Protein AF-A0ABD5WEU2-F1 (afdb_monomer_lite)

Organism: NCBI:txid3032001

pLDDT: mean 71.63, std 28.13, range [24.8, 98.69]

InterPro domains:
  IPR055949 Domain of unknown function DUF7527 [PF24371] (527-760)

Foldseek 3Di:
DDPVLVVVQVPADKDKFAQFLVSLVVCLVQQAAGKKDDPQKIFGGGGSWTFAIPPDDSVSRHGDIIMTGGDPFRVSSLQVRQVRQFFDFPDKDWCVVPFPVNVLVVCLVVQAAGKKWFAAPWDFFTKIWGGGGSDTKIWTQGDDDPPGDIDTDVRRVVVRRPITTMMTTTGGDIDTDDRDDDDPPPCPDPDDDDDDDDDDDDDDDDDDDDDDDDDDDDCPDDRDHDDDDDDDDDDDDDDDDDDDDDDDDDDDDDDDDDDDDDDDDDDDDDDDDDDDDDDDDDDDDDDDDDDDDDDDDDDDDDDDDDDDDDDDDDDDDDDDDDDDDDDDDDDDDDDDDDDDDDDPPPVVVVVVVVPPDPDDPPPDDDDDDDDDDDDDDDDDDDDDDDDDDDDDDDDDDDDDDDDDDDDDDDDDDDDDDDDDDDDDDDPPCVVVVVVVVVVVVVVVVVVVVVVVVVVVVVVVVVVVVVVVVVVVVVVVVVVVVVVVVVVVVVVVVVVVVVVVVVVVVVVVVVVVVDPPDDQQLPEEDEPLLLQQQKKWFKDFPDPPWDALVQVLVVHDDLCRHVVGIDTDIDGPDDQPSYDYPRHRSVVSQVPDPQNLVVVCLQRPVLVVCVVVVCCQQLVLSNVLSRQFGMKGAQDWDWFQDPVGIDIQTARIFTAGPVRQTQEGEHEAADQDACELVNLVSQLVRLLVSQVRGVNHAEYEYEYQHYHDVNNVVSQCVQQVVPPPPPRSHFSWRDDDPRTTYHYWYWYQYPSDIATVGPHD

Secondary structure (DSSP, 8-state):
--HHHHHHHHTSEEEEE-SHHHHHHHHHTTT--EEEEETTEEEEEETTEEEEEESS-GGGGSS--EEEEE-SSTHHHHHHHHHHH--EEEEEEETTTS-HHHHHHHHHHHT--EEEEEEET-SSEEEEEEEETTEEEEEEEESSGGG-EEEEHHHHHHHHHSS-SEEEEEE---PPBPPPPP----------------------------------------------------------------------------------PPPPPP-------------------------------------------------------------------------TTTHHHHHHHTT------TT---------------------------------------------------------------TTSTTTHHHHHHHHHHHHHHHHHHHHHHHHHHHHHHHHHHHHHHHHHHHHHHHHHHHHHHHHHHHHHHHHHHHHHHHHHHHHHHHTT--S-----SEE--HHHHHHTEEEEEEES-TTS--HHHHHTT-S-HHHHHHHEEEEEEESS--SSEEETTEEHHHHHHTSHHHHHHHHIIIIIHHHHHHTT-TTTSHHHHHHGGG--EEEEEEEEEEEETTEEEEEEEEEEEE-TTS-EEEEEEEE-SSSPBPHHHHHHHHHHHHHHHHH-TT--EEEEEESS-B-HHHHHHHHHHHT-STT---SSTTEE-SSSS--EEEEEEEEETTEEEEEETT-

Sequence (760 aa):
MDGETIDTVTGWESEPLSGGIDGLRTLQSRDFTGAVTEGHAWLFVLNGRIVGVFDGSLDSFADADGTAYTAPDPSFPLLYAMRETGGETKARYYTNDTALSAADAKLTAGKFTGYIELSENVLSGDYYAVYYGGRRLACAFVGTGQQKQVLTGDEAFEAADDEVGIYEVVDVDIEVVDLPEPEEPDTGSDAAAGAGIAEAETDPAAADSDADADATADPTDGITFGGGAGETGAAATAGDDASTGGPAESGTAAVTADETVADEDPVAADDFPDPDDAAAVDAPSAVAEPDTRPPADEPNGTDYDAAVADATATDRTDSVEADGEERPETDADGRPKTDANGDPFSAEEQWRETRAIPSLDPSRTATPEGTAPADNGAGAAARARRRRSRDDDAGRRESTGGDATAEPSATSRSSGSTEPSGASASTGGEAADTAEAAAASEQLATARAERDRAVEALNEARERLDAAEGDLARLREENGRLESRVEELESALADAREEAAAAESRADAAAAGDDDGDATPSRTVPADRALSGTNLFVRYDSKGGATLEKAHAGGGSRSEVNDNLRLELHTDFESEDAAVDGRPYREFLTDTIEYGFVEWVVRELLYEIQSTGNESALRDLFDAIPEIDRAELNGSVTLEGEEGASEHAFDVVLRDRMGNPLLVADVTEGRDATTESMLDGLVGEASSVADADEHLAAGFYVTASFFEPGALEAAADATGGGLLSRGKRKSFVKLSRKQGFHLCLVESRDGEFHVNVPEL

Radius of gyration: 47.68 Å; chains: 1; bounding box: 158×110×141 Å

Structure (mmCIF, N/CA/C/O backbone):
data_AF-A0ABD5WEU2-F1
#
_entry.id   AF-A0ABD5WEU2-F1
#
loop_
_atom_site.group_PDB
_atom_site.id
_atom_site.type_symbol
_atom_site.label_atom_id
_atom_site.label_alt_id
_atom_site.label_comp_id
_atom_site.label_asym_id
_atom_site.label_entity_id
_atom_site.label_seq_id
_atom_site.pdbx_PDB_ins_code
_atom_site.Cartn_x
_atom_site.Cartn_y
_atom_site.Cartn_z
_atom_site.occupancy
_atom_site.B_iso_or_equiv
_atom_site.auth_seq_id
_atom_site.auth_comp_id
_atom_site.auth_asym_id
_atom_site.auth_atom_id
_atom_site.pdbx_PDB_model_num
ATOM 1 N N . MET A 1 1 ? -4.272 2.864 31.590 1.00 82.88 1 MET A N 1
ATOM 2 C CA . MET A 1 1 ? -4.448 1.517 31.030 1.00 82.88 1 MET A CA 1
ATOM 3 C C . MET A 1 1 ? -5.053 1.644 29.644 1.00 82.88 1 MET A C 1
ATOM 5 O O . MET A 1 1 ? -5.878 2.537 29.446 1.00 82.88 1 MET A O 1
ATOM 9 N N . ASP A 1 2 ? -4.635 0.822 28.687 1.00 85.94 2 ASP A N 1
ATOM 10 C CA . ASP A 1 2 ? -5.203 0.816 27.339 1.00 85.94 2 ASP A CA 1
ATOM 11 C C . ASP A 1 2 ? -6.595 0.154 27.278 1.00 85.94 2 ASP A C 1
ATOM 13 O O . ASP A 1 2 ? -6.976 -0.657 28.128 1.00 85.94 2 ASP A O 1
ATOM 17 N N . GLY A 1 3 ? -7.380 0.517 26.259 1.00 84.56 3 GLY A N 1
ATOM 18 C CA . GLY A 1 3 ? -8.707 -0.046 26.018 1.00 84.56 3 GLY A CA 1
ATOM 19 C C . GLY A 1 3 ? -8.696 -1.534 25.653 1.00 84.56 3 GLY A C 1
ATOM 20 O O . GLY A 1 3 ? -9.581 -2.256 26.109 1.00 84.56 3 GLY A O 1
ATOM 21 N N . GLU A 1 4 ? -7.702 -2.009 24.892 1.00 84.25 4 GLU A N 1
ATOM 22 C CA . GLU A 1 4 ? -7.547 -3.429 24.530 1.00 84.25 4 GLU A CA 1
ATOM 23 C C . GLU A 1 4 ? -7.275 -4.286 25.773 1.00 84.25 4 GLU A C 1
ATOM 25 O O . GLU A 1 4 ? -7.904 -5.332 25.972 1.00 84.25 4 GLU A O 1
ATOM 30 N N . THR A 1 5 ? -6.382 -3.811 26.649 1.00 88.88 5 THR A N 1
ATOM 31 C CA . THR A 1 5 ? -6.081 -4.446 27.937 1.00 88.88 5 THR A CA 1
ATOM 32 C C . THR A 1 5 ? -7.345 -4.568 28.788 1.00 88.88 5 THR A C 1
ATOM 34 O O . THR A 1 5 ? -7.633 -5.645 29.309 1.00 88.88 5 THR A O 1
ATOM 37 N N . ILE A 1 6 ? -8.141 -3.497 28.899 1.00 90.38 6 ILE A N 1
ATOM 38 C CA . ILE A 1 6 ? -9.379 -3.497 29.694 1.00 90.38 6 ILE A CA 1
ATOM 39 C C . ILE A 1 6 ? -10.422 -4.466 29.117 1.00 90.38 6 ILE A C 1
ATOM 41 O O . ILE A 1 6 ? -11.006 -5.240 29.880 1.00 90.38 6 ILE A O 1
ATOM 45 N N . ASP A 1 7 ? -10.667 -4.465 27.804 1.00 88.62 7 ASP A N 1
ATOM 46 C CA . ASP A 1 7 ? -11.652 -5.370 27.185 1.00 88.62 7 ASP A CA 1
ATOM 47 C C . ASP A 1 7 ? -11.230 -6.842 27.356 1.00 88.62 7 ASP A C 1
ATOM 49 O O . ASP A 1 7 ? -12.013 -7.675 27.818 1.00 88.62 7 ASP A O 1
ATOM 53 N N . THR A 1 8 ? -9.944 -7.142 27.138 1.00 89.06 8 THR A N 1
ATOM 54 C CA . THR A 1 8 ? -9.396 -8.497 27.309 1.00 89.06 8 THR A CA 1
ATOM 55 C C . THR A 1 8 ? -9.495 -8.985 28.756 1.00 89.06 8 THR A C 1
ATOM 57 O O . THR A 1 8 ? -9.965 -10.097 29.004 1.00 89.06 8 THR A O 1
ATOM 60 N N . VAL A 1 9 ? -9.087 -8.159 29.725 1.00 92.00 9 VAL A N 1
ATOM 61 C CA . VAL A 1 9 ? -9.105 -8.503 31.157 1.00 92.00 9 VAL A CA 1
ATOM 62 C C . VAL A 1 9 ? -10.535 -8.628 31.689 1.00 92.00 9 VAL A C 1
ATOM 64 O O . VAL A 1 9 ? -10.819 -9.527 32.481 1.00 92.00 9 VAL A O 1
ATOM 67 N N . THR A 1 10 ? -11.466 -7.778 31.244 1.00 92.00 10 THR A N 1
ATOM 68 C CA . THR A 1 10 ? -12.879 -7.879 31.657 1.00 92.00 10 THR A CA 1
ATOM 69 C C . THR A 1 10 ? -13.611 -9.080 31.047 1.00 92.00 10 THR A C 1
ATOM 71 O O . THR A 1 10 ? -14.648 -9.487 31.576 1.00 92.00 10 THR A O 1
ATOM 74 N N . GLY A 1 11 ? -13.047 -9.708 30.008 1.00 89.50 11 GLY A N 1
ATOM 75 C CA . GLY A 1 11 ? -13.488 -10.997 29.467 1.00 89.50 11 GLY A CA 1
ATOM 76 C C . GLY A 1 11 ? -13.120 -12.231 30.311 1.00 89.50 11 GLY A C 1
ATOM 77 O O . GLY A 1 11 ? -13.611 -13.324 30.024 1.00 89.50 11 GLY A O 1
ATOM 78 N N . TRP A 1 12 ? -12.273 -12.095 31.339 1.00 95.19 12 TRP A N 1
ATOM 79 C CA . TRP A 1 12 ? -11.834 -13.202 32.206 1.00 95.19 12 TRP A CA 1
ATOM 80 C C . TRP A 1 12 ? -12.876 -13.599 33.279 1.00 95.19 12 TRP A C 1
ATOM 82 O O . TRP A 1 12 ? -13.855 -12.891 33.528 1.00 95.19 12 TRP A O 1
ATOM 92 N N . GLU A 1 13 ? -12.670 -14.737 33.962 1.00 93.94 13 GLU A N 1
ATOM 93 C CA . GLU A 1 13 ? -13.581 -15.194 35.027 1.00 93.94 13 GLU A CA 1
ATOM 94 C C . GLU A 1 13 ? -13.522 -14.257 36.245 1.00 93.94 13 GLU A C 1
ATOM 96 O O . GLU A 1 13 ? -12.503 -14.170 36.935 1.00 93.94 13 GLU A O 1
ATOM 101 N N . SER A 1 14 ? -14.630 -13.557 36.503 1.00 95.69 14 SER A N 1
ATOM 102 C CA . SER A 1 14 ? -14.725 -12.504 37.516 1.00 95.69 14 SER A CA 1
ATOM 103 C C . SER A 1 14 ? -15.439 -12.938 38.796 1.00 95.69 14 SER A C 1
ATOM 105 O O . SER A 1 14 ? -16.488 -13.586 38.771 1.00 95.69 14 SER A O 1
ATOM 107 N N . GLU A 1 15 ? -14.912 -12.494 39.938 1.00 94.94 15 GLU A N 1
ATOM 108 C CA . GLU A 1 15 ? -15.563 -12.594 41.245 1.00 94.94 15 GLU A CA 1
ATOM 109 C C . GLU A 1 15 ? -15.545 -11.247 42.000 1.00 94.94 15 GLU A C 1
ATOM 111 O O . GLU A 1 15 ? -14.620 -10.444 41.835 1.00 94.94 15 GLU A O 1
ATOM 116 N N . PRO A 1 16 ? -16.567 -10.959 42.830 1.00 94.00 16 PRO A N 1
ATOM 117 C CA . PRO A 1 16 ? -16.612 -9.729 43.612 1.00 94.00 16 PRO A CA 1
ATOM 118 C C . PRO A 1 16 ? -15.580 -9.765 44.745 1.00 94.00 16 PRO A C 1
ATOM 120 O O . PRO A 1 16 ? -15.560 -10.698 45.551 1.00 94.00 16 PRO A O 1
ATOM 123 N N . LEU A 1 17 ? -14.772 -8.712 44.842 1.00 91.50 17 LEU A N 1
ATOM 124 C CA . LEU A 1 17 ? -13.849 -8.497 45.950 1.00 91.50 17 LEU A CA 1
ATOM 125 C C . LEU A 1 17 ? -14.506 -7.584 46.987 1.00 91.50 17 LEU A C 1
ATOM 127 O O . LEU A 1 17 ? -15.033 -6.534 46.627 1.00 91.50 17 LEU A O 1
ATOM 131 N N . SER A 1 18 ? -14.431 -7.941 48.269 1.00 88.12 18 SER A N 1
ATOM 132 C CA . SER A 1 18 ? -14.983 -7.116 49.347 1.00 88.12 18 SER A CA 1
ATOM 133 C C . SER A 1 18 ? -14.023 -6.928 50.510 1.00 88.12 18 SER A C 1
ATOM 135 O O . SER A 1 18 ? -13.267 -7.837 50.852 1.00 88.12 18 SER A O 1
ATOM 137 N N . GLY A 1 19 ? -14.113 -5.761 51.152 1.00 83.44 19 GLY A N 1
ATOM 138 C CA . GLY A 1 19 ? -13.277 -5.402 52.301 1.00 83.44 19 GLY A CA 1
ATOM 139 C C . GLY A 1 19 ? -11.884 -4.878 51.939 1.00 83.44 19 GLY A C 1
ATOM 140 O O . GLY A 1 19 ? -10.941 -5.121 52.691 1.00 83.44 19 GLY A O 1
ATOM 141 N N . GLY A 1 20 ? -11.742 -4.192 50.799 1.00 88.25 20 GLY A N 1
ATOM 142 C CA . GLY A 1 20 ? -10.539 -3.439 50.440 1.00 88.25 20 GLY A CA 1
ATOM 143 C C . GLY A 1 20 ? -9.238 -4.240 50.529 1.00 88.25 20 GLY A C 1
ATOM 144 O O . GLY A 1 20 ? -9.117 -5.328 49.958 1.00 88.25 20 GLY A O 1
ATOM 145 N N . ILE A 1 21 ? -8.266 -3.719 51.284 1.00 87.94 21 ILE A N 1
ATOM 146 C CA . ILE A 1 21 ? -6.946 -4.346 51.457 1.00 87.94 21 ILE A CA 1
ATOM 147 C C . ILE A 1 21 ? -7.037 -5.729 52.119 1.00 87.94 21 ILE A C 1
ATOM 149 O O . ILE A 1 21 ? -6.252 -6.603 51.766 1.00 87.94 21 ILE A O 1
ATOM 153 N N . ASP A 1 22 ? -7.993 -5.996 53.017 1.00 88.25 22 ASP A N 1
ATOM 154 C CA . ASP A 1 22 ? -8.182 -7.355 53.562 1.00 88.25 22 ASP A CA 1
ATOM 155 C C . ASP A 1 22 ? -8.736 -8.327 52.506 1.00 88.25 22 ASP A C 1
ATOM 157 O O . ASP A 1 22 ? -8.404 -9.518 52.508 1.00 88.25 22 ASP A O 1
ATOM 161 N N . GLY A 1 23 ? -9.495 -7.811 51.535 1.00 88.25 23 GLY A N 1
ATOM 162 C CA . GLY A 1 23 ? -9.808 -8.517 50.297 1.00 88.25 23 GLY A CA 1
ATOM 163 C C . GLY A 1 23 ? -8.535 -8.862 49.517 1.00 88.25 23 GLY A C 1
ATOM 164 O O . GLY A 1 23 ? -8.304 -10.032 49.210 1.00 88.25 23 GLY A O 1
ATOM 165 N N . LEU A 1 24 ? -7.662 -7.883 49.257 1.00 90.06 24 LEU A N 1
ATOM 166 C CA . LEU A 1 24 ? -6.388 -8.114 48.557 1.00 90.06 24 LEU A CA 1
ATOM 167 C C . LEU A 1 24 ? -5.462 -9.086 49.313 1.00 90.06 24 LEU A C 1
ATOM 169 O O . LEU A 1 24 ? -4.882 -9.972 48.691 1.00 90.06 24 LEU A O 1
ATOM 173 N N . ARG A 1 25 ? -5.378 -9.011 50.649 1.00 90.25 25 ARG A N 1
ATOM 174 C CA . ARG A 1 25 ? -4.640 -9.983 51.483 1.00 90.25 25 ARG A CA 1
ATOM 175 C C . ARG A 1 25 ? -5.238 -11.387 51.370 1.00 90.25 25 ARG A C 1
ATOM 177 O O . ARG A 1 25 ? -4.502 -12.372 51.363 1.00 90.25 25 ARG A O 1
ATOM 184 N N . THR A 1 26 ? -6.559 -11.498 51.218 1.00 90.44 26 THR A N 1
ATOM 185 C CA . THR A 1 26 ? -7.224 -12.781 50.950 1.00 90.44 26 THR A CA 1
ATOM 186 C C . THR A 1 26 ? -6.824 -13.333 49.575 1.00 90.44 26 THR A C 1
ATOM 188 O O . THR A 1 26 ? -6.498 -14.516 49.483 1.00 90.44 26 THR A O 1
ATOM 191 N N . LEU A 1 27 ? -6.754 -12.492 48.532 1.00 91.25 27 LEU A N 1
ATOM 192 C CA . LEU A 1 27 ? -6.233 -12.873 47.207 1.00 91.25 27 LEU A CA 1
ATOM 193 C C . LEU A 1 27 ? -4.756 -13.304 47.270 1.00 91.25 27 LEU A C 1
ATOM 195 O O . LEU A 1 27 ? -4.394 -14.338 46.708 1.00 91.25 27 LEU A O 1
ATOM 199 N N . GLN A 1 28 ? -3.923 -12.562 48.002 1.00 92.12 28 GLN A N 1
ATOM 200 C CA . GLN A 1 28 ? -2.518 -12.898 48.238 1.00 92.12 28 GLN A CA 1
ATOM 201 C C . GLN A 1 28 ? -2.370 -14.263 48.925 1.00 92.12 28 GLN A C 1
ATOM 203 O O . GLN A 1 28 ? -1.601 -15.102 48.470 1.00 92.12 28 GLN A O 1
ATOM 208 N N . SER A 1 29 ? -3.172 -14.538 49.960 1.00 89.88 29 SER A N 1
ATOM 209 C CA . SER A 1 29 ? -3.118 -15.788 50.739 1.00 89.88 29 SER A CA 1
ATOM 210 C C . SER A 1 29 ? -3.525 -17.066 49.985 1.00 89.88 29 SER A C 1
ATOM 212 O O . SER A 1 29 ? -3.403 -18.160 50.538 1.00 89.88 29 SER A O 1
ATOM 214 N N . ARG A 1 30 ? -4.028 -16.937 48.748 1.00 93.06 30 ARG A N 1
ATOM 215 C CA . ARG A 1 30 ? -4.423 -18.049 47.867 1.00 93.06 30 ARG A CA 1
ATOM 216 C C . ARG A 1 30 ? -3.606 -18.125 46.569 1.00 93.06 30 ARG A C 1
ATOM 218 O O . ARG A 1 30 ? -4.067 -18.757 45.622 1.00 93.06 30 ARG A O 1
ATOM 225 N N . ASP A 1 31 ? -2.472 -17.427 46.505 1.00 92.94 31 ASP A N 1
ATOM 226 C CA . ASP A 1 31 ? -1.613 -17.316 45.318 1.00 92.94 31 ASP A CA 1
ATOM 227 C C . ASP A 1 31 ? -2.372 -16.810 44.065 1.00 92.94 31 ASP A C 1
ATOM 229 O O . ASP A 1 31 ? -2.169 -17.286 42.946 1.00 92.94 31 ASP A O 1
ATOM 233 N N . PHE A 1 32 ? -3.285 -15.840 44.238 1.00 95.06 32 PHE A N 1
ATOM 234 C CA . PHE A 1 32 ? -4.123 -15.337 43.142 1.00 95.06 32 PHE A CA 1
ATOM 235 C C . PHE A 1 32 ? -3.304 -14.815 41.955 1.00 95.06 32 PHE A C 1
ATOM 237 O O . PHE A 1 32 ? -2.301 -14.125 42.128 1.00 95.06 32 PHE A O 1
ATOM 244 N N . THR A 1 33 ? -3.776 -15.114 40.747 1.00 96.56 33 THR A N 1
ATOM 245 C CA . THR A 1 33 ? -3.145 -14.720 39.489 1.00 96.56 33 THR A CA 1
ATOM 246 C C . THR A 1 33 ? -4.223 -14.179 38.551 1.00 96.56 33 THR A C 1
ATOM 248 O O . THR A 1 33 ? -5.209 -14.864 38.274 1.00 96.56 33 THR A O 1
ATOM 251 N N . GLY A 1 34 ? -4.089 -12.923 38.129 1.00 96.31 34 GLY A N 1
ATOM 252 C CA . GLY A 1 34 ? -5.173 -12.179 37.494 1.00 96.31 34 GLY A CA 1
ATOM 253 C C . GLY A 1 34 ? -5.012 -10.664 37.588 1.00 96.31 34 GLY A C 1
ATOM 254 O O . GLY A 1 34 ? -3.916 -10.149 37.800 1.00 96.31 34 GLY A O 1
ATOM 255 N N . ALA A 1 35 ? -6.126 -9.952 37.463 1.00 96.31 35 ALA A N 1
ATOM 256 C CA . ALA A 1 35 ? -6.220 -8.513 37.685 1.00 96.31 35 ALA A CA 1
ATOM 257 C C . ALA A 1 35 ? -7.280 -8.186 38.748 1.00 96.31 35 ALA A C 1
ATOM 259 O O . ALA A 1 35 ? -8.148 -9.006 39.049 1.00 96.31 35 ALA A O 1
ATOM 260 N N . VAL A 1 36 ? -7.242 -6.979 39.307 1.00 95.75 36 VAL A N 1
ATOM 261 C CA . VAL A 1 36 ? -8.266 -6.451 40.222 1.00 95.75 36 VAL A CA 1
ATOM 262 C C . VAL A 1 36 ? -8.572 -5.004 39.851 1.00 95.75 36 VAL A C 1
ATOM 264 O O . VAL A 1 36 ? -7.643 -4.238 39.607 1.00 95.75 36 VAL A O 1
ATOM 267 N N . THR A 1 37 ? -9.849 -4.613 39.844 1.00 94.81 37 THR A N 1
ATOM 268 C CA . THR A 1 37 ? -10.273 -3.220 39.618 1.00 94.81 37 THR A CA 1
ATOM 269 C C . THR A 1 37 ? -11.114 -2.651 40.760 1.00 94.81 37 THR A C 1
ATOM 271 O O . THR A 1 37 ? -11.911 -3.362 41.382 1.00 94.81 37 THR A O 1
ATOM 274 N N . GLU A 1 38 ? -10.958 -1.347 40.987 1.00 91.00 38 GLU A N 1
ATOM 275 C CA . GLU A 1 38 ? -11.861 -0.481 41.749 1.00 91.00 38 GLU A CA 1
ATOM 276 C C . GLU A 1 38 ? -12.098 0.782 40.914 1.00 91.00 38 GLU A C 1
ATOM 278 O O . GLU A 1 38 ? -11.182 1.584 40.730 1.00 91.00 38 GLU A O 1
ATOM 283 N N . GLY A 1 39 ? -13.316 0.950 40.389 1.00 86.44 39 GLY A N 1
ATOM 284 C CA . GLY A 1 39 ? -13.770 2.150 39.677 1.00 86.44 39 GLY A CA 1
ATOM 285 C C . GLY A 1 39 ? -13.033 2.457 38.365 1.00 86.44 39 GLY A C 1
ATOM 286 O O . GLY A 1 39 ? -13.601 2.322 37.285 1.00 86.44 39 GLY A O 1
ATOM 287 N N . HIS A 1 40 ? -11.794 2.930 38.485 1.00 87.38 40 HIS A N 1
ATOM 288 C CA . HIS A 1 40 ? -10.846 3.215 37.404 1.00 87.38 40 HIS A CA 1
ATOM 289 C C . HIS A 1 40 ? -9.416 2.737 37.711 1.00 87.38 40 HIS A C 1
ATOM 291 O O . HIS A 1 40 ? -8.618 2.646 36.788 1.00 87.38 40 HIS A O 1
ATOM 297 N N . ALA A 1 41 ? -9.096 2.408 38.967 1.00 92.56 41 ALA A N 1
ATOM 298 C CA . ALA A 1 41 ? -7.797 1.881 39.363 1.00 92.56 41 ALA A CA 1
ATOM 299 C C . ALA A 1 41 ? -7.704 0.377 39.070 1.00 92.56 41 ALA A C 1
ATOM 301 O O . ALA A 1 41 ? -8.686 -0.359 39.221 1.00 92.56 41 ALA A O 1
ATOM 302 N N . TRP A 1 42 ? -6.507 -0.084 38.711 1.00 95.31 42 TRP A N 1
ATOM 303 C CA . TRP A 1 42 ? -6.216 -1.474 38.367 1.00 95.31 42 TRP A CA 1
ATOM 304 C C . TRP A 1 42 ? -4.943 -1.980 39.048 1.00 95.31 42 TRP A C 1
ATOM 306 O O . TRP A 1 42 ? -3.961 -1.252 39.186 1.00 95.31 42 TRP A O 1
ATOM 316 N N . LEU A 1 43 ? -4.956 -3.257 39.427 1.00 94.75 43 LEU A N 1
ATOM 317 C CA . LEU A 1 43 ? -3.809 -4.017 39.924 1.00 94.75 43 LEU A CA 1
ATOM 318 C C . LEU A 1 43 ? -3.640 -5.266 39.059 1.00 94.75 43 LEU A C 1
ATOM 320 O O . LEU A 1 43 ? -4.615 -5.997 38.875 1.00 94.75 43 LEU A O 1
ATOM 324 N N . PHE A 1 44 ? -2.423 -5.571 38.610 1.00 96.06 44 PHE A N 1
ATOM 325 C CA . PHE A 1 44 ? -2.090 -6.917 38.128 1.00 96.06 44 PHE A CA 1
ATOM 326 C C . PHE A 1 44 ? -1.449 -7.724 39.253 1.00 96.06 44 PHE A C 1
ATOM 328 O O . PHE A 1 44 ? -0.590 -7.224 39.980 1.00 96.06 44 PHE A O 1
ATOM 335 N N . VAL A 1 45 ? -1.886 -8.973 39.412 1.00 95.25 45 VAL A N 1
ATOM 336 C CA . VAL A 1 45 ? -1.487 -9.861 40.508 1.00 95.25 45 VAL A CA 1
ATOM 337 C C . VAL A 1 45 ? -0.982 -11.181 39.935 1.00 95.25 45 VAL A C 1
ATOM 339 O O . VAL A 1 45 ? -1.628 -11.788 39.082 1.00 95.25 45 VAL A O 1
ATOM 342 N N . LEU A 1 46 ? 0.168 -11.640 40.418 1.00 94.69 46 LEU A N 1
ATOM 343 C CA . LEU A 1 46 ? 0.849 -12.850 39.973 1.00 94.69 46 LEU A CA 1
ATOM 344 C C . LEU A 1 46 ? 1.286 -13.664 41.193 1.00 94.69 46 LEU A C 1
ATOM 346 O O . LEU A 1 46 ? 2.142 -13.226 41.962 1.00 94.69 46 LEU A O 1
ATOM 350 N N . ASN A 1 47 ? 0.706 -14.853 41.374 1.00 91.25 47 ASN A N 1
ATOM 351 C CA . ASN A 1 47 ? 0.927 -15.720 42.538 1.00 91.25 47 ASN A CA 1
ATOM 352 C C . ASN A 1 47 ? 0.851 -14.940 43.871 1.00 91.25 47 ASN A C 1
ATOM 354 O O . ASN A 1 47 ? 1.742 -15.001 44.715 1.00 91.25 47 ASN A O 1
ATOM 358 N N . GLY A 1 48 ? -0.201 -14.128 44.011 1.00 91.12 48 GLY A N 1
ATOM 359 C CA . GLY A 1 48 ? -0.505 -13.316 45.189 1.00 91.12 48 GLY A CA 1
ATOM 360 C C . GLY A 1 48 ? 0.282 -12.006 45.345 1.00 91.12 48 GLY A C 1
ATOM 361 O O . GLY A 1 48 ? -0.032 -11.229 46.245 1.00 91.12 48 GLY A O 1
ATOM 362 N N . ARG A 1 49 ? 1.275 -11.728 44.495 1.00 92.69 49 ARG A N 1
ATOM 363 C CA . ARG A 1 49 ? 2.078 -10.488 44.518 1.00 92.69 49 ARG A CA 1
ATOM 364 C C . ARG A 1 49 ? 1.548 -9.485 43.498 1.00 92.69 49 ARG A C 1
ATOM 366 O O . ARG A 1 49 ? 1.207 -9.894 42.391 1.00 92.69 49 ARG A O 1
ATOM 373 N N . ILE A 1 50 ? 1.502 -8.195 43.830 1.00 93.88 50 ILE A N 1
ATOM 374 C CA . ILE A 1 50 ? 1.136 -7.154 42.858 1.00 93.88 50 ILE A CA 1
ATOM 375 C C . ILE A 1 50 ? 2.360 -6.865 41.982 1.00 93.88 50 ILE A C 1
ATOM 377 O O . ILE A 1 50 ? 3.432 -6.581 42.507 1.00 93.88 50 ILE A O 1
ATOM 381 N N . VAL A 1 51 ? 2.194 -6.945 40.662 1.00 93.19 51 VAL A N 1
ATOM 382 C CA . VAL A 1 51 ? 3.253 -6.726 39.651 1.00 93.19 51 VAL A CA 1
ATOM 383 C C . VAL A 1 51 ? 3.015 -5.478 38.794 1.00 93.19 51 VAL A C 1
ATOM 385 O O . VAL A 1 51 ? 3.685 -5.275 37.790 1.00 93.19 51 VAL A O 1
ATOM 388 N N . GLY A 1 52 ? 2.043 -4.647 39.172 1.00 91.81 52 GLY A N 1
ATOM 389 C CA . GLY A 1 52 ? 1.794 -3.347 38.556 1.00 91.81 52 GLY A CA 1
ATOM 390 C C . GLY A 1 52 ? 0.515 -2.694 39.082 1.00 91.81 52 GLY A C 1
ATOM 391 O O . GLY A 1 52 ? -0.441 -3.387 39.445 1.00 91.81 52 GLY A O 1
ATOM 392 N N . VAL A 1 53 ? 0.511 -1.360 39.130 1.00 93.12 53 VAL A N 1
ATOM 393 C CA . VAL A 1 53 ? -0.596 -0.520 39.619 1.00 93.12 53 VAL A CA 1
ATOM 394 C C . VAL A 1 53 ? -0.856 0.576 38.591 1.00 93.12 53 VAL A C 1
ATOM 396 O O . VAL A 1 53 ? 0.036 1.367 38.297 1.00 93.12 53 VAL A O 1
ATOM 399 N N . PHE A 1 54 ? -2.072 0.632 38.050 1.00 93.06 54 PHE A N 1
ATOM 400 C CA . PHE A 1 54 ? -2.410 1.483 36.906 1.00 93.06 54 PHE A CA 1
ATOM 401 C C . PHE A 1 54 ? -3.678 2.299 37.161 1.00 93.06 54 PHE A C 1
ATOM 403 O O . PHE A 1 54 ? -4.577 1.869 37.884 1.00 93.06 54 PHE A O 1
ATOM 410 N N . ASP A 1 55 ? -3.730 3.500 36.578 1.00 90.75 55 ASP A N 1
ATOM 411 C CA . ASP A 1 55 ? -4.845 4.460 36.650 1.00 90.75 55 ASP A CA 1
ATOM 412 C C . ASP A 1 55 ? -5.340 4.804 38.079 1.00 90.75 55 ASP A C 1
ATOM 414 O O . ASP A 1 55 ? -6.444 5.312 38.270 1.00 90.75 55 ASP A O 1
ATOM 418 N N . GLY A 1 56 ? -4.498 4.588 39.096 1.00 88.81 56 GLY A N 1
ATOM 419 C CA . GLY A 1 56 ? -4.781 4.856 40.508 1.00 88.81 56 GLY A CA 1
ATOM 420 C C . GLY A 1 56 ? -3.573 4.582 41.412 1.00 88.81 56 GLY A C 1
ATOM 421 O O . GLY A 1 56 ? -2.438 4.545 40.943 1.00 88.81 56 GLY A O 1
ATOM 422 N N . SER A 1 57 ? -3.810 4.382 42.711 1.00 88.94 57 SER A N 1
ATOM 423 C CA . SER A 1 57 ? -2.813 3.871 43.666 1.00 88.94 57 SER A CA 1
ATOM 424 C C . SER A 1 57 ? -3.410 2.734 44.499 1.00 88.94 57 SER A C 1
ATOM 426 O O . SER A 1 57 ? -4.618 2.495 44.472 1.00 88.94 57 SER A O 1
ATOM 428 N N . LEU A 1 58 ? -2.578 2.043 45.286 1.00 87.75 58 LEU A N 1
ATOM 429 C CA . LEU A 1 58 ? -3.054 1.011 46.212 1.00 87.75 58 LEU A CA 1
ATOM 430 C C . LEU A 1 58 ? -4.046 1.569 47.259 1.00 87.75 58 LEU A C 1
ATOM 432 O O . LEU A 1 58 ? -4.934 0.845 47.702 1.00 87.75 58 LEU A O 1
ATOM 436 N N . ASP A 1 59 ? -3.966 2.866 47.586 1.00 87.00 59 ASP A N 1
ATOM 437 C CA . ASP A 1 59 ? -4.910 3.549 48.485 1.00 87.00 59 ASP A CA 1
ATOM 438 C C . ASP A 1 59 ? -6.352 3.572 47.947 1.00 87.00 59 ASP A C 1
ATOM 440 O O . ASP A 1 59 ? -7.292 3.642 48.739 1.00 87.00 59 ASP A O 1
ATOM 444 N N . SER A 1 60 ? -6.557 3.474 46.625 1.00 87.44 60 SER A N 1
ATOM 445 C CA . SER A 1 60 ? -7.899 3.342 46.028 1.00 87.44 60 SER A CA 1
ATOM 446 C C . SER A 1 60 ? -8.639 2.113 46.567 1.00 87.44 60 SER A C 1
ATOM 448 O O . SER A 1 60 ? -9.855 2.129 46.735 1.00 87.44 60 SER A O 1
ATOM 450 N N . PHE A 1 61 ? -7.892 1.064 46.919 1.00 86.44 61 PHE A N 1
ATOM 451 C CA . PHE A 1 61 ? -8.407 -0.195 47.445 1.00 86.44 61 PHE A CA 1
ATOM 452 C C . PHE A 1 61 ? -8.506 -0.214 48.983 1.00 86.44 61 PHE A C 1
ATOM 454 O O . PHE A 1 61 ? -8.738 -1.276 49.551 1.00 86.44 61 PHE A O 1
ATOM 461 N N . ALA A 1 62 ? -8.345 0.923 49.679 1.00 81.81 62 ALA A N 1
ATOM 462 C CA . ALA A 1 62 ? -8.330 0.986 51.147 1.00 81.81 62 ALA A CA 1
ATOM 463 C C . ALA A 1 62 ? -9.604 0.410 51.803 1.00 81.81 62 ALA A C 1
ATOM 465 O O . ALA A 1 62 ? -9.539 -0.595 52.510 1.00 81.81 62 ALA A O 1
ATOM 466 N N . ASP A 1 63 ? -10.757 1.030 51.525 1.00 76.69 63 ASP A N 1
ATOM 467 C CA . ASP A 1 63 ? -12.076 0.725 52.115 1.00 76.69 63 ASP A CA 1
ATOM 468 C C . ASP A 1 63 ? -13.106 0.231 51.069 1.00 76.69 63 ASP A C 1
ATOM 470 O O . ASP A 1 63 ? -14.302 0.137 51.357 1.00 76.69 63 ASP A O 1
ATOM 474 N N . ALA A 1 64 ? -12.676 -0.021 49.829 1.00 81.81 64 ALA A N 1
ATOM 475 C CA . ALA A 1 64 ? -13.566 -0.227 48.686 1.00 81.81 64 ALA A CA 1
ATOM 476 C C . ALA A 1 64 ? -13.908 -1.706 48.405 1.00 81.81 64 ALA A C 1
ATOM 478 O O . ALA A 1 64 ? -13.124 -2.616 48.679 1.00 81.81 64 ALA A O 1
ATOM 479 N N . ASP A 1 65 ? -15.082 -1.937 47.810 1.00 88.12 65 ASP A N 1
ATOM 480 C CA . ASP A 1 65 ? -15.439 -3.207 47.167 1.00 88.12 65 ASP A CA 1
ATOM 481 C C . ASP A 1 65 ? -15.038 -3.134 45.679 1.00 88.12 65 ASP A C 1
ATOM 483 O O . ASP A 1 65 ? -15.320 -2.139 45.011 1.00 88.12 65 ASP A O 1
ATOM 487 N N . GLY A 1 66 ? -14.401 -4.183 45.156 1.00 90.75 66 GLY A N 1
ATOM 488 C CA . GLY A 1 66 ? -13.856 -4.239 43.795 1.00 90.75 66 GLY A CA 1
ATOM 489 C C . GLY A 1 66 ? -14.293 -5.484 43.020 1.00 90.75 66 GLY A C 1
ATOM 490 O O . GLY A 1 66 ? -15.213 -6.207 43.407 1.00 90.75 66 GLY A O 1
ATOM 491 N N . THR A 1 67 ? -13.629 -5.770 41.903 1.00 95.62 67 THR A N 1
ATOM 492 C CA . THR A 1 67 ? -13.811 -7.022 41.140 1.00 95.62 67 THR A CA 1
ATOM 493 C C . THR A 1 67 ? -12.454 -7.609 40.781 1.00 95.62 67 THR A C 1
ATOM 495 O O . THR A 1 67 ? -11.591 -6.890 40.281 1.00 95.62 67 THR A O 1
ATOM 498 N N . ALA A 1 68 ? -12.267 -8.901 41.051 1.00 96.25 68 ALA A N 1
ATOM 499 C CA . ALA A 1 68 ? -11.072 -9.654 40.689 1.00 96.25 68 ALA A CA 1
ATOM 500 C C . ALA A 1 68 ? -11.357 -10.512 39.448 1.00 96.25 68 ALA A C 1
ATOM 502 O O . ALA A 1 68 ? -12.366 -11.212 39.402 1.00 96.25 68 ALA A O 1
ATOM 503 N N . TYR A 1 69 ? -10.465 -10.457 38.462 1.00 97.06 69 TYR A N 1
ATOM 504 C CA . TYR A 1 69 ? -10.533 -11.155 37.177 1.00 97.06 69 TYR A CA 1
ATOM 505 C C . TYR A 1 69 ? -9.420 -12.203 37.124 1.00 97.06 69 TYR A C 1
ATOM 507 O O . TYR A 1 69 ? -8.243 -11.851 37.143 1.00 97.06 69 TYR A O 1
ATOM 515 N N . THR A 1 70 ? -9.768 -13.486 37.093 1.00 96.88 70 THR A N 1
ATOM 516 C CA . THR A 1 70 ? -8.804 -14.597 37.159 1.00 96.88 70 THR A CA 1
ATOM 517 C C . THR A 1 70 ? -8.185 -14.844 35.788 1.00 96.88 70 THR A C 1
ATOM 519 O O . THR A 1 70 ? -8.907 -15.173 34.848 1.00 96.88 70 THR A O 1
ATOM 522 N N . ALA A 1 71 ? -6.863 -14.706 35.661 1.00 94.75 71 ALA A N 1
ATOM 523 C CA . ALA A 1 71 ? -6.195 -14.906 34.375 1.00 94.75 71 ALA A CA 1
ATOM 524 C C . ALA A 1 71 ? -6.256 -16.380 33.926 1.00 94.75 71 ALA A C 1
ATOM 526 O O . ALA A 1 71 ? -6.140 -17.270 34.773 1.00 94.75 71 ALA A O 1
ATOM 527 N N . PRO A 1 72 ? -6.360 -16.660 32.611 1.00 91.00 72 PRO A N 1
ATOM 528 C CA . PRO A 1 72 ? -6.277 -18.026 32.087 1.00 91.00 72 PRO A CA 1
ATOM 529 C C . PRO A 1 72 ? -4.936 -18.723 32.374 1.00 91.00 72 PRO A C 1
ATOM 531 O O . PRO A 1 72 ? -4.898 -19.945 32.484 1.00 91.00 72 PRO A O 1
ATOM 534 N N . ASP A 1 73 ? -3.853 -17.948 32.495 1.00 93.94 73 ASP A N 1
ATOM 535 C CA . ASP A 1 73 ? -2.481 -18.413 32.723 1.00 93.94 73 ASP A CA 1
ATOM 536 C C . ASP A 1 73 ? -1.648 -17.321 33.431 1.00 93.94 73 ASP A C 1
ATOM 538 O O . ASP A 1 73 ? -1.937 -16.129 33.257 1.00 93.94 73 ASP A O 1
ATOM 542 N N . PRO A 1 74 ? -0.614 -17.682 34.219 1.00 92.50 74 PRO A N 1
ATOM 543 C CA . PRO A 1 74 ? 0.333 -16.732 34.801 1.00 92.50 74 PRO A CA 1
ATOM 544 C C . PRO A 1 74 ? 1.048 -15.776 33.838 1.00 92.50 74 PRO A C 1
ATOM 546 O O . PRO A 1 74 ? 1.561 -14.762 34.311 1.00 92.50 74 PRO A O 1
ATOM 549 N N . SER A 1 75 ? 1.110 -16.052 32.532 1.00 93.75 75 SER A N 1
ATOM 550 C CA . SER A 1 75 ? 1.743 -15.148 31.560 1.00 93.75 75 SER A CA 1
ATOM 551 C C . SER A 1 75 ? 1.035 -13.793 31.479 1.00 93.75 75 SER A C 1
ATOM 553 O O . SER A 1 75 ? 1.697 -12.756 31.440 1.00 93.75 75 SER A O 1
ATOM 555 N N . PHE A 1 76 ? -0.302 -13.779 31.498 1.00 94.31 76 PHE A N 1
ATOM 556 C CA . PHE A 1 76 ? -1.081 -12.592 31.142 1.00 94.31 76 PHE A CA 1
ATOM 557 C C . PHE A 1 76 ? -0.949 -11.428 32.133 1.00 94.31 76 PHE A C 1
ATOM 559 O O . PHE A 1 76 ? -0.697 -10.318 31.669 1.00 94.31 76 PHE A O 1
ATOM 566 N N . PRO A 1 77 ? -1.047 -11.608 33.469 1.00 94.69 77 PRO A N 1
ATOM 567 C CA . PRO A 1 77 ? -0.877 -10.491 34.402 1.00 94.69 77 PRO A CA 1
ATOM 568 C C . PRO A 1 77 ? 0.503 -9.836 34.306 1.00 94.69 77 PRO A C 1
ATOM 570 O O . PRO A 1 77 ? 0.620 -8.636 34.532 1.00 94.69 77 PRO A O 1
ATOM 573 N N . LEU A 1 78 ? 1.537 -10.608 33.953 1.00 94.44 78 LEU A N 1
ATOM 574 C CA . LEU A 1 78 ? 2.892 -10.093 33.767 1.00 94.44 78 LEU A CA 1
ATOM 575 C C . LEU A 1 78 ? 3.051 -9.398 32.405 1.00 94.44 78 LEU A C 1
ATOM 577 O O . LEU A 1 78 ? 3.588 -8.297 32.359 1.00 94.44 78 LEU A O 1
ATOM 581 N N . LEU A 1 79 ? 2.528 -9.991 31.322 1.00 94.94 79 LEU A N 1
ATOM 582 C CA . LEU A 1 79 ? 2.532 -9.395 29.980 1.00 94.94 79 LEU A CA 1
ATOM 583 C C . LEU A 1 79 ? 1.816 -8.041 29.962 1.00 94.94 79 LEU A C 1
ATOM 585 O O . LEU A 1 79 ? 2.375 -7.060 29.478 1.00 94.94 79 LEU A O 1
ATOM 589 N N . TYR A 1 80 ? 0.601 -7.966 30.510 1.00 94.75 80 TYR A N 1
ATOM 590 C CA . TYR A 1 80 ? -0.155 -6.714 30.529 1.00 94.75 80 TYR A CA 1
ATOM 591 C C . TYR A 1 80 ? 0.452 -5.691 31.493 1.00 94.75 80 TYR A C 1
ATOM 593 O O . TYR A 1 80 ? 0.528 -4.523 31.132 1.00 94.75 80 TYR A O 1
ATOM 601 N N . ALA A 1 81 ? 0.992 -6.095 32.651 1.00 94.50 81 ALA A N 1
ATOM 602 C CA . ALA A 1 81 ? 1.766 -5.172 33.486 1.00 94.50 81 ALA A CA 1
ATOM 603 C C . ALA A 1 81 ? 2.989 -4.599 32.744 1.00 94.50 81 ALA A C 1
ATOM 605 O O . ALA A 1 81 ? 3.294 -3.417 32.893 1.00 94.50 81 ALA A O 1
ATOM 606 N N . MET A 1 82 ? 3.656 -5.394 31.902 1.00 94.75 82 MET A N 1
ATOM 607 C CA . MET A 1 82 ? 4.791 -4.945 31.092 1.00 94.75 82 MET A CA 1
ATOM 608 C C . MET A 1 82 ? 4.388 -4.046 29.917 1.00 94.75 82 MET A C 1
ATOM 610 O O . MET A 1 82 ? 5.004 -2.995 29.736 1.00 94.75 82 MET A O 1
ATOM 614 N N . ARG A 1 83 ? 3.332 -4.388 29.162 1.00 93.25 83 ARG A N 1
ATOM 615 C CA . ARG A 1 83 ? 2.786 -3.521 28.097 1.00 93.25 83 ARG A CA 1
ATOM 616 C C . ARG A 1 83 ? 2.295 -2.176 28.652 1.00 93.25 83 ARG A C 1
ATOM 618 O O . ARG A 1 83 ? 2.560 -1.148 28.042 1.00 93.25 83 ARG A O 1
ATOM 625 N N . GLU A 1 84 ? 1.647 -2.167 29.819 1.00 92.81 84 GLU A N 1
ATOM 626 C CA . GLU A 1 84 ? 1.110 -0.949 30.457 1.00 92.81 84 GLU A CA 1
ATOM 627 C C . GLU A 1 84 ? 2.165 -0.097 31.181 1.00 92.81 84 GLU A C 1
ATOM 629 O O . GLU A 1 84 ? 1.993 1.115 31.311 1.00 92.81 84 GLU A O 1
ATOM 634 N N . THR A 1 85 ? 3.267 -0.700 31.642 1.00 92.00 85 THR A N 1
ATOM 635 C CA . THR A 1 85 ? 4.431 0.053 32.153 1.00 92.00 85 THR A CA 1
ATOM 636 C C . THR A 1 85 ? 5.186 0.735 31.010 1.00 92.00 85 THR A C 1
ATOM 638 O O . THR A 1 85 ? 5.646 1.869 31.156 1.00 92.00 85 THR A O 1
ATOM 641 N N . GLY A 1 86 ? 5.274 0.060 29.859 1.00 85.44 86 GLY A N 1
ATOM 642 C CA . GLY A 1 86 ? 6.111 0.462 28.733 1.00 85.44 86 GLY A CA 1
ATOM 643 C C . GLY A 1 86 ? 7.577 0.067 28.936 1.00 85.44 86 GLY A C 1
ATOM 644 O O . GLY A 1 86 ? 8.063 -0.028 30.061 1.00 85.44 86 GLY A O 1
ATOM 645 N N . GLY A 1 87 ? 8.289 -0.172 27.835 1.00 89.12 87 GLY A N 1
ATOM 646 C CA . GLY A 1 87 ? 9.676 -0.641 27.850 1.00 89.12 87 GLY A CA 1
ATOM 647 C C . GLY A 1 87 ? 10.534 -0.038 26.745 1.00 89.12 87 GLY A C 1
ATOM 648 O O . GLY A 1 87 ? 10.071 0.785 25.955 1.00 89.12 87 GLY A O 1
ATOM 649 N N . GLU A 1 88 ? 11.792 -0.469 26.687 1.00 91.12 88 GLU A N 1
ATOM 650 C CA . GLU A 1 88 ? 12.736 -0.110 25.625 1.00 91.12 88 GLU A CA 1
ATOM 651 C C . GLU A 1 88 ? 13.089 -1.350 24.795 1.00 91.12 88 GLU A C 1
ATOM 653 O O . GLU A 1 88 ? 13.655 -2.314 25.319 1.00 91.12 88 GLU A O 1
ATOM 658 N N . THR A 1 89 ? 12.801 -1.316 23.491 1.00 94.62 89 THR A N 1
ATOM 659 C CA . THR A 1 89 ? 13.269 -2.328 22.534 1.00 94.62 89 THR A CA 1
ATOM 660 C C . THR A 1 89 ? 14.794 -2.287 22.449 1.00 94.62 89 THR A C 1
ATOM 662 O O . THR A 1 89 ? 15.377 -1.362 21.885 1.00 94.62 89 THR A O 1
ATOM 665 N N . LYS A 1 90 ? 15.465 -3.305 22.997 1.00 92.31 90 LYS A N 1
ATOM 666 C CA . LYS A 1 90 ? 16.935 -3.427 22.975 1.00 92.31 90 LYS A CA 1
ATOM 667 C C . LYS A 1 90 ? 17.458 -4.028 21.677 1.00 92.31 90 LYS A C 1
ATOM 669 O O . LYS A 1 90 ? 18.612 -3.797 21.323 1.00 92.31 90 LYS A O 1
ATOM 674 N N . ALA A 1 91 ? 16.643 -4.838 21.004 1.00 90.94 91 ALA A N 1
ATOM 675 C CA . ALA A 1 91 ? 16.982 -5.475 19.739 1.00 90.94 91 ALA A CA 1
ATOM 676 C C . ALA A 1 91 ? 15.726 -5.938 18.987 1.00 90.94 91 ALA A C 1
ATOM 678 O O . ALA A 1 91 ? 14.716 -6.260 19.608 1.00 90.94 91 ALA A O 1
ATOM 679 N N . ARG A 1 92 ? 15.842 -6.038 17.660 1.00 93.94 92 ARG A N 1
ATOM 680 C CA . ARG A 1 92 ? 14.858 -6.616 16.735 1.00 93.94 92 ARG A CA 1
ATOM 681 C C . ARG A 1 92 ? 15.600 -7.602 15.830 1.00 93.94 92 ARG A C 1
ATOM 683 O O . ARG A 1 92 ? 16.692 -7.282 15.355 1.00 93.94 92 ARG A O 1
ATOM 690 N N . TYR A 1 93 ? 15.062 -8.803 15.642 1.00 92.62 93 TYR A N 1
ATOM 691 C CA . TYR A 1 93 ? 15.717 -9.901 14.921 1.00 92.62 93 TYR A CA 1
ATOM 692 C C . TYR A 1 93 ? 14.716 -10.685 14.071 1.00 92.62 93 TYR A C 1
ATOM 694 O O . TYR A 1 93 ? 13.570 -10.875 14.466 1.00 92.62 93 TYR A O 1
ATOM 702 N N . TYR A 1 94 ? 15.170 -11.210 12.934 1.00 92.06 94 TYR A N 1
ATOM 703 C CA . TYR A 1 94 ? 14.400 -12.153 12.126 1.00 92.06 94 TYR A CA 1
ATOM 704 C C . TYR A 1 94 ? 14.676 -13.588 12.601 1.00 92.06 94 TYR A C 1
ATOM 706 O O . TYR A 1 94 ? 15.835 -13.997 12.695 1.00 92.06 94 TYR A O 1
ATOM 714 N N . THR A 1 95 ? 13.626 -14.360 12.895 1.00 89.44 95 THR A N 1
ATOM 715 C CA . THR A 1 95 ? 13.718 -15.746 13.425 1.00 89.44 95 THR A CA 1
ATOM 716 C C . THR A 1 95 ? 14.575 -16.680 12.560 1.00 89.44 95 THR A C 1
ATOM 718 O O . THR A 1 95 ? 15.296 -17.529 13.082 1.00 89.44 95 THR A O 1
ATOM 721 N N . ASN A 1 96 ? 14.573 -16.477 11.240 1.00 86.06 96 ASN A N 1
ATOM 722 C CA . ASN A 1 96 ? 15.367 -17.248 10.278 1.00 86.06 96 ASN A CA 1
ATOM 723 C C . ASN A 1 96 ? 16.891 -16.990 10.399 1.00 86.06 96 ASN A C 1
ATOM 725 O O . ASN A 1 96 ? 17.694 -17.881 10.131 1.00 86.06 96 ASN A O 1
ATOM 729 N N . ASP A 1 97 ? 17.296 -15.790 10.839 1.00 90.12 97 ASP A N 1
ATOM 730 C CA . ASP A 1 97 ? 18.701 -15.428 11.097 1.00 90.12 97 ASP A CA 1
ATOM 731 C C . ASP A 1 97 ? 19.121 -15.694 12.553 1.00 90.12 97 ASP A C 1
ATOM 733 O O . ASP A 1 97 ? 20.299 -15.912 12.852 1.00 90.12 97 ASP A O 1
ATOM 737 N N . THR A 1 98 ? 18.180 -15.656 13.498 1.00 91.56 98 THR A N 1
ATOM 738 C CA . THR A 1 98 ? 18.394 -16.005 14.908 1.00 91.56 98 THR A CA 1
ATOM 739 C C . THR A 1 98 ? 17.125 -16.631 15.476 1.00 91.56 98 THR A C 1
ATOM 741 O O . THR A 1 98 ? 16.172 -15.922 15.770 1.00 91.56 98 THR A O 1
ATOM 744 N N . ALA A 1 99 ? 17.137 -17.952 15.671 1.00 92.69 99 ALA A N 1
ATOM 745 C CA . ALA A 1 99 ? 16.017 -18.678 16.271 1.00 92.69 99 ALA A CA 1
ATOM 746 C C . ALA A 1 99 ? 15.661 -18.132 17.666 1.00 92.69 99 ALA A C 1
ATOM 748 O O . ALA A 1 99 ? 16.545 -17.730 18.437 1.00 92.69 99 ALA A O 1
ATOM 749 N N . LEU A 1 100 ? 14.376 -18.167 18.016 1.00 92.31 100 LEU A N 1
ATOM 750 C CA . LEU A 1 100 ? 13.849 -17.632 19.271 1.00 92.31 100 LEU A CA 1
ATOM 751 C C . LEU A 1 100 ? 14.458 -18.351 20.487 1.00 92.31 100 LEU A C 1
ATOM 753 O O . LEU A 1 100 ? 14.847 -17.711 21.466 1.00 92.31 100 LEU A O 1
ATOM 757 N N . SER A 1 101 ? 14.667 -19.665 20.395 1.00 94.00 101 SER A N 1
ATOM 758 C CA . SER A 1 101 ? 15.386 -20.483 21.382 1.00 94.00 101 SER A CA 1
ATOM 759 C C . SER A 1 101 ? 16.844 -20.051 21.602 1.00 94.00 101 SER A C 1
ATOM 761 O O . SER A 1 101 ? 17.377 -20.188 22.708 1.00 94.00 101 SER A O 1
ATOM 763 N N . ALA A 1 102 ? 17.498 -19.456 20.597 1.00 93.00 102 ALA A N 1
ATOM 764 C CA . ALA A 1 102 ? 18.844 -18.893 20.726 1.00 93.00 102 ALA A CA 1
ATOM 765 C C . ALA A 1 102 ? 18.860 -17.497 21.383 1.00 93.00 102 ALA A C 1
ATOM 767 O O . ALA A 1 102 ? 19.918 -17.058 21.852 1.00 93.00 102 ALA A O 1
ATOM 768 N N . ALA A 1 103 ? 17.719 -16.801 21.439 1.00 93.00 103 ALA A N 1
ATOM 769 C CA . ALA A 1 103 ? 17.523 -15.606 22.259 1.00 93.00 103 ALA A CA 1
ATOM 770 C C . ALA A 1 103 ? 17.144 -15.980 23.699 1.00 93.00 103 ALA A C 1
ATOM 772 O O . ALA A 1 103 ? 17.818 -15.542 24.630 1.00 93.00 103 ALA A O 1
ATOM 773 N N . ASP A 1 104 ? 16.157 -16.860 23.879 1.00 95.00 104 ASP A N 1
ATOM 774 C CA . ASP A 1 104 ? 15.706 -17.404 25.168 1.00 95.00 104 ASP A CA 1
ATOM 775 C C . ASP A 1 104 ? 16.874 -17.887 26.038 1.00 95.00 104 ASP A C 1
ATOM 777 O O . ASP A 1 104 ? 17.057 -17.413 27.161 1.00 95.00 104 ASP A O 1
ATOM 781 N N . ALA A 1 105 ? 17.761 -18.717 25.478 1.00 93.56 105 ALA A N 1
ATOM 782 C CA . ALA A 1 105 ? 18.947 -19.208 26.178 1.00 93.56 105 ALA A CA 1
ATOM 783 C C . ALA A 1 105 ? 19.871 -18.083 26.699 1.00 93.56 105 ALA A C 1
ATOM 785 O O . ALA A 1 105 ? 20.506 -18.244 27.744 1.00 93.56 105 ALA A O 1
ATOM 786 N N . LYS A 1 106 ? 19.946 -16.937 26.003 1.00 94.12 106 LYS A N 1
ATOM 787 C CA . LYS A 1 106 ? 20.725 -15.759 26.428 1.00 94.12 106 LYS A CA 1
ATOM 788 C C . LYS A 1 106 ? 19.981 -14.955 27.494 1.00 94.12 106 LYS A C 1
ATOM 790 O O . LYS A 1 106 ? 20.589 -14.600 28.501 1.00 94.12 106 LYS A O 1
ATOM 795 N N . LEU A 1 107 ? 18.686 -14.693 27.303 1.00 94.56 107 LEU A N 1
ATOM 796 C CA . LEU A 1 107 ? 17.863 -13.898 28.224 1.00 94.56 107 LEU A CA 1
ATOM 797 C C . LEU A 1 107 ? 17.684 -14.605 29.576 1.00 94.56 107 LEU A C 1
ATOM 799 O O . LEU A 1 107 ? 17.870 -13.993 30.631 1.00 94.56 107 LEU A O 1
ATOM 803 N N . THR A 1 108 ? 17.447 -15.919 29.561 1.00 94.69 108 THR A N 1
ATOM 804 C CA . THR A 1 108 ? 17.416 -16.754 30.768 1.00 94.69 108 THR A CA 1
ATOM 805 C C . THR A 1 108 ? 18.764 -16.780 31.485 1.00 94.69 108 THR A C 1
ATOM 807 O O . THR A 1 108 ? 18.805 -16.603 32.704 1.00 94.69 108 THR A O 1
ATOM 810 N N . ALA A 1 109 ? 19.882 -16.928 30.764 1.00 93.56 109 ALA A N 1
ATOM 811 C CA . ALA A 1 109 ? 21.216 -16.881 31.372 1.00 93.56 109 ALA A CA 1
ATOM 812 C C . ALA A 1 109 ? 21.567 -15.491 31.942 1.00 93.56 109 ALA A C 1
ATOM 814 O O . ALA A 1 109 ? 22.207 -15.401 32.991 1.00 93.56 109 ALA A O 1
ATOM 815 N N . GLY A 1 110 ? 21.124 -14.419 31.279 1.00 92.44 110 GLY A N 1
ATOM 816 C CA . GLY A 1 110 ? 21.331 -13.026 31.682 1.00 92.44 110 GLY A CA 1
ATOM 817 C C . GLY A 1 110 ? 20.438 -12.537 32.828 1.00 92.44 110 GLY A C 1
ATOM 818 O O . GLY A 1 110 ? 20.656 -11.434 33.317 1.00 92.44 110 GLY A O 1
ATOM 819 N N . LYS A 1 111 ? 19.468 -13.346 33.282 1.00 93.62 111 LYS A N 1
ATOM 820 C CA . LYS A 1 111 ? 18.412 -12.957 34.239 1.00 93.62 111 LYS A CA 1
ATOM 821 C C . LYS A 1 111 ? 17.529 -11.790 33.769 1.00 93.62 111 LYS A C 1
ATOM 823 O O . LYS A 1 111 ? 17.115 -10.971 34.585 1.00 93.62 111 LYS A O 1
ATOM 828 N N . PHE A 1 112 ? 17.235 -11.733 32.474 1.00 95.12 112 PHE A N 1
ATOM 829 C CA . PHE A 1 112 ? 16.439 -10.672 31.852 1.00 95.12 112 PHE A CA 1
ATOM 830 C C . PHE A 1 112 ? 15.045 -10.490 32.488 1.00 95.12 112 PHE A C 1
ATOM 832 O O . PHE A 1 112 ? 14.435 -11.465 32.945 1.00 95.12 112 PHE A O 1
ATOM 839 N N . THR A 1 113 ? 14.543 -9.252 32.469 1.00 95.75 113 THR A N 1
ATOM 840 C CA . THR A 1 113 ? 13.169 -8.892 32.841 1.00 95.75 113 THR A CA 1
ATOM 841 C C . THR A 1 113 ? 12.581 -7.995 31.752 1.00 95.75 113 THR A C 1
ATOM 843 O O . THR A 1 113 ? 13.205 -7.020 31.347 1.00 95.75 113 THR A O 1
ATOM 846 N N . GLY A 1 114 ? 11.406 -8.357 31.244 1.00 95.44 114 GLY A N 1
ATOM 847 C CA . GLY A 1 114 ? 10.842 -7.793 30.019 1.00 95.44 114 GLY A CA 1
ATOM 848 C C . GLY A 1 114 ? 10.148 -8.883 29.208 1.00 95.44 114 GLY A C 1
ATOM 849 O O . GLY A 1 114 ? 9.802 -9.930 29.754 1.00 95.44 114 GLY A O 1
ATOM 850 N N . TYR A 1 115 ? 9.963 -8.694 27.907 1.00 96.44 115 TYR A N 1
ATOM 851 C CA . TYR A 1 115 ? 9.364 -9.706 27.035 1.00 96.44 115 TYR A CA 1
ATOM 852 C C . TYR A 1 115 ? 10.005 -9.734 25.648 1.00 96.44 115 TYR A C 1
ATOM 854 O O . TYR A 1 115 ? 10.592 -8.758 25.189 1.00 96.44 115 TYR A O 1
ATOM 862 N N . ILE A 1 116 ? 9.893 -10.883 24.986 1.00 96.62 116 ILE A N 1
ATOM 863 C CA . ILE A 1 116 ? 9.939 -10.958 23.531 1.00 96.62 116 ILE A CA 1
ATOM 864 C C . ILE A 1 116 ? 8.507 -10.869 23.012 1.00 96.62 116 ILE A C 1
ATOM 866 O O . ILE A 1 116 ? 7.625 -11.561 23.528 1.00 96.62 116 ILE A O 1
ATOM 870 N N . GLU A 1 117 ? 8.309 -10.062 21.976 1.00 96.12 117 GLU A N 1
ATOM 871 C CA . GLU A 1 117 ? 7.115 -10.053 21.134 1.00 96.12 117 GLU A CA 1
ATOM 872 C C . GLU A 1 117 ? 7.492 -10.506 19.718 1.00 96.12 117 GLU A C 1
ATOM 874 O O . GLU A 1 117 ? 8.421 -9.971 19.120 1.00 96.12 117 GLU A O 1
ATOM 879 N N . LEU A 1 118 ? 6.775 -11.506 19.205 1.00 93.56 118 LEU A N 1
ATOM 880 C CA . LEU A 1 118 ? 6.857 -12.051 17.851 1.00 93.56 118 LEU A CA 1
ATOM 881 C C . LEU A 1 118 ? 5.445 -11.982 17.251 1.00 93.56 118 LEU A C 1
ATOM 883 O O . LEU A 1 118 ? 4.656 -12.921 17.339 1.00 93.56 118 LEU A O 1
ATOM 887 N N . SER A 1 119 ? 5.118 -10.817 16.699 1.00 87.38 119 SER A N 1
ATOM 888 C CA . SER A 1 119 ? 3.847 -10.511 16.023 1.00 87.38 119 SER A CA 1
ATOM 889 C C . SER A 1 119 ? 4.061 -9.942 14.610 1.00 87.38 119 SER A C 1
ATOM 891 O O . SER A 1 119 ? 3.152 -9.959 13.784 1.00 87.38 119 SER A O 1
ATOM 893 N N . GLU A 1 120 ? 5.275 -9.488 14.277 1.00 86.50 120 GLU A N 1
ATOM 894 C CA . GLU A 1 120 ? 5.575 -8.851 12.994 1.00 86.50 120 GLU A CA 1
ATOM 895 C C . GLU A 1 120 ? 5.922 -9.884 11.903 1.00 86.50 120 GLU A C 1
ATOM 897 O O . GLU A 1 120 ? 6.830 -10.703 12.060 1.00 86.50 120 GLU A O 1
ATOM 902 N N . ASN A 1 121 ? 5.230 -9.816 10.760 1.00 83.62 121 ASN A N 1
ATOM 903 C CA . ASN A 1 121 ? 5.341 -10.753 9.626 1.00 83.62 121 ASN A CA 1
ATOM 904 C C . ASN A 1 121 ? 5.003 -12.223 9.959 1.00 83.62 121 ASN A C 1
ATOM 906 O O . ASN A 1 121 ? 5.315 -13.117 9.177 1.00 83.62 121 ASN A O 1
ATOM 910 N N . VAL A 1 122 ? 4.345 -12.466 11.095 1.00 85.00 122 VAL A N 1
ATOM 911 C CA . VAL A 1 122 ? 3.912 -13.792 11.551 1.00 85.00 122 VAL A CA 1
ATOM 912 C C . VAL A 1 122 ? 2.596 -14.196 10.880 1.00 85.00 122 VAL A C 1
ATOM 914 O O . VAL A 1 122 ? 1.657 -13.404 10.808 1.00 85.00 122 VAL A O 1
ATOM 917 N N . LEU A 1 123 ? 2.491 -15.443 10.407 1.00 74.44 123 LEU A N 1
ATOM 918 C CA . LEU A 1 123 ? 1.297 -15.929 9.697 1.00 74.44 123 LEU A CA 1
ATOM 919 C C . LEU A 1 123 ? 0.218 -16.501 10.623 1.00 74.44 123 LEU A C 1
ATOM 921 O O . LEU A 1 123 ? -0.949 -16.598 10.234 1.00 74.44 123 LEU A O 1
ATOM 925 N N . SER A 1 124 ? 0.608 -16.948 11.814 1.00 82.88 124 SER A N 1
ATOM 926 C CA . SER A 1 124 ? -0.218 -17.780 12.690 1.00 82.88 124 SER A CA 1
ATOM 927 C C . SER A 1 124 ? -0.863 -17.022 13.856 1.00 82.88 124 SER A C 1
ATOM 929 O O . SER A 1 124 ? -1.976 -17.384 14.233 1.00 82.88 124 SER A O 1
ATOM 931 N N . GLY A 1 125 ? -0.256 -15.960 14.395 1.00 88.31 125 GLY A N 1
ATOM 932 C CA . GLY A 1 125 ? -0.839 -15.111 15.444 1.00 88.31 125 GLY A CA 1
ATOM 933 C C . GLY A 1 125 ? 0.183 -14.277 16.220 1.00 88.31 125 GLY A C 1
ATOM 934 O O . GLY A 1 125 ? 1.325 -14.145 15.802 1.00 88.31 125 GLY A O 1
ATOM 935 N N . ASP A 1 126 ? -0.220 -13.731 17.367 1.00 91.75 126 ASP A N 1
ATOM 936 C CA . ASP A 1 126 ? 0.650 -12.881 18.197 1.00 91.75 126 ASP A CA 1
ATOM 937 C C . ASP A 1 126 ? 1.338 -13.730 19.282 1.00 91.75 126 ASP A C 1
ATOM 939 O O . ASP A 1 126 ? 0.645 -14.304 20.128 1.00 91.75 126 ASP A O 1
ATOM 943 N N . TYR A 1 127 ? 2.672 -13.829 19.284 1.00 94.69 127 TYR A N 1
ATOM 944 C CA . TYR A 1 127 ? 3.438 -14.667 20.219 1.00 94.69 127 TYR A CA 1
ATOM 945 C C . TYR A 1 127 ? 4.254 -13.837 21.213 1.00 94.69 127 TYR A C 1
ATOM 947 O O . TYR A 1 127 ? 4.953 -12.897 20.841 1.00 94.69 127 TYR A O 1
ATOM 955 N N . TYR A 1 128 ? 4.228 -14.239 22.485 1.00 95.69 128 TYR A N 1
ATOM 956 C CA . TYR A 1 128 ? 4.920 -13.552 23.574 1.00 95.69 128 TYR A CA 1
ATOM 957 C C . TYR A 1 128 ? 5.713 -14.530 24.442 1.00 95.69 128 TYR A C 1
ATOM 959 O O . TYR A 1 128 ? 5.182 -15.542 24.905 1.00 95.69 128 TYR A O 1
ATOM 967 N N . ALA A 1 129 ? 6.969 -14.188 24.737 1.00 95.88 129 ALA A N 1
ATOM 968 C CA . ALA A 1 129 ? 7.781 -14.852 25.757 1.00 95.88 129 ALA A CA 1
ATOM 969 C C . ALA A 1 129 ? 8.192 -13.822 26.817 1.00 95.88 129 ALA A C 1
ATOM 971 O O . ALA A 1 129 ? 9.086 -13.007 26.611 1.00 95.88 129 ALA A O 1
ATOM 972 N N . VAL A 1 130 ? 7.504 -13.839 27.952 1.00 96.31 130 VAL A N 1
ATOM 973 C CA . VAL A 1 130 ? 7.665 -12.905 29.070 1.00 96.31 130 VAL A CA 1
ATOM 974 C C . VAL A 1 130 ? 8.727 -13.434 30.030 1.00 96.31 130 VAL A C 1
ATOM 976 O O . VAL A 1 130 ? 8.689 -14.602 30.414 1.00 96.31 130 VAL A O 1
ATOM 979 N N . TYR A 1 131 ? 9.660 -12.590 30.455 1.00 95.38 131 TYR A N 1
ATOM 980 C CA . TYR A 1 131 ? 10.772 -12.942 31.332 1.00 95.38 131 TYR A CA 1
ATOM 981 C C . TYR A 1 131 ? 10.729 -12.128 32.626 1.00 95.38 131 TYR A C 1
ATOM 983 O O . TYR A 1 131 ? 10.565 -10.913 32.601 1.00 95.38 131 TYR A O 1
ATOM 991 N N . TYR A 1 132 ? 10.953 -12.780 33.767 1.00 93.50 132 TYR A N 1
ATOM 992 C CA . TYR A 1 132 ? 11.232 -12.094 35.034 1.00 93.50 132 TYR A CA 1
ATOM 993 C C . TYR A 1 132 ? 12.409 -12.761 35.744 1.00 93.50 132 TYR A C 1
ATOM 995 O O . TYR A 1 132 ? 12.354 -13.948 36.090 1.00 93.50 132 TYR A O 1
ATOM 1003 N N . GLY A 1 133 ? 13.509 -12.026 35.925 1.00 90.44 133 GLY A N 1
ATOM 1004 C CA . GLY A 1 133 ? 14.750 -12.562 36.493 1.00 90.44 133 GLY A CA 1
ATOM 1005 C C . GLY A 1 133 ? 15.313 -13.762 35.715 1.00 90.44 133 GLY A C 1
ATOM 1006 O O . GLY A 1 133 ? 15.934 -14.646 36.310 1.00 90.44 133 GLY A O 1
ATOM 1007 N N . GLY A 1 134 ? 15.057 -13.828 34.404 1.00 88.12 134 GLY A N 1
ATOM 1008 C CA . GLY A 1 134 ? 15.438 -14.917 33.497 1.00 88.12 134 GLY A CA 1
ATOM 1009 C C . GLY A 1 134 ? 14.480 -16.110 33.447 1.00 88.12 134 GLY A C 1
ATOM 1010 O O . GLY A 1 134 ? 14.760 -17.070 32.730 1.00 88.12 134 GLY A O 1
ATOM 1011 N N . ARG A 1 135 ? 13.359 -16.098 34.177 1.00 91.44 135 ARG A N 1
ATOM 1012 C CA . ARG A 1 135 ? 12.331 -17.147 34.063 1.00 91.44 135 ARG A CA 1
ATOM 1013 C C . ARG A 1 135 ? 11.317 -16.784 32.984 1.00 91.44 135 ARG A C 1
ATOM 1015 O O . ARG A 1 135 ? 10.664 -15.755 33.125 1.00 91.44 135 ARG A O 1
ATOM 1022 N N . ARG A 1 136 ? 11.174 -17.641 31.968 1.00 94.88 136 ARG A N 1
ATOM 1023 C CA . ARG A 1 136 ? 10.168 -17.511 30.905 1.00 94.88 136 ARG A CA 1
ATOM 1024 C C . ARG A 1 136 ? 8.769 -17.923 31.382 1.00 94.88 136 ARG A C 1
ATOM 1026 O O . ARG A 1 136 ? 8.612 -18.960 32.023 1.00 94.88 136 ARG A O 1
ATOM 1033 N N . LEU A 1 137 ? 7.763 -17.168 30.954 1.00 94.56 137 LEU A N 1
ATOM 1034 C CA . LEU A 1 137 ? 6.386 -17.598 30.711 1.00 94.56 137 LEU A CA 1
ATOM 1035 C C . LEU A 1 137 ? 6.042 -17.258 29.259 1.00 94.56 137 LEU A C 1
ATOM 1037 O O . LEU A 1 137 ? 6.278 -16.130 28.846 1.00 94.56 137 LEU A O 1
ATOM 1041 N N . ALA A 1 138 ? 5.486 -18.188 28.487 1.00 93.50 138 ALA A N 1
ATOM 1042 C CA . ALA A 1 138 ? 5.095 -17.916 27.102 1.00 93.50 138 ALA A CA 1
ATOM 1043 C C . ALA A 1 138 ? 3.580 -18.032 26.907 1.00 93.50 138 ALA A C 1
ATOM 1045 O O . ALA A 1 138 ? 2.919 -18.832 27.573 1.00 93.50 138 ALA A O 1
ATOM 1046 N N . CYS A 1 139 ? 3.037 -17.232 25.994 1.00 93.12 139 CYS A N 1
ATOM 1047 C CA . CYS A 1 139 ? 1.654 -17.314 25.537 1.00 93.12 139 CYS A CA 1
ATOM 1048 C C . CYS A 1 139 ? 1.502 -16.763 24.120 1.00 93.12 139 CYS A C 1
ATOM 1050 O O . CYS A 1 139 ? 2.255 -15.881 23.716 1.00 93.12 139 CYS A O 1
ATOM 1052 N N . ALA A 1 140 ? 0.512 -17.263 23.385 1.00 91.12 140 ALA A N 1
ATOM 1053 C CA . ALA A 1 140 ? 0.242 -16.843 22.016 1.00 91.12 140 ALA A CA 1
ATOM 1054 C C . ALA A 1 140 ? -1.258 -16.759 21.714 1.00 91.12 140 ALA A C 1
ATOM 1056 O O . ALA A 1 140 ? -2.057 -17.502 22.291 1.00 91.12 140 ALA A O 1
ATOM 1057 N N . PHE A 1 141 ? -1.622 -15.883 20.779 1.00 87.75 141 PHE A N 1
ATOM 1058 C CA . PHE A 1 141 ? -2.983 -15.637 20.304 1.00 87.75 141 PHE A CA 1
ATOM 1059 C C . PHE A 1 141 ? -3.106 -16.057 18.831 1.00 87.75 141 PHE A C 1
ATOM 1061 O O . PHE A 1 141 ? -3.045 -15.235 17.920 1.00 87.75 141 PHE A O 1
ATOM 1068 N N . VAL A 1 142 ? -3.258 -17.361 18.604 1.00 82.75 142 VAL A N 1
ATOM 1069 C CA . VAL A 1 142 ? -3.137 -18.010 17.289 1.00 82.75 142 VAL A CA 1
ATOM 1070 C C . VAL A 1 142 ? -4.472 -18.020 16.540 1.00 82.75 142 VAL A C 1
ATOM 1072 O O . VAL A 1 142 ? -5.467 -18.532 17.047 1.00 82.75 142 VAL A O 1
ATOM 1075 N N . GLY A 1 143 ? -4.501 -17.516 15.308 1.00 69.50 143 GLY A N 1
ATOM 1076 C CA . GLY A 1 143 ? -5.661 -17.493 14.413 1.00 69.50 143 GLY A CA 1
ATOM 1077 C C . GLY A 1 143 ? -6.298 -16.110 14.241 1.00 69.50 143 GLY A C 1
ATOM 1078 O O . GLY A 1 143 ? -5.995 -15.156 14.952 1.00 69.50 143 GLY A O 1
ATOM 1079 N N . THR A 1 144 ? -7.211 -15.984 13.275 1.00 60.31 144 THR A N 1
ATOM 1080 C CA . THR A 1 144 ? -7.826 -14.697 12.910 1.00 60.31 144 THR A CA 1
ATOM 1081 C C . THR A 1 144 ? -9.241 -14.528 13.473 1.00 60.31 144 THR A C 1
ATOM 1083 O O . THR A 1 144 ? -10.061 -15.453 13.501 1.00 60.31 144 THR A O 1
ATOM 1086 N N . GLY A 1 145 ? -9.548 -13.307 13.928 1.00 61.22 145 GLY A N 1
ATOM 1087 C CA . GLY A 1 145 ? -10.875 -12.904 14.402 1.00 61.22 145 GLY A CA 1
ATOM 1088 C C . GLY A 1 145 ? -11.472 -13.844 15.457 1.00 61.22 145 GLY A C 1
ATOM 1089 O O . GLY A 1 145 ? -10.858 -14.142 16.478 1.00 61.22 145 GLY A O 1
ATOM 1090 N N . GLN A 1 146 ? -12.686 -14.340 15.197 1.00 54.25 146 GLN A N 1
ATOM 1091 C CA . GLN A 1 146 ? -13.442 -15.210 16.114 1.00 54.25 146 GLN A CA 1
ATOM 1092 C C . GLN A 1 146 ? -12.846 -16.620 16.306 1.00 54.25 146 GLN A C 1
ATOM 1094 O O . GLN A 1 146 ? -13.440 -17.430 17.017 1.00 54.25 146 GLN A O 1
ATOM 1099 N N . GLN A 1 147 ? -11.716 -16.935 15.663 1.00 59.28 147 GLN A N 1
ATOM 1100 C CA . GLN A 1 147 ? -11.008 -18.211 15.807 1.00 59.28 147 GLN A CA 1
ATOM 1101 C C . GLN A 1 147 ? -9.674 -18.090 16.565 1.00 59.28 147 GLN A C 1
ATOM 1103 O O . GLN A 1 147 ? -8.962 -19.088 16.633 1.00 59.28 147 GLN A O 1
ATOM 1108 N N . LYS A 1 148 ? -9.353 -16.930 17.173 1.00 73.75 148 LYS A N 1
ATOM 1109 C CA . LYS A 1 148 ? -8.182 -16.782 18.060 1.00 73.75 148 LYS A CA 1
ATOM 1110 C C . LYS A 1 148 ? -8.205 -17.827 19.189 1.00 73.75 148 LYS A C 1
ATOM 1112 O O . LYS A 1 148 ? -9.030 -17.762 20.101 1.00 73.75 148 LYS A O 1
ATOM 1117 N N . GLN A 1 149 ? -7.287 -18.787 19.121 1.00 84.56 149 GLN A N 1
ATOM 1118 C CA . GLN A 1 149 ? -6.975 -19.765 20.156 1.00 84.56 149 GLN A CA 1
ATOM 1119 C C . GLN A 1 149 ? -5.817 -19.244 21.008 1.00 84.56 149 GLN A C 1
ATOM 1121 O O . GLN A 1 149 ? -4.782 -18.832 20.492 1.00 84.56 149 GLN A O 1
ATOM 1126 N N . VAL A 1 150 ? -5.973 -19.322 22.327 1.00 89.50 150 VAL A N 1
ATOM 1127 C CA . VAL A 1 150 ? -4.884 -19.043 23.265 1.00 89.50 150 VAL A CA 1
ATOM 1128 C C . VAL A 1 150 ? -4.038 -20.305 23.459 1.00 89.50 150 VAL A C 1
ATOM 1130 O O . VAL A 1 150 ? -4.577 -21.354 23.816 1.00 89.50 150 VAL A O 1
ATOM 1133 N N . LEU A 1 151 ? -2.724 -20.192 23.253 1.00 91.06 151 LEU A N 1
ATOM 1134 C CA . LEU A 1 151 ? -1.713 -21.167 23.685 1.00 91.06 151 LEU A CA 1
ATOM 1135 C C . LEU A 1 151 ? -0.935 -20.587 24.870 1.00 91.06 151 LEU A C 1
ATOM 1137 O O . LEU A 1 151 ? -0.716 -19.375 24.908 1.00 91.06 151 LEU A O 1
ATOM 1141 N N . THR A 1 152 ? -0.472 -21.419 25.808 1.00 92.94 152 THR A N 1
ATOM 1142 C CA . THR A 1 152 ? 0.382 -20.973 26.928 1.00 92.94 152 THR A CA 1
ATOM 1143 C C . THR A 1 152 ? 1.448 -22.005 27.304 1.00 92.94 152 THR A C 1
ATOM 1145 O O . THR A 1 152 ? 1.422 -23.151 26.851 1.00 92.94 152 THR A O 1
ATOM 1148 N N . GLY A 1 153 ? 2.423 -21.588 28.114 1.00 91.12 153 GLY A N 1
ATOM 1149 C CA . GLY A 1 153 ? 3.536 -22.432 28.541 1.00 91.12 153 GLY A CA 1
ATOM 1150 C C . GLY A 1 153 ? 4.435 -22.844 27.375 1.00 91.12 153 GLY A C 1
ATOM 1151 O O . GLY A 1 153 ? 4.614 -22.098 26.414 1.00 91.12 153 GLY A O 1
ATOM 1152 N N . ASP A 1 154 ? 5.018 -24.039 27.458 1.00 90.31 154 ASP A N 1
ATOM 1153 C CA . ASP A 1 154 ? 5.968 -24.505 26.445 1.00 90.31 154 ASP A CA 1
ATOM 1154 C C . ASP A 1 154 ? 5.311 -24.773 25.076 1.00 90.31 154 ASP A C 1
ATOM 1156 O O . ASP A 1 154 ? 5.973 -24.577 24.066 1.00 90.31 154 ASP A O 1
ATOM 1160 N N . GLU A 1 155 ? 4.008 -25.086 25.008 1.00 91.12 155 GLU A N 1
ATOM 1161 C CA . GLU A 1 155 ? 3.271 -25.218 23.732 1.00 91.12 155 GLU A CA 1
ATOM 1162 C C . GLU A 1 155 ? 3.242 -23.893 22.950 1.00 91.12 155 GLU A C 1
ATOM 1164 O O . GLU A 1 155 ? 3.405 -23.887 21.732 1.00 91.12 155 GLU A O 1
ATOM 1169 N N . ALA A 1 156 ? 3.112 -22.757 23.646 1.00 93.25 156 ALA A N 1
ATOM 1170 C CA . ALA A 1 156 ? 3.206 -21.438 23.021 1.00 93.25 156 ALA A CA 1
ATOM 1171 C C . ALA A 1 156 ? 4.635 -21.075 22.595 1.00 93.25 156 ALA A C 1
ATOM 1173 O O . ALA A 1 156 ? 4.800 -20.329 21.636 1.00 93.25 156 ALA A O 1
ATOM 1174 N N . PHE A 1 157 ? 5.658 -21.573 23.298 1.00 94.44 157 PHE A N 1
ATOM 1175 C CA . PHE A 1 157 ? 7.054 -21.289 22.958 1.00 94.44 157 PHE A CA 1
ATOM 1176 C C . PHE A 1 157 ? 7.570 -22.167 21.812 1.00 94.44 157 PHE A C 1
ATOM 1178 O O . PHE A 1 157 ? 8.232 -21.657 20.915 1.00 94.44 157 PHE A O 1
ATOM 1185 N N . GLU A 1 158 ? 7.243 -23.462 21.800 1.00 93.94 158 GLU A N 1
ATOM 1186 C CA . GLU A 1 158 ? 7.561 -24.364 20.685 1.00 93.94 158 GLU A CA 1
ATOM 1187 C C . GLU A 1 158 ? 6.898 -23.863 19.392 1.00 93.94 158 GLU A C 1
ATOM 1189 O O . GLU A 1 158 ? 7.567 -23.733 18.371 1.00 93.94 158 GLU A O 1
ATOM 1194 N N . ALA A 1 159 ? 5.627 -23.448 19.459 1.00 90.12 159 ALA A N 1
ATOM 1195 C CA . ALA A 1 159 ? 4.929 -22.841 18.326 1.00 90.12 159 ALA A CA 1
ATOM 1196 C C . ALA A 1 159 ? 5.470 -21.455 17.906 1.00 90.12 159 ALA A C 1
ATOM 1198 O O . ALA A 1 159 ? 5.152 -21.016 16.807 1.00 90.12 159 ALA A O 1
ATOM 1199 N N . ALA A 1 160 ? 6.258 -20.776 18.750 1.00 91.44 160 ALA A N 1
ATOM 1200 C CA . ALA A 1 160 ? 6.917 -19.507 18.425 1.00 91.44 160 ALA A CA 1
ATOM 1201 C C . ALA A 1 160 ? 8.318 -19.701 17.809 1.00 91.44 160 ALA A C 1
ATOM 1203 O O . ALA A 1 160 ? 8.750 -18.878 17.009 1.00 91.44 160 ALA A O 1
ATOM 1204 N N . ASP A 1 161 ? 9.040 -20.766 18.179 1.00 92.25 161 ASP A N 1
ATOM 1205 C CA . ASP A 1 161 ? 10.372 -21.087 17.631 1.00 92.25 161 ASP A CA 1
ATOM 1206 C C . ASP A 1 161 ? 10.289 -21.774 16.250 1.00 92.25 161 ASP A C 1
ATOM 1208 O O . ASP A 1 161 ? 11.227 -21.676 15.461 1.00 92.25 161 ASP A O 1
ATOM 1212 N N . ASP A 1 162 ? 9.156 -22.421 15.939 1.00 90.69 162 ASP A N 1
ATOM 1213 C CA . ASP A 1 162 ? 8.826 -22.965 14.606 1.00 90.69 162 ASP A CA 1
ATOM 1214 C C . ASP A 1 162 ? 8.280 -21.898 13.616 1.00 90.69 162 ASP A C 1
ATOM 1216 O O . ASP A 1 162 ? 8.137 -22.185 12.423 1.00 90.69 162 ASP A O 1
ATOM 1220 N N . GLU A 1 163 ? 7.951 -20.683 14.076 1.00 90.38 163 GLU A N 1
ATOM 1221 C CA . GLU A 1 163 ? 7.294 -19.636 13.274 1.00 90.38 163 GLU A CA 1
ATOM 1222 C C . GLU A 1 163 ? 8.300 -18.678 12.607 1.00 90.38 163 GLU A C 1
ATOM 1224 O O . GLU A 1 163 ? 9.335 -18.326 13.174 1.00 90.38 163 GLU A O 1
ATOM 1229 N N . VAL A 1 164 ? 7.982 -18.219 11.390 1.00 91.00 164 VAL A N 1
ATOM 1230 C CA . VAL A 1 164 ? 8.845 -17.318 10.612 1.00 91.00 164 VAL A CA 1
ATOM 1231 C C . VAL A 1 164 ? 8.301 -15.894 10.669 1.00 91.00 164 VAL A C 1
ATOM 1233 O O . VAL A 1 164 ? 7.397 -15.535 9.924 1.00 91.00 164 VAL A O 1
ATOM 1236 N N . GLY A 1 165 ? 8.900 -15.073 11.525 1.00 91.06 165 GLY A N 1
ATOM 1237 C CA . GLY A 1 165 ? 8.602 -13.644 11.652 1.00 91.06 165 GLY A CA 1
ATOM 1238 C C . GLY A 1 165 ? 9.762 -12.848 12.252 1.00 91.06 165 GLY A C 1
ATOM 1239 O O . GLY A 1 165 ? 10.859 -13.381 12.474 1.00 91.06 165 GLY A O 1
ATOM 1240 N N . ILE A 1 166 ? 9.525 -11.562 12.503 1.00 89.81 166 ILE A N 1
ATOM 1241 C CA . ILE A 1 166 ? 10.450 -10.663 13.200 1.00 89.81 166 ILE A CA 1
ATOM 1242 C C . ILE A 1 166 ? 9.997 -10.528 14.657 1.00 89.81 166 ILE A C 1
ATOM 1244 O O . ILE A 1 166 ? 8.815 -10.322 14.929 1.00 89.81 166 ILE A O 1
ATOM 1248 N N . TYR A 1 167 ? 10.945 -10.648 15.589 1.00 95.31 167 TYR A N 1
ATOM 1249 C CA . TYR A 1 167 ? 10.698 -10.471 17.017 1.00 95.31 167 TYR A CA 1
ATOM 1250 C C . TYR A 1 167 ? 11.498 -9.309 17.608 1.00 95.31 167 TYR A C 1
ATOM 1252 O O . TYR A 1 167 ? 12.666 -9.091 17.267 1.00 95.31 167 TYR A O 1
ATOM 1260 N N . GLU A 1 168 ? 10.875 -8.592 18.538 1.00 96.19 168 GLU A N 1
ATOM 1261 C CA . GLU A 1 168 ? 11.496 -7.548 19.353 1.00 96.19 168 GLU A CA 1
ATOM 1262 C C . GLU A 1 168 ? 11.806 -8.057 20.762 1.00 96.19 168 GLU A C 1
ATOM 1264 O O . GLU A 1 168 ? 11.061 -8.851 21.329 1.00 96.19 168 GLU A O 1
ATOM 1269 N N . VAL A 1 169 ? 12.908 -7.583 21.347 1.00 96.94 169 VAL A N 1
ATOM 1270 C CA . VAL A 1 169 ? 13.291 -7.836 22.743 1.00 96.94 169 VAL A CA 1
ATOM 1271 C C . VAL A 1 169 ? 13.093 -6.547 23.539 1.00 96.94 169 VAL A C 1
ATOM 1273 O O . VAL A 1 169 ? 13.917 -5.633 23.454 1.00 96.94 169 VAL A O 1
ATOM 1276 N N . VAL A 1 170 ? 12.009 -6.476 24.312 1.00 96.31 170 VAL A N 1
ATOM 1277 C CA . VAL A 1 170 ? 11.579 -5.291 25.068 1.00 96.31 170 VAL A CA 1
ATOM 1278 C C . VAL A 1 170 ? 11.945 -5.446 26.544 1.00 96.31 170 VAL A C 1
ATOM 1280 O O . VAL A 1 170 ? 11.433 -6.321 27.240 1.00 96.31 170 VAL A O 1
ATOM 1283 N N . ASP A 1 171 ? 12.847 -4.597 27.027 1.00 96.00 171 ASP A N 1
ATOM 1284 C CA . ASP A 1 171 ? 13.294 -4.520 28.426 1.00 96.00 171 ASP A CA 1
ATOM 1285 C C . ASP A 1 171 ? 12.309 -3.680 29.244 1.00 96.00 171 ASP A C 1
ATOM 1287 O O . ASP A 1 171 ? 11.925 -2.589 28.811 1.00 96.00 171 ASP A O 1
ATOM 1291 N N . VAL A 1 172 ? 11.891 -4.180 30.411 1.00 95.69 172 VAL A N 1
ATOM 1292 C CA . VAL A 1 172 ? 10.892 -3.513 31.261 1.00 95.69 172 VAL A CA 1
ATOM 1293 C C . VAL A 1 172 ? 11.283 -3.628 32.730 1.00 95.69 172 VAL A C 1
ATOM 1295 O O . VAL A 1 172 ? 11.443 -4.733 33.249 1.00 95.69 172 VAL A O 1
ATOM 1298 N N . ASP A 1 173 ? 11.378 -2.490 33.415 1.00 89.88 173 ASP A N 1
ATOM 1299 C CA . ASP A 1 173 ? 11.540 -2.446 34.870 1.00 89.88 173 ASP A CA 1
ATOM 1300 C C . ASP A 1 173 ? 10.166 -2.604 35.542 1.00 89.88 173 ASP A C 1
ATOM 1302 O O . ASP A 1 173 ? 9.242 -1.844 35.256 1.00 89.88 173 ASP A O 1
ATOM 1306 N N . ILE A 1 174 ? 10.007 -3.618 36.399 1.00 90.62 174 ILE A N 1
ATOM 1307 C CA . ILE A 1 174 ? 8.729 -3.977 37.034 1.00 90.62 174 ILE A CA 1
ATOM 1308 C C . ILE A 1 174 ? 8.882 -3.955 38.553 1.00 90.62 174 ILE A C 1
ATOM 1310 O O . ILE A 1 174 ? 9.515 -4.830 39.150 1.00 90.62 174 ILE A O 1
ATOM 1314 N N . GLU A 1 175 ? 8.242 -2.970 39.184 1.00 82.56 175 GLU A N 1
ATOM 1315 C CA . GLU A 1 175 ? 8.150 -2.863 40.638 1.00 82.56 175 GLU A CA 1
ATOM 1316 C C . GLU A 1 175 ? 7.106 -3.851 41.186 1.00 82.56 175 GLU A C 1
ATOM 1318 O O . GLU A 1 175 ? 5.925 -3.815 40.831 1.00 82.56 175 GLU A O 1
ATOM 1323 N N . VAL A 1 176 ? 7.542 -4.738 42.085 1.00 89.81 176 VAL A N 1
ATOM 1324 C CA . VAL A 1 176 ? 6.646 -5.623 42.842 1.00 89.81 176 VAL A CA 1
ATOM 1325 C C . VAL A 1 176 ? 6.178 -4.882 44.090 1.00 89.81 176 VAL A C 1
ATOM 1327 O O . VAL A 1 176 ? 6.989 -4.523 44.942 1.00 89.81 176 VAL A O 1
ATOM 1330 N N . VAL A 1 177 ? 4.869 -4.666 44.209 1.00 90.19 177 VAL A N 1
ATOM 1331 C CA . VAL A 1 177 ? 4.275 -3.873 45.293 1.00 90.19 177 VAL A CA 1
ATOM 1332 C C . VAL A 1 177 ? 3.751 -4.791 46.397 1.00 90.19 177 VAL A C 1
ATOM 1334 O O . VAL A 1 177 ? 2.841 -5.596 46.185 1.00 90.19 177 VAL A O 1
ATOM 1337 N N . ASP A 1 178 ? 4.299 -4.644 47.602 1.00 86.81 178 ASP A N 1
ATOM 1338 C CA . ASP A 1 178 ? 3.769 -5.306 48.793 1.00 86.81 178 ASP A CA 1
ATOM 1339 C C . ASP A 1 178 ? 2.480 -4.637 49.290 1.00 86.81 178 ASP A C 1
ATOM 1341 O O . ASP A 1 178 ? 2.328 -3.412 49.288 1.00 86.81 178 ASP A O 1
ATOM 1345 N N . LEU A 1 179 ? 1.549 -5.457 49.784 1.00 84.56 179 LEU A N 1
ATOM 1346 C CA . LEU A 1 179 ? 0.407 -4.958 50.544 1.00 84.56 179 LEU A CA 1
ATOM 1347 C C . LEU A 1 179 ? 0.891 -4.428 51.903 1.00 84.56 179 LEU A C 1
ATOM 1349 O O . LEU A 1 179 ? 1.718 -5.082 52.542 1.00 84.56 179 LEU A O 1
ATOM 1353 N N . PRO A 1 180 ? 0.355 -3.299 52.405 1.00 80.94 180 PRO A N 1
ATOM 1354 C CA . PRO A 1 180 ? 0.711 -2.816 53.732 1.00 80.94 180 PRO A CA 1
ATOM 1355 C C . PRO A 1 180 ? 0.339 -3.855 54.797 1.00 80.94 180 PRO A C 1
ATOM 1357 O O . PRO A 1 180 ? -0.646 -4.592 54.654 1.00 80.94 180 PRO A O 1
ATOM 1360 N N . GLU A 1 181 ? 1.087 -3.885 55.900 1.00 74.50 181 GLU A N 1
ATOM 1361 C CA . GLU A 1 181 ? 0.733 -4.700 57.066 1.00 74.50 181 GLU A CA 1
ATOM 1362 C C . GLU A 1 181 ? -0.660 -4.305 57.605 1.00 74.50 181 GLU A C 1
ATOM 1364 O O . GLU A 1 181 ? -1.087 -3.154 57.448 1.00 74.50 181 GLU A O 1
ATOM 1369 N N . PRO A 1 182 ? -1.427 -5.237 58.201 1.00 70.62 182 PRO A N 1
ATOM 1370 C CA . PRO A 1 182 ? -2.662 -4.875 58.889 1.00 70.62 182 PRO A CA 1
ATOM 1371 C C . PRO A 1 182 ? -2.353 -3.919 60.045 1.00 70.62 182 PRO A C 1
ATOM 1373 O O . PRO A 1 182 ? -1.399 -4.141 60.791 1.00 70.62 182 PRO A O 1
ATOM 1376 N N . GLU A 1 183 ? -3.188 -2.894 60.247 1.00 59.75 183 GLU A N 1
ATOM 1377 C CA . GLU A 1 183 ? -3.167 -2.169 61.518 1.00 59.75 183 GLU A CA 1
ATOM 1378 C C . GLU A 1 183 ? -3.483 -3.178 62.631 1.00 59.75 183 GLU A C 1
ATOM 1380 O O . GLU A 1 183 ? -4.605 -3.691 62.708 1.00 59.75 183 GLU A O 1
ATOM 1385 N N . GLU A 1 184 ? -2.499 -3.503 63.484 1.00 49.47 184 GLU A N 1
ATOM 1386 C CA . GLU A 1 184 ? -2.779 -4.301 64.677 1.00 49.47 184 GLU A CA 1
ATOM 1387 C C . GLU A 1 184 ? -3.895 -3.596 65.460 1.00 49.47 184 GLU A C 1
ATOM 1389 O O . GLU A 1 184 ? -3.775 -2.397 65.732 1.00 49.47 184 GLU A O 1
ATOM 1394 N N . PRO A 1 185 ? -4.986 -4.297 65.826 1.00 49.16 185 PRO A N 1
ATOM 1395 C CA . PRO A 1 185 ? -6.136 -3.659 66.445 1.00 49.16 185 PRO A CA 1
ATOM 1396 C C . PRO A 1 185 ? -5.702 -3.036 67.770 1.00 49.16 185 PRO A C 1
ATOM 1398 O O . PRO A 1 185 ? -5.439 -3.766 68.728 1.00 49.16 185 PRO A O 1
ATOM 1401 N N . ASP A 1 186 ? -5.619 -1.700 67.801 1.00 38.84 186 ASP A N 1
ATOM 1402 C CA . ASP A 1 186 ? -5.050 -0.927 68.908 1.00 38.84 186 ASP A CA 1
ATOM 1403 C C . ASP A 1 186 ? -5.631 -1.431 70.232 1.00 38.84 186 ASP A C 1
ATOM 1405 O O . ASP A 1 186 ? -6.826 -1.280 70.512 1.00 38.84 186 ASP A O 1
ATOM 1409 N N . THR A 1 187 ? -4.794 -2.099 71.037 1.00 41.81 187 THR A N 1
ATOM 1410 C CA . THR A 1 187 ? -5.225 -2.818 72.248 1.00 41.81 187 THR A CA 1
ATOM 1411 C C . THR A 1 187 ? -5.427 -1.857 73.421 1.00 41.81 187 THR A C 1
ATOM 1413 O O . THR A 1 187 ? -4.983 -2.076 74.553 1.00 41.81 187 THR A O 1
ATOM 1416 N N . GLY A 1 188 ? -6.180 -0.788 73.144 1.00 39.38 188 GLY A N 1
ATOM 1417 C CA . GLY A 1 188 ? -6.754 0.160 74.080 1.00 39.38 188 GLY A CA 1
ATOM 1418 C C . GLY A 1 188 ? -7.506 -0.565 75.189 1.00 39.38 188 GLY A C 1
ATOM 1419 O O . GLY A 1 188 ? -8.667 -0.949 75.060 1.00 39.38 188 GLY A O 1
ATOM 1420 N N . SER A 1 189 ? -6.807 -0.756 76.304 1.00 43.94 189 SER A N 1
ATOM 1421 C CA . SER A 1 189 ? -7.270 -1.505 77.466 1.00 43.94 189 SER A CA 1
ATOM 1422 C C . SER A 1 189 ? -8.490 -0.853 78.137 1.00 43.94 189 SER A C 1
ATOM 1424 O O . SER A 1 189 ? -8.333 -0.086 79.092 1.00 43.94 189 SER A O 1
ATOM 1426 N N . ASP A 1 190 ? -9.700 -1.260 77.745 1.00 36.72 190 ASP A N 1
ATOM 1427 C CA . ASP A 1 190 ? -10.918 -1.101 78.555 1.00 36.72 190 ASP A CA 1
ATOM 1428 C C . ASP A 1 190 ? -11.572 -2.467 78.857 1.00 36.72 190 ASP A C 1
ATOM 1430 O O . ASP A 1 190 ? -12.545 -2.916 78.248 1.00 36.72 190 ASP A O 1
ATOM 1434 N N . ALA A 1 191 ? -10.957 -3.195 79.794 1.00 36.34 191 ALA A N 1
ATOM 1435 C CA . ALA A 1 191 ? -11.310 -4.574 80.124 1.00 36.34 191 ALA A CA 1
ATOM 1436 C C . ALA A 1 191 ? -12.566 -4.675 81.020 1.00 36.34 191 ALA A C 1
ATOM 1438 O O . ALA A 1 191 ? -12.474 -4.671 82.251 1.00 36.34 191 ALA A O 1
ATOM 1439 N N . ALA A 1 192 ? -13.743 -4.853 80.405 1.00 33.31 192 ALA A N 1
ATOM 1440 C CA . ALA A 1 192 ? -15.046 -4.885 81.086 1.00 33.31 192 ALA A CA 1
ATOM 1441 C C . ALA A 1 192 ? -15.810 -6.239 81.024 1.00 33.31 192 ALA A C 1
ATOM 1443 O O . ALA A 1 192 ? -16.985 -6.283 80.680 1.00 33.31 192 ALA A O 1
ATOM 1444 N N . ALA A 1 193 ? -15.155 -7.321 81.470 1.00 32.47 193 ALA A N 1
ATOM 1445 C CA . ALA A 1 193 ? -15.734 -8.553 82.059 1.00 32.47 193 ALA A CA 1
ATOM 1446 C C . ALA A 1 193 ? -16.770 -9.431 81.289 1.00 32.47 193 ALA A C 1
ATOM 1448 O O . ALA A 1 193 ? -17.923 -9.054 81.104 1.00 32.47 193 ALA A O 1
ATOM 1449 N N . GLY A 1 194 ? -16.448 -10.726 81.097 1.00 30.00 194 GLY A N 1
ATOM 1450 C CA . GLY A 1 194 ? -17.465 -11.777 80.871 1.00 30.00 194 GLY A CA 1
ATOM 1451 C C . GLY A 1 194 ? -16.937 -13.167 80.463 1.00 30.00 194 GLY A C 1
ATOM 1452 O O . GLY A 1 194 ? -16.613 -13.375 79.308 1.00 30.00 194 GLY A O 1
ATOM 1453 N N . ALA A 1 195 ? -16.889 -14.119 81.405 1.00 32.28 195 ALA A N 1
ATOM 1454 C CA . ALA A 1 195 ? -16.457 -15.529 81.262 1.00 32.28 195 ALA A CA 1
ATOM 1455 C C . ALA A 1 195 ? -16.999 -16.312 80.030 1.00 32.28 195 ALA A C 1
ATOM 1457 O O . ALA A 1 195 ? -18.110 -16.046 79.585 1.00 32.28 195 ALA A O 1
ATOM 1458 N N . GLY A 1 196 ? -16.347 -17.377 79.529 1.00 29.75 196 GLY A N 1
ATOM 1459 C CA . GLY A 1 196 ? -15.131 -18.105 79.964 1.00 29.75 196 GLY A CA 1
ATOM 1460 C C . GLY A 1 196 ? -15.130 -19.568 79.442 1.00 29.75 196 GLY A C 1
ATOM 1461 O O . GLY A 1 196 ? -15.987 -19.884 78.627 1.00 29.75 196 GLY A O 1
ATOM 1462 N N . ILE A 1 197 ? -14.247 -20.442 79.979 1.00 31.28 197 ILE A N 1
ATOM 1463 C CA . ILE A 1 197 ? -14.081 -21.917 79.745 1.00 31.28 197 ILE A CA 1
ATOM 1464 C C . ILE A 1 197 ? -13.760 -22.398 78.300 1.00 31.28 197 ILE A C 1
ATOM 1466 O O . ILE A 1 197 ? -14.350 -21.910 77.349 1.00 31.28 197 ILE A O 1
ATOM 1470 N N . ALA A 1 198 ? -12.874 -23.385 78.051 1.00 31.22 198 ALA A N 1
ATOM 1471 C CA . ALA A 1 198 ? -12.006 -24.214 78.924 1.00 31.22 198 ALA A CA 1
ATOM 1472 C C . ALA A 1 198 ? -10.716 -24.700 78.199 1.00 31.22 198 ALA A C 1
ATOM 1474 O O . ALA A 1 198 ? -10.531 -24.437 77.014 1.00 31.22 198 ALA A O 1
ATOM 1475 N N . GLU A 1 199 ? -9.833 -25.392 78.934 1.00 29.61 199 GLU A N 1
ATOM 1476 C CA . GLU A 1 199 ? -8.452 -25.756 78.561 1.00 29.61 199 GLU A CA 1
ATOM 1477 C C . GLU A 1 199 ? -8.291 -26.874 77.505 1.00 29.61 199 GLU A C 1
ATOM 1479 O O . GLU A 1 199 ? -9.089 -27.810 77.446 1.00 29.61 199 GLU A O 1
ATOM 1484 N N . ALA A 1 200 ? -7.137 -26.868 76.819 1.00 30.77 200 ALA A N 1
ATOM 1485 C CA . ALA A 1 200 ? -6.317 -28.066 76.579 1.00 30.77 200 ALA A CA 1
ATOM 1486 C C . ALA A 1 200 ? -4.836 -27.664 76.371 1.00 30.77 200 ALA A C 1
ATOM 1488 O O . ALA A 1 200 ? -4.548 -26.790 75.559 1.00 30.77 200 ALA A O 1
ATOM 1489 N N . GLU A 1 201 ? -3.900 -28.283 77.098 1.00 31.83 201 GLU A N 1
ATOM 1490 C CA . GLU A 1 201 ? -2.454 -27.990 77.024 1.00 31.83 201 GLU A CA 1
ATOM 1491 C C . GLU A 1 201 ? -1.696 -28.992 76.136 1.00 31.83 201 GLU A C 1
ATOM 1493 O O . GLU A 1 201 ? -2.058 -30.170 76.106 1.00 31.83 201 GLU A O 1
ATOM 1498 N N . THR A 1 202 ? -0.562 -28.590 75.540 1.00 29.02 202 THR A N 1
ATOM 1499 C CA . THR A 1 202 ? 0.720 -29.321 75.708 1.00 29.02 202 THR A CA 1
ATOM 1500 C C . THR A 1 202 ? 1.945 -28.531 75.215 1.00 29.02 202 THR A C 1
ATOM 1502 O O . THR A 1 202 ? 2.024 -28.157 74.052 1.00 29.02 202 THR A O 1
ATOM 1505 N N . ASP A 1 203 ? 2.927 -28.353 76.103 1.00 32.97 203 ASP A N 1
ATOM 1506 C CA . ASP A 1 203 ? 4.336 -28.013 75.813 1.00 32.97 203 ASP A CA 1
ATOM 1507 C C . ASP A 1 203 ? 5.170 -29.320 75.816 1.00 32.97 203 ASP A C 1
ATOM 1509 O O . ASP A 1 203 ? 4.769 -30.279 76.496 1.00 32.97 203 ASP A O 1
ATOM 1513 N N . PRO A 1 204 ? 6.278 -29.432 75.049 1.00 47.12 204 PRO A N 1
ATOM 1514 C CA . PRO A 1 204 ? 7.583 -29.406 75.730 1.00 47.12 204 PRO A CA 1
ATOM 1515 C C . PRO A 1 204 ? 8.774 -28.811 74.933 1.00 47.12 204 PRO A C 1
ATOM 1517 O O . PRO A 1 204 ? 9.329 -29.448 74.040 1.00 47.12 204 PRO A O 1
ATOM 1520 N N . ALA A 1 205 ? 9.272 -27.672 75.412 1.00 29.81 205 ALA A N 1
ATOM 1521 C CA . ALA A 1 205 ? 10.665 -27.424 75.825 1.00 29.81 205 ALA A CA 1
ATOM 1522 C C . ALA A 1 205 ? 11.865 -27.801 74.901 1.00 29.81 205 ALA A C 1
ATOM 1524 O O . ALA A 1 205 ? 12.371 -28.922 74.916 1.00 29.81 205 ALA A O 1
ATOM 1525 N N . ALA A 1 206 ? 12.402 -26.763 74.243 1.00 32.62 206 ALA A N 1
ATOM 1526 C CA . ALA A 1 206 ? 13.815 -26.341 74.083 1.00 32.62 206 ALA A CA 1
ATOM 1527 C C . ALA A 1 206 ? 15.023 -27.275 74.389 1.00 32.62 206 ALA A C 1
ATOM 1529 O O . ALA A 1 206 ? 15.088 -27.890 75.453 1.00 32.62 206 ALA A O 1
ATOM 1530 N N . ALA A 1 207 ? 16.092 -27.155 73.570 1.00 31.64 207 ALA A N 1
ATOM 1531 C CA . ALA A 1 207 ? 17.435 -26.705 74.020 1.00 31.64 207 ALA A CA 1
ATOM 1532 C C . ALA A 1 207 ? 18.445 -26.435 72.864 1.00 31.64 207 ALA A C 1
ATOM 1534 O O . ALA A 1 207 ? 18.423 -27.107 71.838 1.00 31.64 207 ALA A O 1
ATOM 1535 N N . ASP A 1 208 ? 19.343 -25.474 73.105 1.00 30.06 208 ASP A N 1
ATOM 1536 C CA . ASP A 1 208 ? 20.350 -24.819 72.239 1.00 30.06 208 ASP A CA 1
ATOM 1537 C C . ASP A 1 208 ? 21.352 -25.679 71.432 1.00 30.06 208 ASP A C 1
ATOM 1539 O O . ASP A 1 208 ? 21.762 -26.762 71.858 1.00 30.06 208 ASP A O 1
ATOM 1543 N N . SER A 1 209 ? 21.916 -25.073 70.370 1.00 30.64 209 SER A N 1
ATOM 1544 C CA . SER A 1 209 ? 23.381 -24.933 70.168 1.00 30.64 209 SER A CA 1
ATOM 1545 C C . SER A 1 209 ? 23.714 -23.891 69.081 1.00 30.64 209 SER A C 1
ATOM 1547 O O . SER A 1 209 ? 23.252 -24.026 67.952 1.00 30.64 209 SER A O 1
ATOM 1549 N N . ASP A 1 210 ? 24.545 -22.891 69.399 1.00 32.34 210 ASP A N 1
ATOM 1550 C CA . ASP A 1 210 ? 24.983 -21.834 68.468 1.00 32.34 210 ASP A CA 1
ATOM 1551 C C . ASP A 1 210 ? 25.962 -22.309 67.374 1.00 32.34 210 ASP A C 1
ATOM 1553 O O . ASP A 1 210 ? 26.865 -23.111 67.636 1.00 32.34 210 ASP A O 1
ATOM 1557 N N . ALA A 1 211 ? 25.887 -21.682 66.195 1.00 31.48 211 ALA A N 1
ATOM 1558 C CA . ALA A 1 211 ? 27.035 -21.447 65.314 1.00 31.48 211 ALA A CA 1
ATOM 1559 C C . ALA A 1 211 ? 26.801 -20.188 64.453 1.00 31.48 211 ALA A C 1
ATOM 1561 O O . ALA A 1 211 ? 25.806 -20.098 63.742 1.00 31.48 211 ALA A O 1
ATOM 1562 N N . ASP A 1 212 ? 27.722 -19.228 64.544 1.00 30.81 212 ASP A N 1
ATOM 1563 C CA . ASP A 1 212 ? 27.685 -17.925 63.864 1.00 30.81 212 ASP A CA 1
ATOM 1564 C C . ASP A 1 212 ? 28.169 -18.025 62.401 1.00 30.81 212 ASP A C 1
ATOM 1566 O O . ASP A 1 212 ? 29.151 -18.722 62.121 1.00 30.81 212 ASP A O 1
ATOM 1570 N N . ALA A 1 213 ? 27.484 -17.337 61.483 1.00 30.59 213 ALA A N 1
ATOM 1571 C CA . ALA A 1 213 ? 27.826 -17.235 60.063 1.00 30.59 213 ALA A CA 1
ATOM 1572 C C . ALA A 1 213 ? 27.172 -15.991 59.424 1.00 30.59 213 ALA A C 1
ATOM 1574 O O . ALA A 1 213 ? 26.140 -16.086 58.762 1.00 30.59 213 ALA A O 1
ATOM 1575 N N . ASP A 1 214 ? 27.791 -14.828 59.632 1.00 33.78 214 ASP A N 1
ATOM 1576 C CA . ASP A 1 214 ? 27.456 -13.563 58.964 1.00 33.78 214 ASP A CA 1
ATOM 1577 C C . ASP A 1 214 ? 27.419 -13.704 57.428 1.00 33.78 214 ASP A C 1
ATOM 1579 O O . ASP A 1 214 ? 28.419 -14.058 56.795 1.00 33.78 214 ASP A O 1
ATOM 1583 N N . ALA A 1 215 ? 26.253 -13.429 56.840 1.00 29.41 215 ALA A N 1
ATOM 1584 C CA . ALA A 1 215 ? 26.038 -13.330 55.402 1.00 29.41 215 ALA A CA 1
ATOM 1585 C C . ALA A 1 215 ? 24.842 -12.406 55.126 1.00 29.41 215 ALA A C 1
ATOM 1587 O O . ALA A 1 215 ? 23.686 -12.786 55.317 1.00 29.41 215 ALA A O 1
ATOM 1588 N N . THR A 1 216 ? 25.116 -11.189 54.657 1.00 33.22 216 THR A N 1
ATOM 1589 C CA . THR A 1 216 ? 24.093 -10.257 54.168 1.00 33.22 216 THR A CA 1
ATOM 1590 C C . THR A 1 216 ? 23.448 -10.813 52.899 1.00 33.22 216 THR A C 1
ATOM 1592 O O . THR A 1 216 ? 24.039 -10.743 51.821 1.00 33.22 216 THR A O 1
ATOM 1595 N N . ALA A 1 217 ? 22.250 -11.381 53.029 1.00 29.53 217 ALA A N 1
ATOM 1596 C CA . ALA A 1 217 ? 21.422 -11.767 51.895 1.00 29.53 217 ALA A CA 1
ATOM 1597 C C . ALA A 1 217 ? 20.596 -10.561 51.426 1.00 29.53 217 ALA A C 1
ATOM 1599 O O . ALA A 1 217 ? 19.760 -10.058 52.177 1.00 29.53 217 ALA A O 1
ATOM 1600 N N . ASP A 1 218 ? 20.830 -10.121 50.191 1.00 26.67 218 ASP A N 1
ATOM 1601 C CA . ASP A 1 218 ? 19.930 -9.206 49.488 1.00 26.67 218 ASP A CA 1
ATOM 1602 C C . ASP A 1 218 ? 18.572 -9.896 49.247 1.00 26.67 218 ASP A C 1
ATOM 1604 O O . ASP A 1 218 ? 18.559 -11.050 48.791 1.00 26.67 218 ASP A O 1
ATOM 1608 N N . PRO A 1 219 ? 17.431 -9.237 49.531 1.00 29.73 219 PRO A N 1
ATOM 1609 C CA . PRO A 1 219 ? 16.108 -9.792 49.274 1.00 29.73 219 PRO A CA 1
ATOM 1610 C C . PRO A 1 219 ? 15.824 -9.782 47.766 1.00 29.73 219 PRO A C 1
ATOM 1612 O O . PRO A 1 219 ? 15.270 -8.840 47.212 1.00 29.73 219 PRO A O 1
ATOM 1615 N N . THR A 1 220 ? 16.221 -10.854 47.081 1.00 33.03 220 THR A N 1
ATOM 1616 C CA . THR A 1 220 ? 15.811 -11.108 45.693 1.00 33.03 220 THR A CA 1
ATOM 1617 C C . THR A 1 220 ? 14.486 -11.858 45.704 1.00 33.03 220 THR A C 1
ATOM 1619 O O . THR A 1 220 ? 14.436 -13.057 45.987 1.00 33.03 220 THR A O 1
ATOM 1622 N N . ASP A 1 221 ? 13.399 -11.130 45.452 1.00 42.12 221 ASP A N 1
ATOM 1623 C CA . ASP A 1 221 ? 12.054 -11.625 45.723 1.00 42.12 221 ASP A CA 1
ATOM 1624 C C . ASP A 1 221 ? 11.602 -12.736 44.766 1.00 42.12 221 ASP A C 1
ATOM 1626 O O . ASP A 1 221 ? 11.388 -12.552 43.565 1.00 42.12 221 ASP A O 1
ATOM 1630 N N . GLY A 1 222 ? 11.480 -13.941 45.324 1.00 39.22 222 GLY A N 1
ATOM 1631 C CA . GLY A 1 222 ? 11.234 -15.165 44.574 1.00 39.22 222 GLY A CA 1
ATOM 1632 C C . GLY A 1 222 ? 9.777 -15.333 44.154 1.00 39.22 222 GLY A C 1
ATOM 1633 O O . GLY A 1 222 ? 9.033 -16.071 44.806 1.00 39.22 222 GLY A O 1
ATOM 1634 N N . ILE A 1 223 ? 9.383 -14.727 43.031 1.00 56.28 223 ILE A N 1
ATOM 1635 C CA . ILE A 1 223 ? 8.149 -15.113 42.330 1.00 56.28 223 ILE A CA 1
ATOM 1636 C C . ILE A 1 223 ? 8.267 -16.593 41.927 1.00 56.28 223 ILE A C 1
ATOM 1638 O O . ILE A 1 223 ? 9.228 -17.015 41.274 1.00 56.28 223 ILE A O 1
ATOM 1642 N N . THR A 1 224 ? 7.306 -17.406 42.369 1.00 49.50 224 THR A N 1
ATOM 1643 C CA . THR A 1 224 ? 7.285 -18.850 42.114 1.00 49.50 224 THR A CA 1
ATOM 1644 C C . THR A 1 224 ? 6.261 -19.163 41.035 1.00 49.50 224 THR A C 1
ATOM 1646 O O . THR A 1 224 ? 5.065 -19.018 41.242 1.00 49.50 224 THR A O 1
ATOM 1649 N N . PHE A 1 225 ? 6.759 -19.600 39.884 1.00 46.56 225 PHE A N 1
ATOM 1650 C CA . PHE A 1 225 ? 5.970 -19.929 38.703 1.00 46.56 225 PHE A CA 1
ATOM 1651 C C . PHE A 1 225 ? 5.611 -21.423 38.701 1.00 46.56 225 PHE A C 1
ATOM 1653 O O . PHE A 1 225 ? 6.482 -22.271 38.911 1.00 46.56 225 PHE A O 1
ATOM 1660 N N . GLY A 1 226 ? 4.332 -21.748 38.502 1.00 36.47 226 GLY A N 1
ATOM 1661 C CA . GLY A 1 226 ? 3.801 -23.106 38.646 1.00 36.47 226 GLY A CA 1
ATOM 1662 C C . GLY A 1 226 ? 3.877 -23.955 37.374 1.00 36.47 226 GLY A C 1
ATOM 1663 O O . GLY A 1 226 ? 2.897 -24.038 36.646 1.00 36.47 226 GLY A O 1
ATOM 1664 N N . GLY A 1 227 ? 4.999 -24.649 37.148 1.00 32.28 227 GLY A N 1
ATOM 1665 C CA . GLY A 1 227 ? 5.171 -25.626 36.060 1.00 32.28 227 GLY A CA 1
ATOM 1666 C C . GLY A 1 227 ? 5.922 -26.880 36.527 1.00 32.28 227 GLY A C 1
ATOM 1667 O O . GLY A 1 227 ? 6.950 -26.782 37.196 1.00 32.28 227 GLY A O 1
ATOM 1668 N N . GLY A 1 228 ? 5.395 -28.075 36.237 1.00 28.03 228 GLY A N 1
ATOM 1669 C CA . GLY A 1 228 ? 5.870 -29.337 36.825 1.00 28.03 228 GLY A CA 1
ATOM 1670 C C . GLY A 1 228 ? 6.795 -30.164 35.926 1.00 28.03 228 GLY A C 1
ATOM 1671 O O . GLY A 1 228 ? 6.316 -31.013 35.178 1.00 28.03 228 GLY A O 1
ATOM 1672 N N . ALA A 1 229 ? 8.115 -29.999 36.056 1.00 29.59 229 ALA A N 1
ATOM 1673 C CA . ALA A 1 229 ? 9.099 -30.796 35.314 1.00 29.59 229 ALA A CA 1
ATOM 1674 C C . ALA A 1 229 ? 9.119 -32.284 35.748 1.00 29.59 229 ALA A C 1
ATOM 1676 O O . ALA A 1 229 ? 9.414 -32.613 36.899 1.00 29.59 229 ALA A O 1
ATOM 1677 N N . GLY A 1 230 ? 8.829 -33.198 34.814 1.00 26.69 230 GLY A N 1
ATOM 1678 C CA . GLY A 1 230 ? 8.748 -34.647 35.055 1.00 26.69 230 GLY A CA 1
ATOM 1679 C C . GLY A 1 230 ? 10.027 -35.422 34.711 1.00 26.69 230 GLY A C 1
ATOM 1680 O O . GLY A 1 230 ? 10.104 -36.054 33.661 1.00 26.69 230 GLY A O 1
ATOM 1681 N N . GLU A 1 231 ? 11.024 -35.425 35.598 1.00 32.06 231 GLU A N 1
ATOM 1682 C CA . GLU A 1 231 ? 12.324 -36.074 35.348 1.00 32.06 231 GLU A CA 1
ATOM 1683 C C . GLU A 1 231 ? 12.304 -37.616 35.505 1.00 32.06 231 GLU A C 1
ATOM 1685 O O . GLU A 1 231 ? 12.288 -38.138 36.617 1.00 32.06 231 GLU A O 1
ATOM 1690 N N . THR A 1 232 ? 12.404 -38.359 34.393 1.00 29.64 232 THR A N 1
ATOM 1691 C CA . THR A 1 232 ? 13.049 -39.696 34.291 1.00 29.64 232 THR A CA 1
ATOM 1692 C C . THR A 1 232 ? 13.459 -39.949 32.828 1.00 29.64 232 THR A C 1
ATOM 1694 O O . THR A 1 232 ? 12.818 -39.442 31.918 1.00 29.64 232 THR A O 1
ATOM 1697 N N . GLY A 1 233 ? 14.481 -40.737 32.481 1.00 27.23 233 GLY A N 1
ATOM 1698 C CA . GLY A 1 233 ? 15.421 -41.509 33.302 1.00 27.23 233 GLY A CA 1
ATOM 1699 C C . GLY A 1 233 ? 15.971 -42.700 32.500 1.00 27.23 233 GLY A C 1
ATOM 1700 O O . GLY A 1 233 ? 15.345 -43.756 32.447 1.00 27.23 233 GLY A O 1
ATOM 1701 N N . ALA A 1 234 ? 17.118 -42.536 31.832 1.00 30.00 234 ALA A N 1
ATOM 1702 C CA . ALA A 1 234 ? 17.599 -43.494 30.830 1.00 30.00 234 ALA A CA 1
ATOM 1703 C C . ALA A 1 234 ? 18.179 -44.800 31.419 1.00 30.00 234 ALA A C 1
ATOM 1705 O O . ALA A 1 234 ? 19.020 -44.777 32.318 1.00 30.00 234 ALA A O 1
ATOM 1706 N N . ALA A 1 235 ? 17.810 -45.948 30.837 1.00 26.45 235 ALA A N 1
ATOM 1707 C CA . ALA A 1 235 ? 18.440 -47.245 31.095 1.00 26.45 235 ALA A CA 1
ATOM 1708 C C . ALA A 1 235 ? 18.365 -48.163 29.860 1.00 26.45 235 ALA A C 1
ATOM 1710 O O . ALA A 1 235 ? 17.299 -48.339 29.276 1.00 26.45 235 ALA A O 1
ATOM 1711 N N . ALA A 1 236 ? 19.487 -48.783 29.481 1.00 30.80 236 ALA A N 1
ATOM 1712 C CA . ALA A 1 236 ? 19.581 -49.682 28.327 1.00 30.80 236 ALA A CA 1
ATOM 1713 C C . ALA A 1 236 ? 19.858 -51.137 28.744 1.00 30.80 236 ALA A C 1
ATOM 1715 O O . ALA A 1 236 ? 20.600 -51.384 29.696 1.00 30.80 236 ALA A O 1
ATOM 1716 N N . THR A 1 237 ? 19.340 -52.121 27.998 1.00 26.05 237 THR A N 1
ATOM 1717 C CA . THR A 1 237 ? 19.955 -53.462 27.861 1.00 26.05 237 THR A CA 1
ATOM 1718 C C . THR A 1 237 ? 19.410 -54.217 26.638 1.00 26.05 237 THR A C 1
ATOM 1720 O O . THR A 1 237 ? 18.367 -53.860 26.100 1.00 26.05 237 THR A O 1
ATOM 1723 N N . ALA A 1 238 ? 20.161 -55.211 26.150 1.00 28.91 238 ALA A N 1
ATOM 1724 C CA . ALA A 1 238 ? 20.083 -55.718 24.772 1.00 28.91 238 ALA A CA 1
ATOM 1725 C C . ALA A 1 238 ? 19.300 -57.037 24.561 1.00 28.91 238 ALA A C 1
ATOM 1727 O O . ALA A 1 238 ? 19.120 -57.818 25.495 1.00 28.91 238 ALA A O 1
ATOM 1728 N N . GLY A 1 239 ? 18.986 -57.324 23.285 1.00 24.80 239 GLY A N 1
ATOM 1729 C CA . GLY A 1 239 ? 18.554 -58.631 22.750 1.00 24.80 239 GLY A CA 1
ATOM 1730 C C . GLY A 1 239 ? 17.069 -58.702 22.341 1.00 24.80 239 GLY A C 1
ATOM 1731 O O . GLY A 1 239 ? 16.241 -58.034 22.948 1.00 24.80 239 GLY A O 1
ATOM 1732 N N . ASP A 1 240 ? 16.656 -59.500 21.349 1.00 28.12 240 ASP A N 1
ATOM 1733 C CA . ASP A 1 240 ? 17.414 -60.284 20.352 1.00 28.12 240 ASP A CA 1
ATOM 1734 C C . ASP A 1 240 ? 16.502 -60.659 19.147 1.00 28.12 240 ASP A C 1
ATOM 1736 O O . ASP A 1 240 ? 15.282 -60.613 19.278 1.00 28.12 240 ASP A O 1
ATOM 1740 N N . ASP A 1 241 ? 17.115 -61.004 18.007 1.00 29.59 241 ASP A N 1
ATOM 1741 C CA . ASP A 1 241 ? 16.619 -61.699 16.789 1.00 29.59 241 ASP A CA 1
ATOM 1742 C C . ASP A 1 241 ? 15.102 -61.726 16.425 1.00 29.59 241 ASP A C 1
ATOM 1744 O O . ASP A 1 241 ? 14.298 -62.356 17.113 1.00 29.59 241 ASP A O 1
ATOM 1748 N N . ALA A 1 242 ? 14.737 -61.204 15.234 1.00 28.09 242 ALA A N 1
ATOM 1749 C CA . ALA A 1 242 ? 14.082 -62.009 14.172 1.00 28.09 242 ALA A CA 1
ATOM 1750 C C . ALA A 1 242 ? 13.793 -61.251 12.849 1.00 28.09 242 ALA A C 1
ATOM 1752 O O . ALA A 1 242 ? 13.259 -60.147 12.823 1.00 28.09 242 ALA A O 1
ATOM 1753 N N . SER A 1 243 ? 14.064 -61.935 11.728 1.00 30.92 243 SER A N 1
ATOM 1754 C CA . SER A 1 243 ? 13.706 -61.594 10.328 1.00 30.92 243 SER A CA 1
ATOM 1755 C C . SER A 1 243 ? 12.203 -61.280 10.121 1.00 30.92 243 SER A C 1
ATOM 1757 O O . SER A 1 243 ? 11.362 -61.778 10.860 1.00 30.92 243 SER A O 1
ATOM 1759 N N . THR A 1 244 ? 11.726 -60.587 9.072 1.00 30.09 244 THR A N 1
ATOM 1760 C CA . THR A 1 244 ? 12.035 -60.684 7.617 1.00 30.09 244 THR A CA 1
ATOM 1761 C C . THR A 1 244 ? 11.300 -59.527 6.894 1.00 30.09 244 THR A C 1
ATOM 1763 O O . THR A 1 244 ? 10.224 -59.169 7.355 1.00 30.09 244 THR A O 1
ATOM 1766 N N . GLY A 1 245 ? 11.690 -58.932 5.758 1.00 29.53 245 GLY A N 1
ATOM 1767 C CA . GLY A 1 245 ? 12.857 -59.028 4.866 1.00 29.53 245 GLY A CA 1
ATOM 1768 C C . GLY A 1 245 ? 12.631 -58.131 3.620 1.00 29.53 245 GLY A C 1
ATOM 1769 O O . GLY A 1 245 ? 11.495 -57.754 3.349 1.00 29.53 245 GLY A O 1
ATOM 1770 N N . GLY A 1 246 ? 13.695 -57.756 2.893 1.00 26.25 246 GLY A N 1
ATOM 1771 C CA . GLY A 1 246 ? 13.636 -56.868 1.707 1.00 26.25 246 GLY A CA 1
ATOM 1772 C C . GLY A 1 246 ? 13.376 -57.604 0.370 1.00 26.25 246 GLY A C 1
ATOM 1773 O O . GLY A 1 246 ? 12.700 -58.635 0.410 1.00 26.25 246 GLY A O 1
ATOM 1774 N N . PRO A 1 247 ? 13.958 -57.187 -0.789 1.00 45.22 247 PRO A N 1
ATOM 1775 C CA . PRO A 1 247 ? 15.022 -56.169 -0.954 1.00 45.22 247 PRO A CA 1
ATOM 1776 C C . PRO A 1 247 ? 14.973 -55.278 -2.239 1.00 45.22 247 PRO A C 1
ATOM 1778 O O . PRO A 1 247 ? 14.127 -55.479 -3.103 1.00 45.22 247 PRO A O 1
ATOM 1781 N N . ALA A 1 248 ? 16.020 -54.437 -2.391 1.00 32.00 248 ALA A N 1
ATOM 1782 C CA . ALA A 1 248 ? 16.690 -54.035 -3.655 1.00 32.00 248 ALA A CA 1
ATOM 1783 C C . ALA A 1 248 ? 15.979 -53.048 -4.617 1.00 32.00 248 ALA A C 1
ATOM 1785 O O . ALA A 1 248 ? 14.759 -53.050 -4.705 1.00 32.00 248 ALA A O 1
ATOM 1786 N N . GLU A 1 249 ? 16.646 -52.220 -5.446 1.00 35.78 249 GLU A N 1
ATOM 1787 C CA . GLU A 1 249 ? 18.038 -51.692 -5.637 1.00 35.78 249 GLU A CA 1
ATOM 1788 C C . GLU A 1 249 ? 17.935 -50.613 -6.769 1.00 35.78 249 GLU A C 1
ATOM 1790 O O . GLU A 1 249 ? 16.935 -50.630 -7.485 1.00 35.78 249 GLU A O 1
ATOM 1795 N N . SER A 1 250 ? 18.846 -49.682 -7.109 1.00 31.23 250 SER A N 1
ATOM 1796 C CA . SER A 1 250 ? 20.123 -49.098 -6.610 1.00 31.23 250 SER A CA 1
ATOM 1797 C C . SER A 1 250 ? 20.405 -47.837 -7.484 1.00 31.23 250 SER A C 1
ATOM 1799 O O . SER A 1 250 ? 19.794 -47.705 -8.542 1.00 31.23 250 SER A O 1
ATOM 1801 N N . GLY A 1 251 ? 21.306 -46.886 -7.192 1.00 28.55 251 GLY A N 1
ATOM 1802 C CA . GLY A 1 251 ? 22.267 -46.731 -6.094 1.00 28.55 251 GLY A CA 1
ATOM 1803 C C . GLY A 1 251 ? 23.307 -45.615 -6.368 1.00 28.55 251 GLY A C 1
ATOM 1804 O O . GLY A 1 251 ? 23.474 -45.168 -7.497 1.00 28.55 251 GLY A O 1
ATOM 1805 N N . THR A 1 252 ? 24.001 -45.200 -5.305 1.00 28.19 252 THR A N 1
ATOM 1806 C CA . THR A 1 252 ? 25.475 -45.079 -5.190 1.00 28.19 252 THR A CA 1
ATOM 1807 C C . THR A 1 252 ? 26.322 -44.321 -6.237 1.00 28.19 252 THR A C 1
ATOM 1809 O O . THR A 1 252 ? 26.660 -44.855 -7.290 1.00 28.19 252 THR A O 1
ATOM 1812 N N . ALA A 1 253 ? 26.919 -43.203 -5.799 1.00 29.83 253 ALA A N 1
ATOM 1813 C CA . ALA A 1 253 ? 28.282 -42.784 -6.163 1.00 29.83 253 ALA A CA 1
ATOM 1814 C C . ALA A 1 253 ? 28.921 -41.998 -4.996 1.00 29.83 253 ALA A C 1
ATOM 1816 O O . ALA A 1 253 ? 28.238 -41.204 -4.357 1.00 29.83 253 ALA A O 1
ATOM 1817 N N . ALA A 1 254 ? 30.206 -42.226 -4.696 1.00 27.64 254 ALA A N 1
ATOM 1818 C CA . ALA A 1 254 ? 30.929 -41.552 -3.609 1.00 27.64 254 ALA A CA 1
ATOM 1819 C C . ALA A 1 254 ? 32.440 -41.478 -3.895 1.00 27.64 254 ALA A C 1
ATOM 1821 O O . ALA A 1 254 ? 32.992 -42.387 -4.519 1.00 27.64 254 ALA A O 1
ATOM 1822 N N . VAL A 1 255 ? 33.109 -40.431 -3.398 1.00 29.33 255 VAL A N 1
ATOM 1823 C CA . VAL A 1 255 ? 34.578 -40.290 -3.356 1.00 29.33 255 VAL A CA 1
ATOM 1824 C C . VAL A 1 255 ? 34.968 -39.609 -2.039 1.00 29.33 255 VAL A C 1
ATOM 1826 O O . VAL A 1 255 ? 34.323 -38.646 -1.637 1.00 29.33 255 VAL A O 1
ATOM 1829 N N . THR A 1 256 ? 36.016 -40.106 -1.375 1.00 28.59 256 THR A N 1
ATOM 1830 C CA . THR A 1 256 ? 36.489 -39.635 -0.058 1.00 28.59 256 THR A CA 1
ATOM 1831 C C . THR A 1 256 ? 38.017 -39.661 0.042 1.00 28.59 256 THR A C 1
ATOM 1833 O O . THR A 1 256 ? 38.612 -40.710 -0.211 1.00 28.59 256 THR A O 1
ATOM 1836 N N . ALA A 1 257 ? 38.619 -38.549 0.471 1.00 32.62 257 ALA A N 1
ATOM 1837 C CA . ALA A 1 257 ? 39.894 -38.423 1.200 1.00 32.62 257 ALA A CA 1
ATOM 1838 C C . ALA A 1 257 ? 39.975 -36.949 1.676 1.00 32.62 257 ALA A C 1
ATOM 1840 O O . ALA A 1 257 ? 39.773 -36.072 0.839 1.00 32.62 257 ALA A O 1
ATOM 1841 N N . ASP A 1 258 ? 40.067 -36.559 2.952 1.00 27.48 258 ASP A N 1
ATOM 1842 C CA . ASP A 1 258 ? 40.805 -37.063 4.133 1.00 27.48 258 ASP A CA 1
ATOM 1843 C C . ASP A 1 258 ? 42.268 -36.580 4.202 1.00 27.48 258 ASP A C 1
ATOM 1845 O O . ASP A 1 258 ? 43.114 -37.056 3.449 1.00 27.48 258 ASP A O 1
ATOM 1849 N N . GLU A 1 259 ? 42.537 -35.628 5.108 1.00 29.81 259 GLU A N 1
ATOM 1850 C CA . GLU A 1 259 ? 43.577 -35.754 6.146 1.00 29.81 259 GLU A CA 1
ATOM 1851 C C . GLU A 1 259 ? 43.302 -34.774 7.323 1.00 29.81 259 GLU A C 1
ATOM 1853 O O . GLU A 1 259 ? 42.403 -33.935 7.251 1.00 29.81 259 GLU A O 1
ATOM 1858 N N . THR A 1 260 ? 44.025 -34.933 8.439 1.00 29.47 260 THR A N 1
ATOM 1859 C CA . THR A 1 260 ? 43.743 -34.356 9.787 1.00 29.47 260 THR A CA 1
ATOM 1860 C C . THR A 1 260 ? 44.505 -33.032 10.098 1.00 29.47 260 THR A C 1
ATOM 1862 O O . THR A 1 260 ? 45.329 -32.620 9.289 1.00 29.47 260 THR A O 1
ATOM 1865 N N . VAL A 1 261 ? 44.304 -32.283 11.208 1.00 31.16 261 VAL A N 1
ATOM 1866 C CA . VAL A 1 261 ? 44.818 -32.535 12.592 1.00 31.16 261 VAL A CA 1
ATOM 1867 C C . VAL A 1 261 ? 44.408 -31.413 13.603 1.00 31.16 261 VAL A C 1
ATOM 1869 O O . VAL A 1 261 ? 44.513 -30.243 13.256 1.00 31.16 261 VAL A O 1
ATOM 1872 N N . ALA A 1 262 ? 44.136 -31.809 14.866 1.00 29.61 262 ALA A N 1
ATOM 1873 C CA . ALA A 1 262 ? 44.239 -31.093 16.174 1.00 29.61 262 ALA A CA 1
ATOM 1874 C C . ALA A 1 262 ? 43.183 -30.080 16.701 1.00 29.61 262 ALA A C 1
ATOM 1876 O O . ALA A 1 262 ? 42.727 -29.177 16.009 1.00 29.61 262 ALA A O 1
ATOM 1877 N N . ASP A 1 263 ? 42.921 -30.230 18.010 1.00 31.41 263 ASP A N 1
ATOM 1878 C CA . ASP A 1 263 ? 42.279 -29.325 18.980 1.00 31.41 263 ASP A CA 1
ATOM 1879 C C . ASP A 1 263 ? 43.165 -28.121 19.393 1.00 31.41 263 ASP A C 1
ATOM 1881 O O . ASP A 1 263 ? 44.382 -28.280 19.488 1.00 31.41 263 ASP A O 1
ATOM 1885 N N . GLU A 1 264 ? 42.546 -27.001 19.806 1.00 31.27 264 GLU A N 1
ATOM 1886 C CA . GLU A 1 264 ? 42.943 -26.174 20.975 1.00 31.27 264 GLU A CA 1
ATOM 1887 C C . GLU A 1 264 ? 41.678 -25.555 21.638 1.00 31.27 264 GLU A C 1
ATOM 1889 O O . GLU A 1 264 ? 40.622 -25.470 21.009 1.00 31.27 264 GLU A O 1
ATOM 1894 N N . ASP A 1 265 ? 41.770 -25.179 22.923 1.00 28.58 265 ASP A N 1
ATOM 1895 C CA . ASP A 1 265 ? 40.663 -24.702 23.783 1.00 28.58 265 ASP A CA 1
ATOM 1896 C C . ASP A 1 265 ? 40.135 -23.277 23.450 1.00 28.58 265 ASP A C 1
ATOM 1898 O O . ASP A 1 265 ? 40.873 -22.449 22.908 1.00 28.58 265 ASP A O 1
ATOM 1902 N N . PRO A 1 266 ? 38.881 -22.935 23.829 1.00 36.97 266 PRO A N 1
ATOM 1903 C CA . PRO A 1 266 ? 38.295 -21.613 23.592 1.00 36.97 266 PRO A CA 1
ATOM 1904 C C . PRO A 1 266 ? 38.842 -20.521 24.529 1.00 36.97 266 PRO A C 1
ATOM 1906 O O . PRO A 1 266 ? 39.065 -20.740 25.722 1.00 36.97 266 PRO A O 1
ATOM 1909 N N . VAL A 1 267 ? 38.981 -19.302 23.996 1.00 31.06 267 VAL A N 1
ATOM 1910 C CA . VAL A 1 267 ? 39.318 -18.081 24.753 1.00 31.06 267 VAL A CA 1
ATOM 1911 C C . VAL A 1 267 ? 38.079 -17.217 25.032 1.00 31.06 267 VAL A C 1
ATOM 1913 O O . VAL A 1 267 ? 37.015 -17.433 24.459 1.00 31.06 267 VAL A O 1
ATOM 1916 N N . ALA A 1 268 ? 38.209 -16.302 25.995 1.00 29.86 268 ALA A N 1
ATOM 1917 C CA . ALA A 1 268 ? 37.089 -15.651 26.675 1.00 29.86 268 ALA A CA 1
ATOM 1918 C C . ALA A 1 268 ? 36.506 -14.418 25.953 1.00 29.86 268 ALA A C 1
ATOM 1920 O O . ALA A 1 268 ? 37.051 -13.943 24.963 1.00 29.86 268 ALA A O 1
ATOM 1921 N N . ALA A 1 269 ? 35.396 -13.930 26.518 1.00 33.28 269 ALA A N 1
ATOM 1922 C CA . ALA A 1 269 ? 34.597 -12.783 26.092 1.00 33.28 269 ALA A CA 1
ATOM 1923 C C . ALA A 1 269 ? 35.385 -11.508 25.734 1.00 33.28 269 ALA A C 1
ATOM 1925 O O . ALA A 1 269 ? 36.362 -11.164 26.402 1.00 33.28 269 ALA A O 1
ATOM 1926 N N . ASP A 1 270 ? 34.844 -10.777 24.757 1.00 28.88 270 ASP A N 1
ATOM 1927 C CA . ASP A 1 270 ? 35.086 -9.348 24.537 1.00 28.88 270 ASP A CA 1
ATOM 1928 C C . ASP A 1 270 ? 33.878 -8.528 25.032 1.00 28.88 270 ASP A C 1
ATOM 1930 O O . ASP A 1 270 ? 32.778 -9.059 25.203 1.00 28.88 270 ASP A O 1
ATOM 1934 N N . ASP A 1 271 ? 34.121 -7.250 25.319 1.00 29.11 271 ASP A N 1
ATOM 1935 C CA . ASP A 1 271 ? 33.314 -6.410 26.217 1.00 29.11 271 ASP A CA 1
ATOM 1936 C C . ASP A 1 271 ? 32.492 -5.335 25.472 1.00 29.11 271 ASP A C 1
ATOM 1938 O O . ASP A 1 271 ? 32.872 -4.898 24.382 1.00 29.11 271 ASP A O 1
ATOM 1942 N N . PHE A 1 272 ? 31.378 -4.877 26.056 1.00 29.75 272 PHE A N 1
ATOM 1943 C CA . PHE A 1 272 ? 30.561 -3.801 25.470 1.00 29.75 272 PHE A CA 1
ATOM 1944 C C . PHE A 1 272 ? 31.218 -2.424 25.712 1.00 29.75 272 PHE A C 1
ATOM 1946 O O . PHE A 1 272 ? 31.460 -2.066 26.865 1.00 29.75 272 PHE A O 1
ATOM 1953 N N . PRO A 1 273 ? 31.488 -1.608 24.672 1.00 33.47 273 PRO A N 1
ATOM 1954 C CA . PRO A 1 273 ? 32.113 -0.299 24.850 1.00 33.47 273 PRO A CA 1
ATOM 1955 C C . PRO A 1 273 ? 31.107 0.781 25.288 1.00 33.47 273 PRO A C 1
ATOM 1957 O O . PRO A 1 273 ? 30.301 1.257 24.492 1.00 33.47 273 PRO A O 1
ATOM 1960 N N . ASP A 1 274 ? 31.221 1.203 26.547 1.00 30.92 274 ASP A N 1
ATOM 1961 C CA . ASP A 1 274 ? 30.504 2.332 27.162 1.00 30.92 274 ASP A CA 1
ATOM 1962 C C . ASP A 1 274 ? 31.058 3.707 26.688 1.00 30.92 274 ASP A C 1
ATOM 1964 O O . ASP A 1 274 ? 32.276 3.921 26.778 1.00 30.92 274 ASP A O 1
ATOM 1968 N N . PRO A 1 275 ? 30.229 4.640 26.165 1.00 38.09 275 PRO A N 1
ATOM 1969 C CA . PRO A 1 275 ? 30.684 5.944 25.682 1.00 38.09 275 PRO A CA 1
ATOM 1970 C C . PRO A 1 275 ? 30.120 7.145 26.476 1.00 38.09 275 PRO A C 1
ATOM 1972 O O . PRO A 1 275 ? 29.063 7.673 26.127 1.00 38.09 275 PRO A O 1
ATOM 1975 N N . ASP A 1 276 ? 30.883 7.688 27.436 1.00 26.30 276 ASP A N 1
ATOM 1976 C CA . ASP A 1 276 ? 30.588 9.010 28.028 1.00 26.30 276 ASP A CA 1
ATOM 1977 C C . ASP A 1 276 ? 31.820 9.945 28.150 1.00 26.30 276 ASP A C 1
ATOM 1979 O O . ASP A 1 276 ? 32.958 9.512 28.328 1.00 26.30 276 ASP A O 1
ATOM 1983 N N . ASP A 1 277 ? 31.531 11.245 28.020 1.00 30.52 277 ASP A N 1
ATOM 1984 C CA . ASP A 1 277 ? 32.307 12.482 28.227 1.00 30.52 277 ASP A CA 1
ATOM 1985 C C . ASP A 1 277 ? 33.744 12.623 27.648 1.00 30.52 277 ASP A C 1
ATOM 1987 O O . ASP A 1 277 ? 34.714 12.035 28.127 1.00 30.52 277 ASP A O 1
ATOM 1991 N N . ALA A 1 278 ? 33.929 13.570 26.702 1.00 29.58 278 ALA A N 1
ATOM 1992 C CA . ALA A 1 278 ? 34.568 14.869 27.027 1.00 29.58 278 ALA A CA 1
ATOM 1993 C C . ALA A 1 278 ? 34.947 15.783 25.829 1.00 29.58 278 ALA A C 1
ATOM 1995 O O . ALA A 1 278 ? 36.064 15.730 25.314 1.00 29.58 278 ALA A O 1
ATOM 1996 N N . ALA A 1 279 ? 34.091 16.789 25.581 1.00 28.89 279 ALA A N 1
ATOM 1997 C CA . ALA A 1 279 ? 34.448 18.173 25.187 1.00 28.89 279 ALA A CA 1
ATOM 1998 C C . ALA A 1 279 ? 35.113 18.440 23.788 1.00 28.89 279 ALA A C 1
ATOM 2000 O O . ALA A 1 279 ? 35.657 17.560 23.138 1.00 28.89 279 ALA A O 1
ATOM 2001 N N . ALA A 1 280 ? 35.117 19.667 23.228 1.00 29.28 280 ALA A N 1
ATOM 2002 C CA . ALA A 1 280 ? 34.873 20.976 23.845 1.00 29.28 280 ALA A CA 1
ATOM 2003 C C . ALA A 1 280 ? 34.374 22.100 22.889 1.00 29.28 280 ALA A C 1
ATOM 2005 O O . ALA A 1 280 ? 34.826 22.207 21.754 1.00 29.28 280 ALA A O 1
ATOM 2006 N N . VAL A 1 281 ? 33.589 23.022 23.472 1.00 30.00 281 VAL A N 1
ATOM 2007 C CA . VAL A 1 281 ? 33.380 24.465 23.159 1.00 30.00 281 VAL A CA 1
ATOM 2008 C C . VAL A 1 281 ? 32.855 24.948 21.786 1.00 30.00 281 VAL A C 1
ATOM 2010 O O . VAL A 1 281 ? 33.604 25.109 20.829 1.00 30.00 281 VAL A O 1
ATOM 2013 N N . ASP A 1 282 ? 31.640 25.511 21.810 1.00 25.17 282 ASP A N 1
ATOM 2014 C CA . ASP A 1 282 ? 31.497 26.983 21.857 1.00 25.17 282 ASP A CA 1
ATOM 2015 C C . ASP A 1 282 ? 30.411 27.377 22.892 1.00 25.17 282 ASP A C 1
ATOM 2017 O O . ASP A 1 282 ? 29.705 26.507 23.405 1.00 25.17 282 ASP A O 1
ATOM 2021 N N . ALA A 1 283 ? 30.328 28.653 23.286 1.00 29.75 283 ALA A N 1
ATOM 2022 C CA . ALA A 1 283 ? 29.604 29.128 24.475 1.00 29.75 283 ALA A CA 1
ATOM 2023 C C . ALA A 1 283 ? 28.468 30.141 24.164 1.00 29.75 283 ALA A C 1
ATOM 2025 O O . ALA A 1 283 ? 28.506 30.835 23.148 1.00 29.75 283 ALA A O 1
ATOM 2026 N N . PRO A 1 284 ? 27.433 30.255 25.027 1.00 35.53 284 PRO A N 1
ATOM 2027 C CA . PRO A 1 284 ? 26.136 30.813 24.631 1.00 35.53 284 PRO A CA 1
ATOM 2028 C C . PRO A 1 284 ? 26.011 32.340 24.751 1.00 35.53 284 PRO A C 1
ATOM 2030 O O . PRO A 1 284 ? 26.720 33.001 25.512 1.00 35.53 284 PRO A O 1
ATOM 2033 N N . SER A 1 285 ? 24.993 32.889 24.076 1.00 25.80 285 SER A N 1
ATOM 2034 C CA . SER A 1 285 ? 24.550 34.279 24.229 1.00 25.80 285 SER A CA 1
ATOM 2035 C C . SER A 1 285 ? 23.065 34.350 24.611 1.00 25.80 285 SER A C 1
ATOM 2037 O O . SER A 1 285 ? 22.186 34.117 23.787 1.00 25.80 285 SER A O 1
ATOM 2039 N N . ALA A 1 286 ? 22.788 34.679 25.875 1.00 33.44 286 ALA A N 1
ATOM 2040 C CA . ALA A 1 286 ? 21.481 35.176 26.320 1.00 33.44 286 ALA A CA 1
ATOM 2041 C C . ALA A 1 286 ? 21.354 36.680 25.946 1.00 33.44 286 ALA A C 1
ATOM 2043 O O . ALA A 1 286 ? 22.357 37.316 25.629 1.00 33.44 286 ALA A O 1
ATOM 2044 N N . VAL A 1 287 ? 20.201 37.358 25.961 1.00 29.23 287 VAL A N 1
ATOM 2045 C CA . VAL A 1 287 ? 18.981 37.229 26.785 1.00 29.23 287 VAL A CA 1
ATOM 2046 C C . VAL A 1 287 ? 17.800 37.863 26.019 1.00 29.23 287 VAL A C 1
ATOM 2048 O O . VAL A 1 287 ? 18.041 38.893 25.392 1.00 29.23 287 VAL A O 1
ATOM 2051 N N . ALA A 1 288 ? 16.555 37.363 26.146 1.00 26.48 288 ALA A N 1
ATOM 2052 C CA . ALA A 1 288 ? 15.334 38.193 26.315 1.00 26.48 288 ALA A CA 1
ATOM 2053 C C . ALA A 1 288 ? 14.008 37.393 26.300 1.00 26.48 288 ALA A C 1
ATOM 2055 O O . ALA A 1 288 ? 13.573 36.925 25.255 1.00 26.48 288 ALA A O 1
ATOM 2056 N N . GLU A 1 289 ? 13.304 37.398 27.432 1.00 30.31 289 GLU A N 1
ATOM 2057 C CA . GLU A 1 289 ? 11.842 37.276 27.563 1.00 30.31 289 GLU A CA 1
ATOM 2058 C C . GLU A 1 289 ? 11.407 38.091 28.801 1.00 30.31 289 GLU A C 1
ATOM 2060 O O . GLU A 1 289 ? 12.240 38.309 29.690 1.00 30.31 289 GLU A O 1
ATOM 2065 N N . PRO A 1 290 ? 10.123 38.459 28.959 1.00 47.28 290 PRO A N 1
ATOM 2066 C CA . PRO A 1 290 ? 9.131 38.850 27.952 1.00 47.28 290 PRO A CA 1
ATOM 2067 C C . PRO A 1 290 ? 8.675 40.315 28.187 1.00 47.28 290 PRO A C 1
ATOM 2069 O O . PRO A 1 290 ? 9.062 40.935 29.177 1.00 47.28 290 PRO A O 1
ATOM 2072 N N . ASP A 1 291 ? 7.808 40.882 27.335 1.00 25.89 291 ASP A N 1
ATOM 2073 C CA . ASP A 1 291 ? 7.169 42.181 27.631 1.00 25.89 291 ASP A CA 1
ATOM 2074 C C . ASP A 1 291 ? 5.679 42.201 27.238 1.00 25.89 291 ASP A C 1
ATOM 2076 O O . ASP A 1 291 ? 5.306 41.979 26.086 1.00 25.89 291 ASP A O 1
ATOM 2080 N N . THR A 1 292 ? 4.806 42.437 28.221 1.00 32.62 292 THR A N 1
ATOM 2081 C CA . THR A 1 292 ? 3.344 42.309 28.101 1.00 32.62 292 THR A CA 1
ATOM 2082 C C . THR A 1 292 ? 2.640 43.660 28.211 1.00 32.62 292 THR A C 1
ATOM 2084 O O . THR A 1 292 ? 2.689 44.279 29.281 1.00 32.62 292 THR A O 1
ATOM 2087 N N . ARG A 1 293 ? 1.842 44.071 27.205 1.00 26.73 293 ARG A N 1
ATOM 2088 C CA . ARG A 1 293 ? 0.757 45.043 27.457 1.00 26.73 293 ARG A CA 1
ATOM 2089 C C . ARG A 1 293 ? -0.437 45.038 26.461 1.00 26.73 293 ARG A C 1
ATOM 2091 O O . ARG A 1 293 ? -0.206 45.120 25.261 1.00 26.73 293 ARG A O 1
ATOM 2098 N N . PRO A 1 294 ? -1.700 45.025 26.954 1.00 53.12 294 PRO A N 1
ATOM 2099 C CA . PRO A 1 294 ? -2.949 45.306 26.196 1.00 53.12 294 PRO A CA 1
ATOM 2100 C C . PRO A 1 294 ? -3.180 46.852 26.052 1.00 53.12 294 PRO A C 1
ATOM 2102 O O . PRO A 1 294 ? -2.327 47.574 26.586 1.00 53.12 294 PRO A O 1
ATOM 2105 N N . PRO A 1 295 ? -4.269 47.429 25.444 1.00 46.69 295 PRO A N 1
ATOM 2106 C CA . PRO A 1 295 ? -5.655 46.894 25.377 1.00 46.69 295 PRO A CA 1
ATOM 2107 C C . PRO A 1 295 ? -6.612 47.325 24.217 1.00 46.69 295 PRO A C 1
ATOM 2109 O O . PRO A 1 295 ? -6.246 48.150 23.392 1.00 46.69 295 PRO A O 1
ATOM 2112 N N . ALA A 1 296 ? -7.867 46.826 24.296 1.00 30.06 296 ALA A N 1
ATOM 2113 C CA . ALA A 1 296 ? -9.170 47.463 23.953 1.00 30.06 296 ALA A CA 1
ATOM 2114 C C . ALA A 1 296 ? -9.428 47.982 22.505 1.00 30.06 296 ALA A C 1
ATOM 2116 O O . ALA A 1 296 ? -8.509 48.343 21.785 1.00 30.06 296 ALA A O 1
ATOM 2117 N N . ASP A 1 297 ? -10.661 48.038 21.978 1.00 28.22 297 ASP A N 1
ATOM 2118 C CA . ASP A 1 297 ? -11.995 48.191 22.602 1.00 28.22 297 ASP A CA 1
ATOM 2119 C C . ASP A 1 297 ? -13.112 47.473 21.797 1.00 28.22 297 ASP A C 1
ATOM 2121 O O . ASP A 1 297 ? -12.981 47.284 20.586 1.00 28.22 297 ASP A O 1
ATOM 2125 N N . GLU A 1 298 ? -14.246 47.155 22.440 1.00 34.88 298 GLU A N 1
ATOM 2126 C CA . GLU A 1 298 ? -15.538 46.929 21.748 1.00 34.88 298 GLU A CA 1
ATOM 2127 C C . GLU A 1 298 ? -16.279 48.275 21.511 1.00 34.88 298 GLU A C 1
ATOM 2129 O O . GLU A 1 298 ? -15.865 49.304 22.053 1.00 34.88 298 GLU A O 1
ATOM 2134 N N . PRO A 1 299 ? -17.405 48.321 20.756 1.00 46.09 299 PRO A N 1
ATOM 2135 C CA . PRO A 1 299 ? -18.700 48.114 21.430 1.00 46.09 299 PRO A CA 1
ATOM 2136 C C . PRO A 1 299 ? -19.822 47.448 20.588 1.00 46.09 299 PRO A C 1
ATOM 2138 O O . PRO A 1 299 ? -20.344 48.047 19.651 1.00 46.09 299 PRO A O 1
ATOM 2141 N N . ASN A 1 300 ? -20.294 46.286 21.058 1.00 30.97 300 ASN A N 1
ATOM 2142 C CA . ASN A 1 300 ? -21.661 46.074 21.580 1.00 30.97 300 ASN A CA 1
ATOM 2143 C C . ASN A 1 300 ? -22.922 46.416 20.726 1.00 30.97 300 ASN A C 1
ATOM 2145 O O . ASN A 1 300 ? -23.232 47.584 20.487 1.00 30.97 300 ASN A O 1
ATOM 2149 N N . GLY A 1 301 ? -23.773 45.395 20.515 1.00 27.17 301 GLY A N 1
ATOM 2150 C CA . GLY A 1 301 ? -25.243 45.519 20.415 1.00 27.17 301 GLY A CA 1
ATOM 2151 C C . GLY A 1 301 ? -25.870 45.358 19.016 1.00 27.17 301 GLY A C 1
ATOM 2152 O O . GLY A 1 301 ? -25.281 45.771 18.025 1.00 27.17 301 GLY A O 1
ATOM 2153 N N . THR A 1 302 ? -27.078 44.799 18.843 1.00 30.08 302 THR A N 1
ATOM 2154 C CA . THR A 1 302 ? -28.006 44.119 19.785 1.00 30.08 302 THR A CA 1
ATOM 2155 C C . THR A 1 302 ? -29.013 43.244 19.017 1.00 30.08 302 THR A C 1
ATOM 2157 O O . THR A 1 302 ? -29.721 43.780 18.172 1.00 30.08 302 THR A O 1
ATOM 2160 N N . ASP A 1 303 ? -29.077 41.953 19.365 1.00 27.89 303 ASP A N 1
ATOM 2161 C CA . ASP A 1 303 ? -30.237 41.218 19.934 1.00 27.89 303 ASP A CA 1
ATOM 2162 C C . ASP A 1 303 ? -31.662 41.254 19.282 1.00 27.89 303 ASP A C 1
ATOM 2164 O O . ASP A 1 303 ? -32.086 42.244 18.697 1.00 27.89 303 ASP A O 1
ATOM 2168 N N . TYR A 1 304 ? -32.433 40.179 19.534 1.00 31.62 304 TYR A N 1
ATOM 2169 C CA . TYR A 1 304 ? -33.866 39.892 19.245 1.00 31.62 304 TYR A CA 1
ATOM 2170 C C . TYR A 1 304 ? -34.352 39.348 17.868 1.00 31.62 304 TYR A C 1
ATOM 2172 O O . TYR A 1 304 ? -34.790 40.092 16.996 1.00 31.62 304 TYR A O 1
ATOM 2180 N N . ASP A 1 305 ? -34.414 38.006 17.784 1.00 26.77 305 ASP A N 1
ATOM 2181 C CA . ASP A 1 305 ? -35.642 37.170 17.947 1.00 26.77 305 ASP A CA 1
ATOM 2182 C C . ASP A 1 305 ? -36.746 37.013 16.843 1.00 26.77 305 ASP A C 1
ATOM 2184 O O . ASP A 1 305 ? -37.164 37.946 16.168 1.00 26.77 305 ASP A O 1
ATOM 2188 N N . ALA A 1 306 ? -37.288 35.780 16.813 1.00 28.39 306 ALA A N 1
ATOM 2189 C CA . ALA A 1 306 ? -38.643 35.306 16.455 1.00 28.39 306 ALA A CA 1
ATOM 2190 C C . ALA A 1 306 ? -39.258 35.322 15.016 1.00 28.39 306 ALA A C 1
ATOM 2192 O O . ALA A 1 306 ? -39.571 36.354 14.433 1.00 28.39 306 ALA A O 1
ATOM 2193 N N . ALA A 1 307 ? -39.714 34.110 14.631 1.00 27.44 307 ALA A N 1
ATOM 2194 C CA . ALA A 1 307 ? -41.086 33.750 14.181 1.00 27.44 307 ALA A CA 1
ATOM 2195 C C . ALA A 1 307 ? -41.450 33.463 12.690 1.00 27.44 307 ALA A C 1
ATOM 2197 O O . ALA A 1 307 ? -41.738 34.340 11.884 1.00 27.44 307 ALA A O 1
ATOM 2198 N N . VAL A 1 308 ? -41.607 32.153 12.440 1.00 30.12 308 VAL A N 1
ATOM 2199 C CA . VAL A 1 308 ? -42.593 31.382 11.631 1.00 30.12 308 VAL A CA 1
ATOM 2200 C C . VAL A 1 308 ? -43.779 32.091 10.920 1.00 30.12 308 VAL A C 1
ATOM 2202 O O . VAL A 1 308 ? -44.564 32.767 11.582 1.00 30.12 308 VAL A O 1
ATOM 2205 N N . ALA A 1 309 ? -43.990 31.762 9.627 1.00 29.03 309 ALA A N 1
ATOM 2206 C CA . ALA A 1 309 ? -45.256 31.558 8.855 1.00 29.03 309 ALA A CA 1
ATOM 2207 C C . ALA A 1 309 ? -44.940 31.692 7.334 1.00 29.03 309 ALA A C 1
ATOM 2209 O O . ALA A 1 309 ? -44.229 32.624 6.978 1.00 29.03 309 ALA A O 1
ATOM 2210 N N . ASP A 1 310 ? -45.263 30.813 6.369 1.00 25.14 310 ASP A N 1
ATOM 2211 C CA . ASP A 1 310 ? -46.456 30.006 5.993 1.00 25.14 310 ASP A CA 1
ATOM 2212 C C . ASP A 1 310 ? -47.253 30.607 4.790 1.00 25.14 310 ASP A C 1
ATOM 2214 O O . ASP A 1 310 ? -47.241 31.813 4.564 1.00 25.14 310 ASP A O 1
ATOM 2218 N N . ALA A 1 311 ? -47.957 29.741 4.041 1.00 29.28 311 ALA A N 1
ATOM 2219 C CA . ALA A 1 311 ? -49.081 30.004 3.120 1.00 29.28 311 ALA A CA 1
ATOM 2220 C C . ALA A 1 311 ? -48.868 30.480 1.644 1.00 29.28 311 ALA A C 1
ATOM 2222 O O . ALA A 1 311 ? -49.141 31.618 1.275 1.00 29.28 311 ALA A O 1
ATOM 2223 N N . THR A 1 312 ? -48.644 29.497 0.752 1.00 27.69 312 THR A N 1
ATOM 2224 C CA . THR A 1 312 ? -49.495 29.158 -0.437 1.00 27.69 312 THR A CA 1
ATOM 2225 C C . THR A 1 312 ? -49.742 30.092 -1.664 1.00 27.69 312 THR A C 1
ATOM 2227 O O . THR A 1 312 ? -50.421 31.107 -1.562 1.00 27.69 312 THR A O 1
ATOM 2230 N N . ALA A 1 313 ? -49.475 29.514 -2.860 1.00 31.17 313 ALA A N 1
ATOM 2231 C CA . ALA A 1 313 ? -50.416 29.244 -3.992 1.00 31.17 313 ALA A CA 1
ATOM 2232 C C . ALA A 1 313 ? -50.630 30.179 -5.231 1.00 31.17 313 ALA A C 1
ATOM 2234 O O . ALA A 1 313 ? -51.153 31.283 -5.125 1.00 31.17 313 ALA A O 1
ATOM 2235 N N . THR A 1 314 ? -50.523 29.542 -6.425 1.00 29.52 314 THR A N 1
ATOM 2236 C CA . THR A 1 314 ? -51.289 29.749 -7.705 1.00 29.52 314 THR A CA 1
ATOM 2237 C C . THR A 1 314 ? -51.056 31.051 -8.526 1.00 29.52 314 THR A C 1
ATOM 2239 O O . THR A 1 314 ? -50.612 32.042 -7.970 1.00 29.52 314 THR A O 1
ATOM 2242 N N . ASP A 1 315 ? -51.284 31.152 -9.857 1.00 28.50 315 ASP A N 1
ATOM 2243 C CA . ASP A 1 315 ? -51.918 30.250 -10.856 1.00 28.50 315 ASP A CA 1
ATOM 2244 C C . ASP A 1 315 ? -51.441 30.476 -12.333 1.00 28.50 315 ASP A C 1
ATOM 2246 O O . ASP A 1 315 ? -51.204 31.611 -12.727 1.00 28.50 315 ASP A O 1
ATOM 2250 N N . ARG A 1 316 ? -51.399 29.390 -13.134 1.00 33.09 316 ARG A N 1
ATOM 2251 C CA . ARG A 1 316 ? -51.686 29.190 -14.598 1.00 33.09 316 ARG A CA 1
ATOM 2252 C C . ARG A 1 316 ? -51.346 30.188 -15.756 1.00 33.09 316 ARG A C 1
ATOM 2254 O O . ARG A 1 316 ? -51.699 31.359 -15.732 1.00 33.09 316 ARG A O 1
ATOM 2261 N N . THR A 1 317 ? -51.006 29.557 -16.908 1.00 28.92 317 THR A N 1
ATOM 2262 C CA . THR A 1 317 ? -51.309 29.899 -18.346 1.00 28.92 317 THR A CA 1
ATOM 2263 C C . THR A 1 317 ? -50.578 31.083 -19.034 1.00 28.92 317 THR A C 1
ATOM 2265 O O . THR A 1 317 ? -50.178 32.018 -18.357 1.00 28.92 317 THR A O 1
ATOM 2268 N N . ASP A 1 318 ? -50.341 31.114 -20.367 1.00 26.44 318 ASP A N 1
ATOM 2269 C CA . ASP A 1 318 ? -50.808 30.254 -21.496 1.00 26.44 318 ASP A CA 1
ATOM 2270 C C . ASP A 1 318 ? -49.824 30.172 -22.717 1.00 26.44 318 ASP A C 1
ATOM 2272 O O . ASP A 1 318 ? -48.880 30.951 -22.795 1.00 26.44 318 ASP A O 1
ATOM 2276 N N . SER A 1 319 ? -50.105 29.229 -23.640 1.00 32.25 319 SER A N 1
ATOM 2277 C CA . SER A 1 319 ? -49.763 29.010 -25.084 1.00 32.25 319 SER A CA 1
ATOM 2278 C C . SER A 1 319 ? -48.750 29.932 -25.822 1.00 32.25 319 SER A C 1
ATOM 2280 O O . SER A 1 319 ? -48.826 31.149 -25.704 1.00 32.25 319 SER A O 1
ATOM 2282 N N . VAL A 1 320 ? -47.741 29.455 -26.586 1.00 32.34 320 VAL A N 1
ATOM 2283 C CA . VAL A 1 320 ? -47.696 28.621 -27.837 1.00 32.34 320 VAL A CA 1
ATOM 2284 C C . VAL A 1 320 ? -48.090 29.362 -29.141 1.00 32.34 320 VAL A C 1
ATOM 2286 O O . VAL A 1 320 ? -49.258 29.689 -29.306 1.00 32.34 320 VAL A O 1
ATOM 2289 N N . GLU A 1 321 ? -47.132 29.567 -30.071 1.00 29.02 321 GLU A N 1
ATOM 2290 C CA . GLU A 1 321 ? -47.124 29.180 -31.519 1.00 29.02 321 GLU A CA 1
ATOM 2291 C C . GLU A 1 321 ? -45.853 29.714 -32.253 1.00 29.02 321 GLU A C 1
ATOM 2293 O O . GLU A 1 321 ? -45.005 30.339 -31.613 1.00 29.02 321 GLU A O 1
ATOM 2298 N N . ALA A 1 322 ? -45.655 29.385 -33.545 1.00 33.25 322 ALA A N 1
ATOM 2299 C CA . ALA A 1 322 ? -44.354 29.425 -34.249 1.00 33.25 322 ALA A CA 1
ATOM 2300 C C . ALA A 1 322 ? -44.402 29.886 -35.738 1.00 33.25 322 ALA A C 1
ATOM 2302 O O . ALA A 1 322 ? -45.473 30.157 -36.276 1.00 33.25 322 ALA A O 1
ATOM 2303 N N . ASP A 1 323 ? -43.217 29.896 -36.376 1.00 30.61 323 ASP A N 1
ATOM 2304 C CA . ASP A 1 323 ? -42.913 29.935 -37.829 1.00 30.61 323 ASP A CA 1
ATOM 2305 C C . ASP A 1 323 ? -43.154 31.213 -38.676 1.00 30.61 323 ASP A C 1
ATOM 2307 O O . ASP A 1 323 ? -44.072 32.001 -38.450 1.00 30.61 323 ASP A O 1
ATOM 2311 N N . GLY A 1 324 ? -42.308 31.390 -39.712 1.00 26.91 324 GLY A N 1
ATOM 2312 C CA . GLY A 1 324 ? -42.466 32.390 -40.789 1.00 26.91 324 GLY A CA 1
ATOM 2313 C C . GLY A 1 324 ? -41.168 33.047 -41.305 1.00 26.91 324 GLY A C 1
ATOM 2314 O O . GLY A 1 324 ? -40.650 33.972 -40.684 1.00 26.91 324 GLY A O 1
ATOM 2315 N N . GLU A 1 325 ? -40.672 32.626 -42.475 1.00 31.03 325 GLU A N 1
ATOM 2316 C CA . GLU A 1 325 ? -39.492 33.191 -43.172 1.00 31.03 325 GLU A CA 1
ATOM 2317 C C . GLU A 1 325 ? -39.837 34.338 -44.155 1.00 31.03 325 GLU A C 1
ATOM 2319 O O . GLU A 1 325 ? -40.959 34.391 -44.650 1.00 31.03 325 GLU A O 1
ATOM 2324 N N . GLU A 1 326 ? -38.865 35.210 -44.499 1.00 27.36 326 GLU A N 1
ATOM 2325 C CA . GLU A 1 326 ? -38.411 35.505 -45.891 1.00 27.36 326 GLU A CA 1
ATOM 2326 C C . GLU A 1 326 ? -37.315 36.621 -45.967 1.00 27.36 326 GLU A C 1
ATOM 2328 O O . GLU A 1 326 ? -37.002 37.296 -44.987 1.00 27.36 326 GLU A O 1
ATOM 2333 N N . ARG A 1 327 ? -36.677 36.781 -47.143 1.00 31.06 327 ARG A N 1
ATOM 2334 C CA . ARG A 1 327 ? -35.549 37.697 -47.517 1.00 31.06 327 ARG A CA 1
ATOM 2335 C C . ARG A 1 327 ? -35.932 38.491 -48.811 1.00 31.06 327 ARG A C 1
ATOM 2337 O O . ARG A 1 327 ? -37.020 38.184 -49.295 1.00 31.06 327 ARG A O 1
ATOM 2344 N N . PRO A 1 328 ? -35.155 39.434 -49.444 1.00 49.75 328 PRO A N 1
ATOM 2345 C CA . PRO A 1 328 ? -33.673 39.567 -49.510 1.00 49.75 328 PRO A CA 1
ATOM 2346 C C . PRO A 1 328 ? -33.064 41.015 -49.707 1.00 49.75 328 PRO A C 1
ATOM 2348 O O . PRO A 1 328 ? -33.742 42.012 -49.496 1.00 49.75 328 PRO A O 1
ATOM 2351 N N . GLU A 1 329 ? -31.787 41.081 -50.158 1.00 30.62 329 GLU A N 1
ATOM 2352 C CA . GLU A 1 329 ? -31.045 42.182 -50.869 1.00 30.62 329 GLU A CA 1
ATOM 2353 C C . GLU A 1 329 ? -30.560 43.449 -50.090 1.00 30.62 329 GLU A C 1
ATOM 2355 O O . GLU A 1 329 ? -31.354 44.281 -49.672 1.00 30.62 329 GLU A O 1
ATOM 2360 N N . THR A 1 330 ? -29.261 43.534 -49.709 1.00 28.58 330 THR A N 1
ATOM 2361 C CA . THR A 1 330 ? -28.086 44.242 -50.346 1.00 28.58 330 THR A CA 1
ATOM 2362 C C . THR A 1 330 ? -28.081 45.787 -50.232 1.00 28.58 330 THR A C 1
ATOM 2364 O O . THR A 1 330 ? -29.115 46.413 -50.412 1.00 28.58 330 THR A O 1
ATOM 2367 N N . ASP A 1 331 ? -26.968 46.484 -49.934 1.00 29.77 331 ASP A N 1
ATOM 2368 C CA . ASP A 1 331 ? -25.607 46.340 -50.511 1.00 29.77 331 ASP A CA 1
ATOM 2369 C C . ASP A 1 331 ? -24.441 46.885 -49.612 1.00 29.77 331 ASP A C 1
ATOM 2371 O O . ASP A 1 331 ? -24.706 47.584 -48.639 1.00 29.77 331 ASP A O 1
AT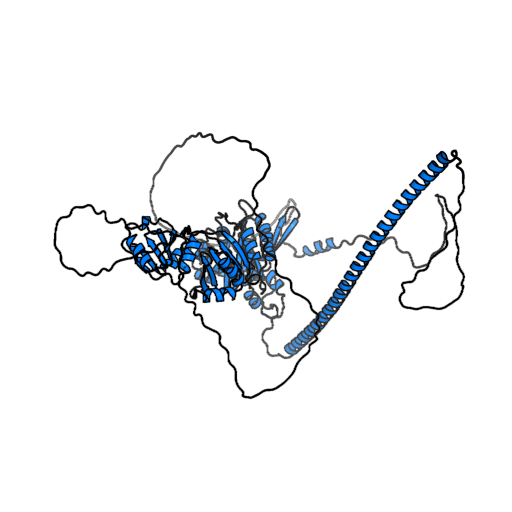OM 2375 N N . ALA A 1 332 ? -23.183 46.552 -49.973 1.00 30.80 332 ALA A N 1
ATOM 2376 C CA . ALA A 1 332 ? -21.822 46.993 -49.531 1.00 30.80 332 ALA A CA 1
ATOM 2377 C C . ALA A 1 332 ? -21.612 47.863 -48.250 1.00 30.80 332 ALA A C 1
ATOM 2379 O O . ALA A 1 332 ? -22.221 48.914 -48.084 1.00 30.80 332 ALA A O 1
ATOM 2380 N N . ASP A 1 333 ? -20.642 47.566 -47.362 1.00 30.61 333 ASP A N 1
ATOM 2381 C CA . ASP A 1 333 ? -19.176 47.709 -47.583 1.00 30.61 333 ASP A CA 1
ATOM 2382 C C . ASP A 1 333 ? -18.326 46.948 -46.512 1.00 30.61 333 ASP A C 1
ATOM 2384 O O . ASP A 1 333 ? -18.848 46.546 -45.476 1.00 30.61 333 ASP A O 1
ATOM 2388 N N . GLY A 1 334 ? -17.004 46.808 -46.713 1.00 27.44 334 GLY A N 1
ATOM 2389 C CA . GLY A 1 334 ? -16.028 46.321 -45.711 1.00 27.44 334 GLY A CA 1
ATOM 2390 C C . GLY A 1 334 ? -15.731 44.804 -45.702 1.00 27.44 334 GLY A C 1
ATOM 2391 O O . GLY A 1 334 ? -16.626 43.971 -45.750 1.00 27.44 334 GLY A O 1
ATOM 2392 N N . ARG A 1 335 ? -14.443 44.421 -45.626 1.00 31.45 335 ARG A N 1
ATOM 2393 C CA . ARG A 1 335 ? -13.936 43.022 -45.631 1.00 31.45 335 ARG A CA 1
ATOM 2394 C C . ARG A 1 335 ? -12.940 42.789 -44.467 1.00 31.45 335 ARG A C 1
ATOM 2396 O O . ARG A 1 335 ? -12.390 43.777 -43.987 1.00 31.45 335 ARG A O 1
ATOM 2403 N N . PRO A 1 336 ? -12.482 41.549 -44.194 1.00 37.47 336 PRO A N 1
ATOM 2404 C CA . PRO A 1 336 ? -13.277 40.374 -43.822 1.00 37.47 336 PRO A CA 1
ATOM 2405 C C . PRO A 1 336 ? -12.666 39.614 -42.614 1.00 37.47 336 PRO A C 1
ATOM 2407 O O . PRO A 1 336 ? -11.486 39.770 -42.306 1.00 37.47 336 PRO A O 1
ATOM 2410 N N . LYS A 1 337 ? -13.416 38.676 -42.029 1.00 28.03 337 LYS A N 1
ATOM 2411 C CA . LYS A 1 337 ? -12.908 37.366 -41.570 1.00 28.03 337 LYS A CA 1
ATOM 2412 C C . LYS A 1 337 ? -14.093 36.405 -41.422 1.00 28.03 337 LYS A C 1
ATOM 2414 O O . LYS A 1 337 ? -15.220 36.865 -41.276 1.00 28.03 337 LYS A O 1
ATOM 2419 N N . THR A 1 338 ? -13.840 35.111 -41.576 1.00 28.69 338 THR A N 1
ATOM 2420 C CA . THR A 1 338 ? -14.860 34.057 -41.681 1.00 28.69 338 THR A CA 1
ATOM 2421 C C . THR A 1 338 ? -14.705 33.041 -40.565 1.00 28.69 338 THR A C 1
ATOM 2423 O O . THR A 1 338 ? -13.582 32.630 -40.274 1.00 28.69 338 THR A O 1
ATOM 2426 N N . ASP A 1 339 ? -15.833 32.605 -40.019 1.00 33.88 339 ASP A N 1
ATOM 2427 C CA . ASP A 1 339 ? -15.925 31.448 -39.133 1.00 33.88 339 ASP A CA 1
ATOM 2428 C C . ASP A 1 339 ? -16.001 30.124 -39.926 1.00 33.88 339 ASP A C 1
ATOM 2430 O O . ASP A 1 339 ? -16.116 30.124 -41.155 1.00 33.88 339 ASP A O 1
ATOM 2434 N N . ALA A 1 340 ? -16.075 29.032 -39.159 1.00 31.95 340 ALA A N 1
ATOM 2435 C CA . ALA A 1 340 ? -16.564 27.691 -39.502 1.00 31.95 340 ALA A CA 1
ATOM 2436 C C . ALA A 1 340 ? -15.601 26.651 -40.119 1.00 31.95 340 ALA A C 1
ATOM 2438 O O . ALA A 1 340 ? -14.880 26.891 -41.081 1.00 31.95 340 ALA A O 1
ATOM 2439 N N . ASN A 1 341 ? -15.750 25.448 -39.550 1.00 31.11 341 ASN A N 1
ATOM 2440 C CA . ASN A 1 341 ? -15.330 24.107 -39.956 1.00 31.11 341 ASN A CA 1
ATOM 2441 C C . ASN A 1 341 ? -13.856 23.834 -40.272 1.00 31.11 341 ASN A C 1
ATOM 2443 O O . ASN A 1 341 ? -13.310 24.208 -41.307 1.00 31.11 341 ASN A O 1
ATOM 2447 N N . GLY A 1 342 ? -13.295 23.016 -39.381 1.00 42.62 342 GLY A N 1
ATOM 2448 C CA . GLY A 1 342 ? -12.074 22.271 -39.587 1.00 42.62 342 GLY A CA 1
ATOM 2449 C C . GLY A 1 342 ? -12.109 21.247 -40.721 1.00 42.62 342 GLY A C 1
ATOM 2450 O O . GLY A 1 342 ? -13.146 20.876 -41.278 1.00 42.62 342 GLY A O 1
ATOM 2451 N N . ASP A 1 343 ? -10.894 20.797 -40.996 1.00 31.00 343 ASP A N 1
ATOM 2452 C CA . ASP A 1 343 ? -10.491 19.806 -41.978 1.00 31.00 343 ASP A CA 1
ATOM 2453 C C . ASP A 1 343 ? -9.608 18.787 -41.227 1.00 31.00 343 ASP A C 1
ATOM 2455 O O . ASP A 1 343 ? -8.601 19.198 -40.638 1.00 31.00 343 ASP A O 1
ATOM 2459 N N . PRO A 1 344 ? -9.970 17.493 -41.151 1.00 45.91 344 PRO A N 1
ATOM 2460 C CA . PRO A 1 344 ? -9.309 16.518 -40.279 1.00 45.91 344 PRO A CA 1
ATOM 2461 C C . PRO A 1 344 ? -7.977 15.982 -40.849 1.00 45.91 344 PRO A C 1
ATOM 2463 O O . PRO A 1 344 ? -7.701 14.790 -40.761 1.00 45.91 344 PRO A O 1
ATOM 2466 N N . PHE A 1 345 ? -7.141 16.850 -41.436 1.00 34.44 345 PHE A N 1
ATOM 2467 C CA . PHE A 1 345 ? -5.866 16.469 -42.070 1.00 34.44 345 PHE A CA 1
ATOM 2468 C C . PHE A 1 345 ? -4.647 17.339 -41.705 1.00 34.44 345 PHE A C 1
ATOM 2470 O O . PHE A 1 345 ? -3.535 17.050 -42.151 1.00 34.44 345 PHE A O 1
ATOM 2477 N N . SER A 1 346 ? -4.782 18.343 -40.829 1.00 47.16 346 SER A N 1
ATOM 2478 C CA . SER A 1 346 ? -3.656 19.210 -40.413 1.00 47.16 346 SER A CA 1
ATOM 2479 C C . SER A 1 346 ? -2.540 18.516 -39.605 1.00 47.16 346 SER A C 1
ATOM 2481 O O . SER A 1 346 ? -1.528 19.149 -39.306 1.00 47.16 346 SER A O 1
ATOM 2483 N N . ALA A 1 347 ? -2.680 17.227 -39.278 1.00 47.97 347 ALA A N 1
ATOM 2484 C CA . ALA A 1 347 ? -1.621 16.428 -38.658 1.00 47.97 347 ALA A CA 1
ATOM 2485 C C . ALA A 1 347 ? -0.510 16.003 -39.648 1.00 47.97 347 ALA A C 1
ATOM 2487 O O . ALA A 1 347 ? 0.625 15.776 -39.230 1.00 47.97 347 ALA A O 1
ATOM 2488 N N . GLU A 1 348 ? -0.787 15.926 -40.961 1.00 44.81 348 GLU A N 1
ATOM 2489 C CA . GLU A 1 348 ? 0.186 15.384 -41.930 1.00 44.81 348 GLU A CA 1
ATOM 2490 C C . GLU A 1 348 ? 1.315 16.371 -42.301 1.00 44.81 348 GLU A C 1
ATOM 2492 O O . GLU A 1 348 ? 2.387 15.947 -42.736 1.00 44.81 348 GLU A O 1
ATOM 2497 N N . GLU A 1 349 ? 1.126 17.686 -42.124 1.00 43.84 349 GLU A N 1
ATOM 2498 C CA . GLU A 1 349 ? 2.170 18.672 -42.460 1.00 43.84 349 GLU A CA 1
ATOM 2499 C C . GLU A 1 349 ? 3.301 18.717 -41.421 1.00 43.84 349 GLU A C 1
ATOM 2501 O O . GLU A 1 349 ? 4.470 18.801 -41.801 1.00 43.84 349 GLU A O 1
ATOM 2506 N N . GLN A 1 350 ? 2.999 18.559 -40.127 1.00 49.19 350 GLN A N 1
ATOM 2507 C CA . GLN A 1 350 ? 4.022 18.570 -39.068 1.00 49.19 350 GLN A CA 1
ATOM 2508 C C . GLN A 1 350 ? 4.973 17.362 -39.175 1.00 49.19 350 GLN A C 1
ATOM 2510 O O . GLN A 1 350 ? 6.175 17.480 -38.941 1.00 49.19 350 GLN A O 1
ATOM 2515 N N . TRP A 1 351 ? 4.477 16.223 -39.674 1.00 45.91 351 TRP A N 1
ATOM 2516 C CA . TRP A 1 351 ? 5.290 15.039 -39.985 1.00 45.91 351 TRP A CA 1
ATOM 2517 C C . TRP A 1 351 ? 6.200 15.210 -41.220 1.00 45.91 351 TRP A C 1
ATOM 2519 O O . TRP A 1 351 ? 7.016 14.331 -41.512 1.00 45.91 351 TRP A O 1
ATOM 2529 N N . ARG A 1 352 ? 6.114 16.335 -41.950 1.00 41.25 352 ARG A N 1
ATOM 2530 C CA . ARG A 1 352 ? 6.990 16.641 -43.097 1.00 41.25 352 ARG A CA 1
ATOM 2531 C C . ARG A 1 352 ? 8.104 17.642 -42.794 1.00 41.25 352 ARG A C 1
ATOM 2533 O O . ARG A 1 352 ? 9.088 17.644 -43.534 1.00 41.25 352 ARG A O 1
ATOM 2540 N N . GLU A 1 353 ? 8.027 18.423 -41.716 1.00 42.53 353 GLU A N 1
ATOM 2541 C CA . GLU A 1 353 ? 9.148 19.292 -41.314 1.00 42.53 353 GLU A CA 1
ATOM 2542 C C . GLU A 1 353 ? 10.286 18.485 -40.652 1.00 42.53 353 GLU A C 1
ATOM 2544 O O . GLU A 1 353 ? 11.463 18.720 -40.936 1.00 42.53 353 GLU A O 1
ATOM 2549 N N . THR A 1 354 ? 9.966 17.412 -39.917 1.00 43.47 354 THR A N 1
ATOM 2550 C CA . THR A 1 354 ? 10.949 16.519 -39.257 1.00 43.47 354 THR A CA 1
ATOM 2551 C C . THR A 1 354 ? 11.575 15.466 -40.198 1.00 43.47 354 THR A C 1
ATOM 2553 O O . THR A 1 354 ? 12.017 14.401 -39.770 1.00 43.47 354 THR A O 1
ATOM 2556 N N . ARG A 1 355 ? 11.681 15.748 -41.508 1.00 49.03 355 ARG A N 1
ATOM 2557 C CA . ARG A 1 355 ? 12.532 14.960 -42.434 1.00 49.03 355 ARG A CA 1
ATOM 2558 C C . ARG A 1 355 ? 13.472 15.804 -43.301 1.00 49.03 355 ARG A C 1
ATOM 2560 O O . ARG A 1 355 ? 13.859 15.405 -44.402 1.00 49.03 355 ARG A O 1
ATOM 2567 N N . ALA A 1 356 ? 13.914 16.941 -42.767 1.00 34.44 356 ALA A N 1
ATOM 2568 C CA . ALA A 1 356 ? 15.024 17.722 -43.307 1.00 34.44 356 ALA A CA 1
ATOM 2569 C C . ALA A 1 356 ? 16.380 17.000 -43.124 1.00 34.44 356 ALA A C 1
ATOM 2571 O O . ALA A 1 356 ? 17.137 17.268 -42.192 1.00 34.44 356 ALA A O 1
ATOM 2572 N N . ILE A 1 357 ? 16.708 16.076 -44.036 1.00 40.53 357 ILE A N 1
ATOM 2573 C CA . ILE A 1 357 ? 18.045 15.460 -44.117 1.00 40.53 357 ILE A CA 1
ATOM 2574 C C . ILE A 1 357 ? 19.097 16.571 -44.337 1.00 40.53 357 ILE A C 1
ATOM 2576 O O . ILE A 1 357 ? 18.897 17.402 -45.229 1.00 40.53 357 ILE A O 1
ATOM 2580 N N . PRO A 1 358 ? 20.232 16.590 -43.603 1.00 35.12 358 PRO A N 1
ATOM 2581 C CA . PRO A 1 358 ? 21.291 17.576 -43.807 1.00 35.12 358 PRO A CA 1
ATOM 2582 C C . PRO A 1 358 ? 21.752 17.649 -45.268 1.00 35.12 358 PRO A C 1
ATOM 2584 O O . PRO A 1 358 ? 22.102 16.642 -45.887 1.00 35.12 358 PRO A O 1
ATOM 2587 N N . SER A 1 359 ? 21.751 18.859 -45.829 1.00 35.00 359 SER A N 1
ATOM 2588 C CA . SER A 1 359 ? 21.927 19.085 -47.264 1.00 35.00 359 SER A CA 1
ATOM 2589 C C . SER A 1 359 ? 23.375 18.879 -47.727 1.00 35.00 359 SER A C 1
ATOM 2591 O O . SER A 1 359 ? 24.162 19.827 -47.798 1.00 35.00 359 SER A O 1
ATOM 2593 N N . LEU A 1 360 ? 23.714 17.642 -48.092 1.00 37.00 360 LEU A N 1
ATOM 2594 C CA . LEU A 1 360 ? 24.888 17.326 -48.908 1.00 37.00 360 LEU A CA 1
ATOM 2595 C C . LEU A 1 360 ? 24.759 17.999 -50.284 1.00 37.00 360 LEU A C 1
ATOM 2597 O O . LEU A 1 360 ? 23.873 17.656 -51.062 1.00 37.00 360 LEU A O 1
ATOM 2601 N N . ASP A 1 361 ? 25.654 18.945 -50.580 1.00 37.41 361 ASP A N 1
ATOM 2602 C CA . ASP A 1 361 ? 25.726 19.670 -51.857 1.00 37.41 361 ASP A CA 1
ATOM 2603 C C . ASP A 1 361 ? 25.958 18.701 -53.042 1.00 37.41 361 ASP A C 1
ATOM 2605 O O . ASP A 1 361 ? 27.048 18.130 -53.168 1.00 37.41 361 ASP A O 1
ATOM 2609 N N . PRO A 1 362 ? 24.981 18.526 -53.957 1.00 43.06 362 PRO A N 1
ATOM 2610 C CA . PRO A 1 362 ? 25.083 17.581 -55.063 1.00 43.06 362 PRO A CA 1
ATOM 2611 C C . PRO A 1 362 ? 25.778 18.183 -56.302 1.00 43.06 362 PRO A C 1
ATOM 2613 O O . PRO A 1 362 ? 25.485 17.776 -57.427 1.00 43.06 362 PRO A O 1
ATOM 2616 N N . SER A 1 363 ? 26.683 19.160 -56.140 1.00 39.41 363 SER A N 1
ATOM 2617 C CA . SER A 1 363 ? 27.325 19.875 -57.259 1.00 39.41 363 SER A CA 1
ATOM 2618 C C . SER A 1 363 ? 28.845 19.687 -57.423 1.00 39.41 363 SER A C 1
ATOM 2620 O O . SER A 1 363 ? 29.423 20.265 -58.351 1.00 39.41 363 SER A O 1
ATOM 2622 N N . ARG A 1 364 ? 29.509 18.816 -56.637 1.00 33.16 364 ARG A N 1
ATOM 2623 C CA . ARG A 1 364 ? 30.878 18.330 -56.950 1.00 33.16 364 ARG A CA 1
ATOM 2624 C C . ARG A 1 364 ? 31.066 16.815 -56.852 1.00 33.16 364 ARG A C 1
ATOM 2626 O O . ARG A 1 364 ? 31.407 16.255 -55.819 1.00 33.16 364 ARG A O 1
ATOM 2633 N N . THR A 1 365 ? 30.914 16.179 -58.008 1.00 31.45 365 THR A N 1
ATOM 2634 C CA . THR A 1 365 ? 31.104 14.748 -58.261 1.00 31.45 365 THR A CA 1
ATOM 2635 C C . THR A 1 365 ? 32.570 14.306 -58.373 1.00 31.45 365 THR A C 1
ATOM 2637 O O . THR A 1 365 ? 33.377 15.007 -58.981 1.00 31.45 365 THR A O 1
ATOM 2640 N N . ALA A 1 366 ? 32.796 13.041 -58.001 1.00 33.31 366 A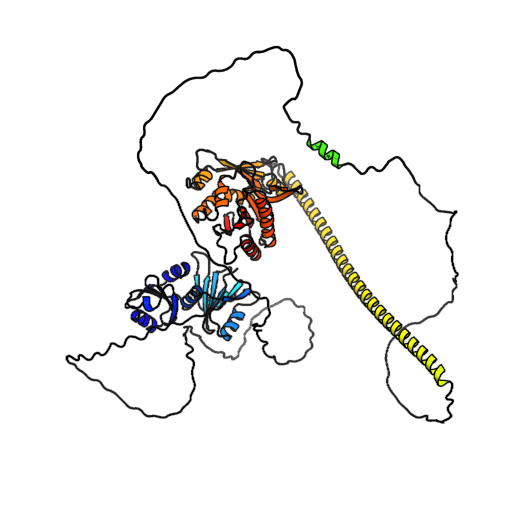LA A N 1
ATOM 2641 C CA . ALA A 1 366 ? 33.810 12.107 -58.513 1.00 33.31 366 ALA A CA 1
ATOM 2642 C C . ALA A 1 366 ? 35.296 12.264 -58.112 1.00 33.31 366 ALA A C 1
ATOM 2644 O O . ALA A 1 366 ? 36.009 13.161 -58.556 1.00 33.31 366 ALA A O 1
ATOM 2645 N N . THR A 1 367 ? 35.798 11.209 -57.461 1.00 26.97 367 THR A N 1
ATOM 2646 C CA . THR A 1 367 ? 37.175 10.696 -57.603 1.00 26.97 367 THR A CA 1
ATOM 2647 C C . THR A 1 367 ? 37.126 9.172 -57.816 1.00 26.97 367 THR A C 1
ATOM 2649 O O . THR A 1 367 ? 36.242 8.534 -57.243 1.00 26.97 367 THR A O 1
ATOM 2652 N N . PRO A 1 368 ? 38.004 8.584 -58.654 1.00 36.16 368 PRO A N 1
ATOM 2653 C CA . PRO A 1 368 ? 37.933 7.176 -59.058 1.00 36.16 368 PRO A CA 1
ATOM 2654 C C . PRO A 1 368 ? 38.847 6.252 -58.232 1.00 36.16 368 PRO A C 1
ATOM 2656 O O . PRO A 1 368 ? 39.599 6.694 -57.364 1.00 36.16 368 PRO A O 1
ATOM 2659 N N . GLU A 1 369 ? 38.823 4.962 -58.568 1.00 30.47 369 GLU A N 1
ATOM 2660 C CA . GLU A 1 369 ? 39.805 3.967 -58.129 1.00 30.47 369 GLU A CA 1
ATOM 2661 C C . GLU A 1 369 ? 41.254 4.327 -58.520 1.00 30.47 369 GLU A C 1
ATOM 2663 O O . GLU A 1 369 ? 41.517 4.810 -59.622 1.00 30.47 369 GLU A O 1
ATOM 2668 N N . GLY A 1 370 ? 42.204 3.905 -57.677 1.00 31.45 370 GLY A N 1
ATOM 2669 C CA . GLY A 1 370 ? 43.477 3.355 -58.153 1.00 31.45 370 GLY A CA 1
ATOM 2670 C C . GLY A 1 370 ? 44.740 4.228 -58.078 1.00 31.45 370 GLY A C 1
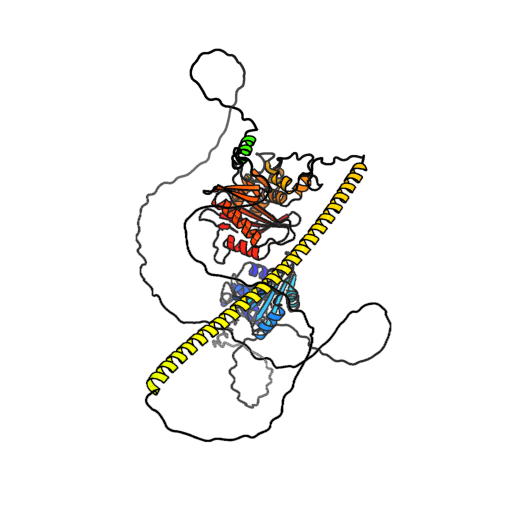ATOM 2671 O O . GLY A 1 370 ? 44.852 5.269 -58.709 1.00 31.45 370 GLY A O 1
ATOM 2672 N N . THR A 1 371 ? 45.769 3.638 -57.457 1.00 29.19 371 THR A N 1
ATOM 2673 C CA . THR A 1 371 ? 47.195 3.757 -57.837 1.00 29.19 371 THR A CA 1
ATOM 2674 C C . THR A 1 371 ? 47.913 5.105 -57.626 1.00 29.19 371 THR A C 1
ATOM 2676 O O . THR A 1 371 ? 47.770 6.056 -58.386 1.00 29.19 371 THR A O 1
ATOM 2679 N N . ALA A 1 372 ? 48.845 5.123 -56.664 1.00 31.81 372 ALA A N 1
ATOM 2680 C CA . ALA A 1 372 ? 49.913 6.130 -56.566 1.00 31.81 372 ALA A CA 1
ATOM 2681 C C . ALA A 1 372 ? 50.878 6.032 -57.777 1.00 31.81 372 ALA A C 1
ATOM 2683 O O . ALA A 1 372 ? 51.124 4.912 -58.237 1.00 31.81 372 ALA A O 1
ATOM 2684 N N . PRO A 1 373 ? 51.495 7.137 -58.267 1.00 40.06 373 PRO A N 1
ATOM 2685 C CA . PRO A 1 373 ? 52.680 7.665 -57.566 1.00 40.06 373 PRO A CA 1
ATOM 2686 C C . PRO A 1 373 ? 53.015 9.178 -57.753 1.00 40.06 373 PRO A C 1
ATOM 2688 O O . PRO A 1 373 ? 52.404 9.892 -58.536 1.00 40.06 373 PRO A O 1
ATOM 2691 N N . ALA A 1 374 ? 54.121 9.586 -57.109 1.00 29.34 374 ALA A N 1
ATOM 2692 C CA . ALA A 1 374 ? 55.120 10.574 -57.569 1.00 29.34 374 ALA A CA 1
ATOM 2693 C C . ALA A 1 374 ? 54.859 12.111 -57.530 1.00 29.34 374 ALA A C 1
ATOM 2695 O O . ALA A 1 374 ? 54.499 12.727 -58.524 1.00 29.34 374 ALA A O 1
ATOM 2696 N N . ASP A 1 375 ? 55.318 12.715 -56.421 1.00 27.02 375 ASP A N 1
ATOM 2697 C CA . ASP A 1 375 ? 56.516 13.597 -56.354 1.00 27.02 375 ASP A CA 1
ATOM 2698 C C . ASP A 1 375 ? 56.492 15.091 -56.814 1.00 27.02 375 ASP A C 1
ATOM 2700 O O . ASP A 1 375 ? 56.021 15.450 -57.885 1.00 27.02 375 ASP A O 1
ATOM 2704 N N . ASN A 1 376 ? 57.183 15.931 -56.017 1.00 29.86 376 ASN A N 1
ATOM 2705 C CA . ASN A 1 376 ? 57.504 17.377 -56.141 1.00 29.86 376 ASN A CA 1
ATOM 2706 C C . ASN A 1 376 ? 56.349 18.423 -56.163 1.00 29.86 376 ASN A C 1
ATOM 2708 O O . ASN A 1 376 ? 55.379 18.291 -56.893 1.00 29.86 376 ASN A O 1
ATOM 2712 N N . GLY A 1 377 ? 56.445 19.574 -55.468 1.00 26.84 377 GLY A N 1
ATOM 2713 C CA . GLY A 1 377 ? 57.439 19.966 -54.455 1.00 26.84 377 GLY A CA 1
ATOM 2714 C C . GLY A 1 377 ? 57.523 21.473 -54.107 1.00 26.84 377 GLY A C 1
ATOM 2715 O O . GLY A 1 377 ? 57.225 22.329 -54.931 1.00 26.84 377 GLY A O 1
ATOM 2716 N N . ALA A 1 378 ? 58.081 21.740 -52.912 1.00 30.22 378 ALA A N 1
ATOM 2717 C CA . ALA A 1 378 ? 58.591 23.010 -52.343 1.00 30.22 378 ALA A CA 1
ATOM 2718 C C . ALA A 1 378 ? 57.607 24.004 -51.651 1.00 30.22 378 ALA A C 1
ATOM 2720 O O . ALA A 1 378 ? 56.547 24.309 -52.175 1.00 30.22 378 ALA A O 1
ATOM 2721 N N . GLY A 1 379 ? 57.956 24.592 -50.487 1.00 28.19 379 GLY A N 1
ATOM 2722 C CA . GLY A 1 379 ? 59.107 24.264 -49.619 1.00 28.19 379 GLY A CA 1
ATOM 2723 C C . GLY A 1 379 ? 59.448 25.237 -48.467 1.00 28.19 379 GLY A C 1
ATOM 2724 O O . GLY A 1 379 ? 58.963 26.360 -48.431 1.00 28.19 379 GLY A O 1
ATOM 2725 N N . ALA A 1 380 ? 60.397 24.781 -47.621 1.00 28.14 380 ALA A N 1
ATOM 2726 C CA . ALA A 1 380 ? 61.007 25.392 -46.413 1.00 28.14 380 ALA A CA 1
ATOM 2727 C C . ALA A 1 380 ? 60.180 25.273 -45.102 1.00 28.14 380 ALA A C 1
ATOM 2729 O O . ALA A 1 380 ? 59.062 25.756 -45.053 1.00 28.14 380 ALA A O 1
ATOM 2730 N N . ALA A 1 381 ? 60.656 24.680 -43.989 1.00 30.19 381 ALA A N 1
ATOM 2731 C CA . ALA A 1 381 ? 61.927 23.999 -43.635 1.00 30.19 381 ALA A CA 1
ATOM 2732 C C . ALA A 1 381 ? 61.679 23.021 -42.420 1.00 30.19 381 ALA A C 1
ATOM 2734 O O . ALA A 1 381 ? 60.522 22.794 -42.106 1.00 30.19 381 ALA A O 1
ATOM 2735 N N . ALA A 1 382 ? 62.618 22.368 -41.697 1.00 30.33 382 ALA A N 1
ATOM 2736 C CA . ALA A 1 382 ? 64.086 22.439 -41.652 1.00 30.33 382 ALA A CA 1
ATOM 2737 C C . ALA A 1 382 ? 64.826 21.144 -41.177 1.00 30.33 382 ALA A C 1
ATOM 2739 O O . ALA A 1 382 ? 64.334 20.327 -40.414 1.00 30.33 382 ALA A O 1
ATOM 2740 N N . ARG A 1 383 ? 66.072 21.036 -41.664 1.00 32.41 383 ARG A N 1
ATOM 2741 C CA . ARG A 1 383 ? 67.356 20.495 -41.127 1.00 32.41 383 ARG A CA 1
ATOM 2742 C C . ARG A 1 383 ? 67.411 20.014 -39.643 1.00 32.41 383 ARG A C 1
ATOM 2744 O O . ARG A 1 383 ? 66.962 20.746 -38.779 1.00 32.41 383 ARG A O 1
ATOM 2751 N N . ALA A 1 384 ? 68.116 18.929 -39.259 1.00 30.55 384 ALA A N 1
ATOM 2752 C CA . ALA A 1 384 ? 68.805 17.882 -40.042 1.00 30.55 384 ALA A CA 1
ATOM 2753 C C . ALA A 1 384 ? 69.228 16.614 -39.231 1.00 30.55 384 ALA A C 1
ATOM 2755 O O . ALA A 1 384 ? 70.025 16.698 -38.308 1.00 30.55 384 ALA A O 1
ATOM 2756 N N . ARG A 1 385 ? 68.812 15.433 -39.721 1.00 36.50 385 ARG A N 1
ATOM 2757 C CA . ARG A 1 385 ? 69.618 14.264 -40.180 1.00 36.50 385 ARG A CA 1
ATOM 2758 C C . ARG A 1 385 ? 70.857 13.764 -39.395 1.00 36.50 385 ARG A C 1
ATOM 2760 O O . ARG A 1 385 ? 71.884 14.441 -39.355 1.00 36.50 385 ARG A O 1
ATOM 2767 N N . ARG A 1 386 ? 70.878 12.436 -39.161 1.00 33.28 386 ARG A N 1
ATOM 2768 C CA . ARG A 1 386 ? 72.038 11.539 -39.432 1.00 33.28 386 ARG A CA 1
ATOM 2769 C C . ARG A 1 386 ? 71.604 10.133 -39.926 1.00 33.28 386 ARG A C 1
ATOM 2771 O O . ARG A 1 386 ? 70.502 10.030 -40.456 1.00 33.28 386 ARG A O 1
ATOM 2778 N N . ARG A 1 387 ? 72.506 9.133 -39.992 1.00 35.41 387 ARG A N 1
ATOM 2779 C CA . ARG A 1 387 ? 72.438 7.937 -40.891 1.00 35.41 387 ARG A CA 1
ATOM 2780 C C . ARG A 1 387 ? 73.461 6.832 -40.486 1.00 35.41 387 ARG A C 1
ATOM 2782 O O . ARG A 1 387 ? 74.428 7.210 -39.837 1.00 35.41 387 ARG A O 1
ATOM 2789 N N . ARG A 1 388 ? 73.426 5.539 -40.903 1.00 33.31 388 ARG A N 1
ATOM 2790 C CA . ARG A 1 388 ? 72.467 4.686 -41.681 1.00 33.31 388 ARG A CA 1
ATOM 2791 C C . ARG A 1 388 ? 72.907 3.189 -41.729 1.00 33.31 388 ARG A C 1
ATOM 2793 O O . ARG A 1 388 ? 74.025 2.943 -42.164 1.00 33.31 388 ARG A O 1
ATOM 2800 N N . SER A 1 389 ? 71.968 2.255 -41.494 1.00 31.11 389 SER A N 1
ATOM 2801 C CA . SER A 1 389 ? 71.911 0.831 -41.946 1.00 31.11 389 SER A CA 1
ATOM 2802 C C . SER A 1 389 ? 72.835 -0.277 -41.425 1.00 31.11 389 SER A C 1
ATOM 2804 O O . SER A 1 389 ? 74.054 -0.123 -41.400 1.00 31.11 389 SER A O 1
ATOM 2806 N N . ARG A 1 390 ? 72.236 -1.480 -41.329 1.00 31.50 390 ARG A N 1
ATOM 2807 C CA . ARG A 1 390 ? 72.722 -2.720 -41.974 1.00 31.50 390 ARG A CA 1
ATOM 2808 C C . ARG A 1 390 ? 71.596 -3.764 -42.114 1.00 31.50 390 ARG A C 1
ATOM 2810 O O . ARG A 1 390 ? 70.756 -3.817 -41.229 1.00 31.50 390 ARG A O 1
ATOM 2817 N N . ASP A 1 391 ? 71.651 -4.584 -43.164 1.00 31.20 391 ASP A N 1
ATOM 2818 C CA . ASP A 1 391 ? 70.716 -5.681 -43.482 1.00 31.20 391 ASP A CA 1
ATOM 2819 C C . ASP A 1 391 ? 71.521 -6.893 -44.027 1.00 31.20 391 ASP A C 1
ATOM 2821 O O . ASP A 1 391 ? 72.557 -6.648 -44.654 1.00 31.20 391 ASP A O 1
ATOM 2825 N N . ASP A 1 392 ? 71.041 -8.127 -43.772 1.00 33.50 392 ASP A N 1
ATOM 2826 C CA . ASP A 1 392 ? 71.371 -9.472 -44.342 1.00 33.50 392 ASP A CA 1
ATOM 2827 C C . ASP A 1 392 ? 72.860 -9.944 -44.427 1.00 33.50 392 ASP A C 1
ATOM 2829 O O . ASP A 1 392 ? 73.781 -9.162 -44.642 1.00 33.50 392 ASP A O 1
ATOM 2833 N N . ASP A 1 393 ? 73.247 -11.219 -44.232 1.00 28.83 393 ASP A N 1
ATOM 2834 C CA . ASP A 1 393 ? 72.671 -12.497 -44.705 1.00 28.83 393 ASP A CA 1
ATOM 2835 C C . ASP A 1 393 ? 73.169 -13.740 -43.885 1.00 28.83 393 ASP A C 1
ATOM 2837 O O . ASP A 1 393 ? 74.155 -13.671 -43.152 1.00 28.83 393 ASP A O 1
ATOM 2841 N N . ALA A 1 394 ? 72.465 -14.870 -44.047 1.00 31.70 394 ALA A N 1
ATOM 2842 C CA . ALA A 1 394 ? 72.446 -16.201 -43.401 1.00 31.70 394 ALA A CA 1
ATOM 2843 C C . ALA A 1 394 ? 73.727 -16.908 -42.847 1.00 31.70 394 ALA A C 1
ATOM 2845 O O . ALA A 1 394 ? 74.844 -16.722 -43.322 1.00 31.70 394 ALA A O 1
ATOM 2846 N N . GLY A 1 395 ? 73.529 -17.854 -41.890 1.00 29.05 395 GLY A N 1
ATOM 2847 C CA . GLY A 1 395 ? 74.627 -18.545 -41.154 1.00 29.05 395 GLY A CA 1
ATOM 2848 C C . GLY A 1 395 ? 74.531 -20.045 -40.739 1.00 29.05 395 GLY A C 1
ATOM 2849 O O . GLY A 1 395 ? 75.582 -20.638 -40.527 1.00 29.05 395 GLY A O 1
ATOM 2850 N N . ARG A 1 396 ? 73.351 -20.703 -40.694 1.00 28.88 396 ARG A N 1
ATOM 2851 C CA . ARG A 1 396 ? 73.150 -22.194 -40.664 1.00 28.88 396 ARG A CA 1
ATOM 2852 C C . ARG A 1 396 ? 73.664 -23.045 -39.448 1.00 28.88 396 ARG A C 1
ATOM 2854 O O . ARG A 1 396 ? 74.800 -23.506 -39.471 1.00 28.88 396 ARG A O 1
ATOM 2861 N N . ARG A 1 397 ? 72.704 -23.522 -38.615 1.00 32.94 397 ARG A N 1
ATOM 2862 C CA . ARG A 1 397 ? 72.731 -24.707 -37.679 1.00 32.94 397 ARG A CA 1
ATOM 2863 C C . ARG A 1 397 ? 73.479 -24.517 -36.332 1.00 32.94 397 ARG A C 1
ATOM 2865 O O . ARG A 1 397 ? 74.280 -23.601 -36.231 1.00 32.94 397 ARG A O 1
ATOM 2872 N N . GLU A 1 398 ? 73.227 -25.291 -35.258 1.00 33.22 398 GLU A N 1
ATOM 2873 C CA . GLU A 1 398 ? 72.548 -26.607 -35.115 1.00 33.22 398 GLU A CA 1
ATOM 2874 C C . GLU A 1 398 ? 71.775 -26.799 -33.767 1.00 33.22 398 GLU A C 1
ATOM 2876 O O . GLU A 1 398 ? 71.800 -25.925 -32.909 1.00 33.22 398 GLU A O 1
ATOM 2881 N N . SER A 1 399 ? 71.083 -27.945 -33.630 1.00 30.03 399 SER A N 1
ATOM 2882 C CA . SER A 1 399 ? 70.431 -28.589 -32.445 1.00 30.03 399 SER A CA 1
ATOM 2883 C C . SER A 1 399 ? 71.256 -28.527 -31.124 1.00 30.03 399 SER A C 1
ATOM 2885 O O . SER A 1 399 ? 72.466 -28.370 -31.225 1.00 30.03 399 SER A O 1
ATOM 2887 N N . THR A 1 400 ? 70.827 -28.718 -29.855 1.00 32.78 400 THR A N 1
ATOM 2888 C CA . THR A 1 400 ? 69.597 -29.111 -29.080 1.00 32.78 400 THR A CA 1
ATOM 2889 C C . THR A 1 400 ? 69.887 -28.756 -27.585 1.00 32.78 400 THR A C 1
ATOM 2891 O O . THR A 1 400 ? 71.049 -28.504 -27.278 1.00 32.78 400 THR A O 1
ATOM 2894 N N . GLY A 1 401 ? 69.001 -28.750 -26.572 1.00 30.09 401 GLY A N 1
ATOM 2895 C CA . GLY A 1 401 ? 67.545 -28.973 -26.460 1.00 30.09 401 GLY A CA 1
ATOM 2896 C C . GLY A 1 401 ? 67.173 -30.017 -25.372 1.00 30.09 401 GLY A C 1
ATOM 2897 O O . GLY A 1 401 ? 67.463 -31.192 -25.573 1.00 30.09 401 GLY A O 1
ATOM 2898 N N . GLY A 1 402 ? 66.518 -29.590 -24.272 1.00 29.67 402 GLY A N 1
ATOM 2899 C CA . GLY A 1 402 ? 66.209 -30.375 -23.044 1.00 29.67 402 GLY A CA 1
ATOM 2900 C C . GLY A 1 402 ? 67.417 -30.595 -22.101 1.00 29.67 402 GLY A C 1
ATOM 2901 O O . GLY A 1 402 ? 68.550 -30.433 -22.544 1.00 29.67 402 GLY A O 1
ATOM 2902 N N . ASP A 1 403 ? 67.291 -30.972 -20.818 1.00 30.36 403 ASP A N 1
ATOM 2903 C CA . ASP A 1 403 ? 66.178 -30.900 -19.839 1.00 30.36 403 ASP A CA 1
ATOM 2904 C C . ASP A 1 403 ? 66.725 -31.159 -18.394 1.00 30.36 403 ASP A C 1
ATOM 2906 O O . ASP A 1 403 ? 67.831 -31.673 -18.249 1.00 30.36 403 ASP A O 1
ATOM 2910 N N . ALA A 1 404 ? 65.940 -30.828 -17.358 1.00 32.81 404 ALA A N 1
ATOM 2911 C CA . ALA A 1 404 ? 65.904 -31.390 -15.990 1.00 32.81 404 ALA A CA 1
ATOM 2912 C C . ALA A 1 404 ? 67.128 -31.391 -15.014 1.00 32.81 404 ALA A C 1
ATOM 2914 O O . ALA A 1 404 ? 68.108 -32.117 -15.157 1.00 32.81 404 ALA A O 1
ATOM 2915 N N . THR A 1 405 ? 66.872 -30.778 -13.842 1.00 31.31 405 THR A N 1
ATOM 2916 C CA . THR A 1 405 ? 67.160 -31.244 -12.451 1.00 31.31 405 THR A CA 1
ATOM 2917 C C . THR A 1 405 ? 68.549 -31.170 -11.762 1.00 31.31 405 THR A C 1
ATOM 2919 O O . THR A 1 405 ? 69.507 -31.820 -12.154 1.00 31.31 405 THR A O 1
ATOM 2922 N N . ALA A 1 406 ? 68.506 -30.510 -10.586 1.00 34.75 406 ALA A N 1
ATOM 2923 C CA . ALA A 1 406 ? 69.044 -30.883 -9.255 1.00 34.75 406 ALA A CA 1
ATOM 2924 C C . ALA A 1 406 ? 70.565 -30.910 -8.929 1.00 34.75 406 ALA A C 1
ATOM 2926 O O . ALA A 1 406 ? 71.320 -31.653 -9.537 1.00 34.75 406 ALA A O 1
ATOM 2927 N N . GLU A 1 407 ? 70.915 -30.183 -7.841 1.00 39.34 407 GLU A N 1
ATOM 2928 C CA . GLU A 1 407 ? 71.871 -30.493 -6.734 1.00 39.34 407 GLU A CA 1
ATOM 2929 C C . GLU A 1 407 ? 73.323 -30.968 -7.041 1.00 39.34 407 GLU A C 1
ATOM 2931 O O . GLU A 1 407 ? 73.532 -31.804 -7.917 1.00 39.34 407 GLU A O 1
ATOM 2936 N N . PRO A 1 408 ? 74.367 -30.522 -6.284 1.00 44.25 408 PRO A N 1
ATOM 2937 C CA . PRO A 1 408 ? 74.428 -30.779 -4.829 1.00 44.25 408 PRO A CA 1
ATOM 2938 C C . PRO A 1 408 ? 75.232 -29.788 -3.943 1.00 44.25 408 PRO A C 1
ATOM 2940 O O . PRO A 1 408 ? 75.881 -28.849 -4.406 1.00 44.25 408 PRO A O 1
ATOM 2943 N N . SER A 1 409 ? 75.269 -30.083 -2.635 1.00 36.12 409 SER A N 1
ATOM 2944 C CA . SER A 1 409 ? 76.118 -29.438 -1.612 1.00 36.12 409 SER A CA 1
ATOM 2945 C C . SER A 1 409 ? 77.396 -30.227 -1.228 1.00 36.12 409 SER A C 1
ATOM 2947 O O . SER A 1 409 ? 77.489 -31.430 -1.453 1.00 36.12 409 SER A O 1
ATOM 2949 N N . ALA A 1 410 ? 78.330 -29.542 -0.537 1.00 38.66 410 ALA A N 1
ATOM 2950 C CA . ALA A 1 410 ? 79.587 -30.035 0.084 1.00 38.66 410 ALA A CA 1
ATOM 2951 C C . ALA A 1 410 ? 80.708 -30.497 -0.894 1.00 38.66 410 ALA A C 1
ATOM 2953 O O . ALA A 1 410 ? 80.456 -31.049 -1.952 1.00 38.66 410 ALA A O 1
ATOM 2954 N N . THR A 1 411 ? 82.015 -30.324 -0.634 1.00 30.70 411 THR A N 1
ATOM 2955 C CA . THR A 1 411 ? 82.764 -30.422 0.641 1.00 30.70 411 THR A CA 1
ATOM 2956 C C . THR A 1 411 ? 84.043 -29.547 0.632 1.00 30.70 411 THR A C 1
ATOM 2958 O O . THR A 1 411 ? 84.547 -29.170 -0.421 1.00 30.70 411 THR A O 1
ATOM 2961 N N . SER A 1 412 ? 84.603 -29.226 1.804 1.00 36.19 412 SER A N 1
ATOM 2962 C CA . SER A 1 412 ? 85.763 -28.333 2.010 1.00 36.19 412 SER A CA 1
ATOM 2963 C C . SER A 1 412 ? 87.160 -28.968 1.826 1.00 36.19 412 SER A C 1
ATOM 2965 O O . SER A 1 412 ? 87.318 -30.165 2.065 1.00 36.19 412 SER A O 1
ATOM 2967 N N . ARG A 1 413 ? 88.198 -28.140 1.529 1.00 31.78 413 ARG A N 1
ATOM 2968 C CA . ARG A 1 413 ? 89.561 -28.195 2.151 1.00 31.78 413 ARG A CA 1
ATOM 2969 C C . ARG A 1 413 ? 90.584 -27.108 1.713 1.00 31.78 413 ARG A C 1
ATOM 2971 O O . ARG A 1 413 ? 91.159 -27.180 0.639 1.00 31.78 413 ARG A O 1
ATOM 2978 N N . SER A 1 414 ? 90.881 -26.200 2.653 1.00 34.72 414 SER A N 1
ATOM 2979 C CA . SER A 1 414 ? 92.218 -25.768 3.145 1.00 34.72 414 SER A CA 1
ATOM 2980 C C . SER A 1 414 ? 93.385 -25.281 2.240 1.00 34.72 414 SER A C 1
ATOM 2982 O O . SER A 1 414 ? 93.861 -26.012 1.377 1.00 34.72 414 SER A O 1
ATOM 2984 N N . SER A 1 415 ? 94.023 -24.198 2.729 1.00 34.97 415 SER A N 1
ATOM 2985 C CA . SER A 1 415 ? 95.478 -23.877 2.712 1.00 34.97 415 SER A CA 1
ATOM 2986 C C . SER A 1 415 ? 96.090 -23.112 1.524 1.00 34.97 415 SER A C 1
ATOM 2988 O O . SER A 1 415 ? 96.057 -23.575 0.391 1.00 34.97 415 SER A O 1
ATOM 2990 N N . GLY A 1 416 ? 96.785 -21.995 1.819 1.00 29.19 416 GLY A N 1
ATOM 2991 C CA . GLY A 1 416 ? 97.573 -21.247 0.821 1.00 29.19 416 GLY A CA 1
ATOM 2992 C C . GLY A 1 416 ? 98.098 -19.854 1.225 1.00 29.19 416 GLY A C 1
ATOM 2993 O O . GLY A 1 416 ? 97.995 -18.929 0.428 1.00 29.19 416 GLY A O 1
ATOM 2994 N N . SER A 1 417 ? 98.631 -19.653 2.437 1.00 37.06 417 SER A N 1
ATOM 2995 C CA . SER A 1 417 ? 99.124 -18.331 2.885 1.00 37.06 417 SER A CA 1
ATOM 2996 C C . SER A 1 417 ? 100.400 -17.869 2.159 1.00 37.06 417 SER A C 1
ATOM 2998 O O . SER A 1 417 ? 101.359 -18.636 2.088 1.00 37.06 417 SER A O 1
ATOM 3000 N N . THR A 1 418 ? 100.479 -16.600 1.733 1.00 34.88 418 THR A N 1
ATOM 3001 C CA . THR A 1 418 ? 101.743 -15.852 1.509 1.00 34.88 418 THR A CA 1
ATOM 3002 C C . THR A 1 418 ? 101.490 -14.334 1.525 1.00 34.88 418 THR A C 1
ATOM 3004 O O . THR A 1 418 ? 100.942 -13.786 0.574 1.00 34.88 418 THR A O 1
ATOM 3007 N N . GLU A 1 419 ? 101.939 -13.649 2.581 1.00 40.75 419 GLU A N 1
ATOM 3008 C CA . GLU A 1 419 ? 102.331 -12.227 2.524 1.00 40.75 419 GLU A CA 1
ATOM 3009 C C . GLU A 1 419 ? 103.770 -12.122 1.968 1.00 40.75 419 GLU A C 1
ATOM 3011 O O . GLU A 1 419 ? 104.543 -13.074 2.136 1.00 40.75 419 GLU A O 1
ATOM 3016 N N . PRO A 1 420 ? 104.170 -11.007 1.315 1.00 46.88 420 PRO A N 1
ATOM 3017 C CA . PRO A 1 420 ? 104.820 -9.941 2.096 1.00 46.88 420 PRO A CA 1
ATOM 3018 C C . PRO A 1 420 ? 104.602 -8.486 1.617 1.00 46.88 420 PRO A C 1
ATOM 3020 O O . PRO A 1 420 ? 104.881 -8.124 0.477 1.00 46.88 420 PRO A O 1
ATOM 3023 N N . SER A 1 421 ? 104.233 -7.635 2.575 1.00 37.69 421 SER A N 1
ATOM 3024 C CA . SER A 1 421 ? 104.809 -6.315 2.901 1.00 37.69 421 SER A CA 1
ATOM 3025 C C . SER A 1 421 ? 105.594 -5.479 1.868 1.00 37.69 421 SER A C 1
ATOM 3027 O O . SER A 1 421 ? 106.715 -5.822 1.491 1.00 37.69 421 SER A O 1
ATOM 3029 N N . GLY A 1 422 ? 105.142 -4.227 1.693 1.00 32.50 422 GLY A N 1
ATOM 3030 C CA . GLY A 1 422 ? 106.004 -3.038 1.540 1.00 32.50 422 GLY A CA 1
ATOM 3031 C C . GLY A 1 422 ? 105.573 -2.038 0.452 1.00 32.50 422 GLY A C 1
ATOM 3032 O O . GLY A 1 422 ? 105.025 -2.442 -0.563 1.00 32.50 422 GLY A O 1
ATOM 3033 N N . ALA A 1 423 ? 105.827 -0.727 0.559 1.00 35.88 423 ALA A N 1
ATOM 3034 C CA . ALA A 1 423 ? 106.240 0.110 1.699 1.00 35.88 423 ALA A CA 1
ATOM 3035 C C . ALA A 1 423 ? 106.121 1.612 1.318 1.00 35.88 423 ALA A C 1
ATOM 3037 O O . ALA A 1 423 ? 106.146 1.943 0.139 1.00 35.88 423 ALA A O 1
ATOM 3038 N N . SER A 1 424 ? 106.120 2.503 2.318 1.00 35.97 424 SER A N 1
ATOM 3039 C CA . SER A 1 424 ? 106.441 3.946 2.214 1.00 35.97 424 SER A CA 1
ATOM 3040 C C . SER A 1 424 ? 105.550 4.877 1.363 1.00 35.97 424 SER A C 1
ATOM 3042 O O . SER A 1 424 ? 105.755 5.070 0.171 1.00 35.97 424 SER A O 1
ATOM 3044 N N . ALA A 1 425 ? 104.668 5.564 2.093 1.00 47.09 425 ALA A N 1
ATOM 3045 C CA . ALA A 1 425 ? 104.017 6.859 1.856 1.00 47.09 425 ALA A CA 1
ATOM 3046 C C . ALA A 1 425 ? 104.553 7.825 0.769 1.00 47.09 425 ALA A C 1
ATOM 3048 O O . ALA A 1 425 ? 105.755 8.068 0.649 1.00 47.09 425 ALA A O 1
ATOM 3049 N N . SER A 1 426 ? 103.612 8.546 0.141 1.00 41.72 426 SER A N 1
ATOM 3050 C CA . SER A 1 426 ? 103.858 9.781 -0.620 1.00 41.72 426 SER A CA 1
ATOM 3051 C C . SER A 1 426 ? 102.737 10.819 -0.421 1.00 41.72 426 SER A C 1
ATOM 3053 O O . SER A 1 426 ? 102.013 11.157 -1.360 1.00 41.72 426 SER A O 1
ATOM 3055 N N . THR A 1 427 ? 102.626 11.355 0.800 1.00 49.03 427 THR A N 1
ATOM 3056 C CA . THR A 1 427 ? 101.689 12.438 1.158 1.00 49.03 427 THR A CA 1
ATOM 3057 C C . THR A 1 427 ? 101.938 13.687 0.315 1.00 49.03 427 THR A C 1
ATOM 3059 O O . THR A 1 427 ? 102.844 14.474 0.597 1.00 49.03 427 THR A O 1
ATOM 3062 N N . GLY A 1 428 ? 101.138 13.841 -0.743 1.00 45.53 428 GLY A N 1
ATOM 3063 C CA . GLY A 1 428 ? 101.250 14.916 -1.733 1.00 45.53 428 GLY A CA 1
ATOM 3064 C C . GLY A 1 428 ? 100.230 14.838 -2.878 1.00 45.53 428 GLY A C 1
ATOM 3065 O O . GLY A 1 428 ? 99.779 15.884 -3.332 1.00 45.53 428 GLY A O 1
ATOM 3066 N N . GLY A 1 429 ? 99.827 13.632 -3.305 1.00 43.53 429 GLY A N 1
ATOM 3067 C CA . GLY A 1 429 ? 98.686 13.430 -4.223 1.00 43.53 429 GLY A CA 1
ATOM 3068 C C . GLY A 1 429 ? 97.328 13.384 -3.507 1.00 43.53 429 GLY A C 1
ATOM 3069 O O . GLY A 1 429 ? 96.333 13.906 -4.006 1.00 43.53 429 GLY A O 1
ATOM 3070 N N . GLU A 1 430 ? 97.331 12.885 -2.265 1.00 46.06 430 GLU A N 1
ATOM 3071 C CA . GLU A 1 430 ? 96.174 12.534 -1.418 1.00 46.06 430 GLU A CA 1
ATOM 3072 C C . GLU A 1 430 ? 95.106 13.625 -1.183 1.00 46.06 430 GLU A C 1
ATOM 3074 O O . GLU A 1 430 ? 94.070 13.318 -0.605 1.00 46.06 430 GLU A O 1
ATOM 3079 N N . ALA A 1 431 ? 95.299 14.874 -1.619 1.00 50.50 431 ALA A N 1
ATOM 3080 C CA . ALA A 1 431 ? 94.275 15.929 -1.580 1.00 50.50 431 ALA A CA 1
ATOM 3081 C C . ALA A 1 431 ? 93.557 16.155 -2.929 1.00 50.50 431 ALA A C 1
ATOM 3083 O O . ALA A 1 431 ? 92.440 16.664 -2.949 1.00 50.50 431 ALA A O 1
ATOM 3084 N N . ALA A 1 432 ? 94.186 15.790 -4.051 1.00 53.06 432 ALA A N 1
ATOM 3085 C CA . ALA A 1 432 ? 93.568 15.800 -5.376 1.00 53.06 432 ALA A CA 1
ATOM 3086 C C . ALA A 1 432 ? 92.922 14.439 -5.669 1.00 53.06 432 ALA A C 1
ATOM 3088 O O . ALA A 1 432 ? 91.745 14.384 -6.015 1.00 53.06 432 ALA A O 1
ATOM 3089 N N . ASP A 1 433 ? 93.653 13.349 -5.406 1.00 56.78 433 ASP A N 1
ATOM 3090 C CA . ASP A 1 433 ? 93.164 11.979 -5.601 1.00 56.78 433 ASP A CA 1
ATOM 3091 C C . ASP A 1 433 ? 91.920 11.684 -4.739 1.00 56.78 433 ASP A C 1
ATOM 3093 O O . ASP A 1 433 ? 91.011 10.985 -5.179 1.00 56.78 433 ASP A O 1
ATOM 3097 N N . THR A 1 434 ? 91.822 12.256 -3.528 1.00 61.53 434 THR A N 1
ATOM 3098 C CA . THR A 1 434 ? 90.618 12.122 -2.684 1.00 61.53 434 THR A CA 1
ATOM 3099 C C . THR A 1 434 ? 89.456 12.997 -3.138 1.00 61.53 434 THR A C 1
ATOM 3101 O O . THR A 1 434 ? 88.313 12.583 -2.971 1.00 61.53 434 THR A O 1
ATOM 3104 N N . ALA A 1 435 ? 89.705 14.164 -3.739 1.00 65.56 435 ALA A N 1
ATOM 3105 C CA . ALA A 1 435 ? 88.644 14.995 -4.307 1.00 65.56 435 ALA A CA 1
ATOM 3106 C C . ALA A 1 435 ? 88.032 14.336 -5.556 1.00 65.56 435 ALA A C 1
ATOM 3108 O O . ALA A 1 435 ? 86.811 14.301 -5.703 1.00 65.56 435 ALA A O 1
ATOM 3109 N N . GLU A 1 436 ? 88.867 13.750 -6.419 1.00 69.62 436 GLU A N 1
ATOM 3110 C CA . GLU A 1 436 ? 88.414 13.007 -7.599 1.00 69.62 436 GLU A CA 1
ATOM 3111 C C . GLU A 1 436 ? 87.739 11.679 -7.205 1.00 69.62 436 GLU A C 1
ATOM 3113 O O . GLU A 1 436 ? 86.670 11.359 -7.726 1.00 69.62 436 GLU A O 1
ATOM 3118 N N . ALA A 1 437 ? 88.261 10.960 -6.202 1.00 71.75 437 ALA A N 1
ATOM 3119 C CA . ALA A 1 437 ? 87.602 9.775 -5.645 1.00 71.75 437 ALA A CA 1
ATOM 3120 C C . ALA A 1 437 ? 86.270 10.095 -4.938 1.00 71.75 437 ALA A C 1
ATOM 3122 O O . ALA A 1 437 ? 85.326 9.311 -5.043 1.00 71.75 437 ALA A O 1
ATOM 3123 N N . ALA A 1 438 ? 86.155 11.237 -4.251 1.00 75.38 438 ALA A N 1
ATOM 3124 C CA . ALA A 1 438 ? 84.901 11.684 -3.644 1.00 75.38 438 ALA A CA 1
ATOM 3125 C C . ALA A 1 438 ? 83.849 12.005 -4.715 1.00 75.38 438 ALA A C 1
ATOM 3127 O O . ALA A 1 438 ? 82.739 11.482 -4.645 1.00 75.38 438 ALA A O 1
ATOM 3128 N N . ALA A 1 439 ? 84.217 12.766 -5.753 1.00 79.06 439 ALA A N 1
ATOM 3129 C CA . ALA A 1 439 ? 83.331 13.060 -6.880 1.00 79.06 439 ALA A CA 1
ATOM 3130 C C . ALA A 1 439 ? 82.907 11.785 -7.637 1.00 79.06 439 ALA A C 1
ATOM 3132 O O . ALA A 1 439 ? 81.742 11.641 -8.005 1.00 79.06 439 ALA A O 1
ATOM 3133 N N . ALA A 1 440 ? 83.819 10.825 -7.822 1.00 82.50 440 ALA A N 1
ATOM 3134 C CA . ALA A 1 440 ? 83.497 9.520 -8.400 1.00 82.50 440 ALA A CA 1
ATOM 3135 C C . ALA A 1 440 ? 82.561 8.695 -7.495 1.00 82.50 440 ALA A C 1
ATOM 3137 O O . ALA A 1 440 ? 81.661 8.024 -7.996 1.00 82.50 440 ALA A O 1
ATOM 3138 N N . SER A 1 441 ? 82.726 8.763 -6.169 1.00 82.88 441 SER A N 1
ATOM 3139 C CA . SER A 1 441 ? 81.838 8.101 -5.204 1.00 82.88 441 SER A CA 1
ATOM 3140 C C . SER A 1 441 ? 80.442 8.730 -5.165 1.00 82.88 441 SER A C 1
ATOM 3142 O O . SER A 1 441 ? 79.458 8.006 -5.028 1.00 82.88 441 SER A O 1
ATOM 3144 N N . GLU A 1 442 ? 80.338 10.051 -5.303 1.00 87.69 442 GLU A N 1
ATOM 3145 C CA . GLU A 1 442 ? 79.067 10.778 -5.388 1.00 87.69 442 GLU A CA 1
ATOM 3146 C C . GLU A 1 442 ? 78.333 10.452 -6.696 1.00 87.69 442 GLU A C 1
ATOM 3148 O O . GLU A 1 442 ? 77.158 10.096 -6.672 1.00 87.69 442 GLU A O 1
ATOM 3153 N N . GLN A 1 443 ? 79.041 10.429 -7.832 1.00 88.88 443 GLN A N 1
ATOM 3154 C CA . GLN A 1 443 ? 78.488 9.964 -9.112 1.00 88.88 443 GLN A CA 1
ATOM 3155 C C . GLN A 1 443 ? 78.041 8.495 -9.051 1.00 88.88 443 GLN A C 1
ATOM 3157 O O . GLN A 1 443 ? 76.977 8.158 -9.566 1.00 88.88 443 GLN A O 1
ATOM 3162 N N . LEU A 1 444 ? 78.807 7.620 -8.387 1.00 91.44 444 LEU A N 1
ATOM 3163 C CA . LEU A 1 444 ? 78.436 6.217 -8.182 1.00 91.44 444 LEU A CA 1
ATOM 3164 C C . LEU A 1 444 ? 77.188 6.074 -7.294 1.00 91.44 444 LEU A C 1
ATOM 3166 O O . LEU A 1 444 ? 76.361 5.199 -7.546 1.00 91.44 444 LEU A O 1
ATOM 3170 N N . ALA A 1 445 ? 77.041 6.913 -6.265 1.00 91.06 445 ALA A N 1
ATOM 3171 C CA . ALA A 1 445 ? 75.853 6.945 -5.415 1.00 91.06 445 ALA A CA 1
ATOM 3172 C C . ALA A 1 445 ? 74.619 7.441 -6.185 1.00 91.06 445 ALA A C 1
ATOM 3174 O O . ALA A 1 445 ? 73.570 6.800 -6.120 1.00 91.06 445 ALA A O 1
ATOM 3175 N N . THR A 1 446 ? 74.757 8.502 -6.986 1.00 93.31 446 THR A N 1
ATOM 3176 C CA . THR A 1 446 ? 73.692 9.006 -7.866 1.00 93.31 446 THR A CA 1
ATOM 3177 C C . THR A 1 446 ? 73.264 7.955 -8.884 1.00 93.31 446 THR A C 1
ATOM 3179 O O . THR A 1 446 ? 72.086 7.617 -8.940 1.00 93.31 446 THR A O 1
ATOM 3182 N N . ALA A 1 447 ? 74.207 7.353 -9.614 1.00 92.31 447 ALA A N 1
ATOM 3183 C CA . ALA A 1 447 ? 73.911 6.324 -10.612 1.00 92.31 447 ALA A CA 1
ATOM 3184 C C . ALA A 1 447 ? 73.289 5.051 -10.000 1.00 92.31 447 ALA A C 1
ATOM 3186 O O . ALA A 1 447 ? 72.491 4.376 -10.650 1.00 92.31 447 ALA A O 1
ATOM 3187 N N . ARG A 1 448 ? 73.613 4.721 -8.740 1.00 94.56 448 ARG A N 1
ATOM 3188 C CA . ARG A 1 448 ? 72.908 3.673 -7.982 1.00 94.56 448 ARG A CA 1
ATOM 3189 C C . ARG A 1 448 ? 71.473 4.089 -7.676 1.00 94.56 448 ARG A C 1
ATOM 3191 O O . ARG A 1 448 ? 70.569 3.353 -8.033 1.00 94.56 448 ARG A O 1
ATOM 3198 N N . ALA A 1 449 ? 71.249 5.281 -7.128 1.00 93.38 449 ALA A N 1
ATOM 3199 C CA . ALA A 1 449 ? 69.899 5.768 -6.844 1.00 93.38 449 ALA A CA 1
ATOM 3200 C C . ALA A 1 449 ? 69.037 5.953 -8.115 1.00 93.38 449 ALA A C 1
ATOM 3202 O O . ALA A 1 449 ? 67.816 5.828 -8.061 1.00 93.38 449 ALA A O 1
ATOM 3203 N N . GLU A 1 450 ? 69.635 6.257 -9.269 1.00 94.62 450 GLU A N 1
ATOM 3204 C CA . GLU A 1 450 ? 68.954 6.258 -10.573 1.00 94.62 450 GLU A CA 1
ATOM 3205 C C . GLU A 1 450 ? 68.593 4.837 -11.025 1.00 94.62 450 GLU A C 1
ATOM 3207 O O . GLU A 1 450 ? 67.448 4.593 -11.398 1.00 94.62 450 GLU A O 1
ATOM 3212 N N . ARG A 1 451 ? 69.532 3.883 -10.928 1.00 96.25 451 ARG A N 1
ATOM 3213 C CA . ARG A 1 451 ? 69.277 2.454 -11.186 1.00 96.25 451 ARG A CA 1
ATOM 3214 C C . ARG A 1 451 ? 68.156 1.917 -10.299 1.00 96.25 451 ARG A C 1
ATOM 3216 O O . ARG A 1 451 ? 67.311 1.182 -10.788 1.00 96.25 451 ARG A O 1
ATOM 3223 N N . ASP A 1 452 ? 68.165 2.260 -9.017 1.00 95.62 452 ASP A N 1
ATOM 3224 C CA . ASP A 1 452 ? 67.254 1.688 -8.026 1.00 95.62 452 ASP A CA 1
ATOM 3225 C C . ASP A 1 452 ? 65.813 2.148 -8.297 1.00 95.62 452 ASP A C 1
ATOM 3227 O O . ASP A 1 452 ? 64.931 1.304 -8.436 1.00 95.62 452 ASP A O 1
ATOM 3231 N N . ARG A 1 453 ? 65.606 3.447 -8.570 1.00 96.75 453 ARG A N 1
ATOM 3232 C CA . ARG A 1 453 ? 64.318 3.977 -9.063 1.00 96.75 453 ARG A CA 1
ATOM 3233 C C . ARG A 1 453 ? 63.899 3.382 -10.412 1.00 96.75 453 ARG A C 1
ATOM 3235 O O . ARG A 1 453 ? 62.716 3.180 -10.654 1.00 96.75 453 ARG A O 1
ATOM 3242 N N . ALA A 1 454 ? 64.849 3.102 -11.307 1.00 94.19 454 ALA A N 1
ATOM 3243 C CA . ALA A 1 454 ? 64.552 2.473 -12.595 1.00 94.19 454 ALA A CA 1
ATOM 3244 C C . ALA A 1 454 ? 64.172 0.983 -12.468 1.00 94.19 454 ALA A C 1
ATOM 3246 O O . ALA A 1 454 ? 63.466 0.467 -13.329 1.00 94.19 454 ALA A O 1
ATOM 3247 N N . VAL A 1 455 ? 64.620 0.293 -11.413 1.00 96.81 455 VAL A N 1
ATOM 3248 C CA . VAL A 1 455 ? 64.181 -1.070 -11.067 1.00 96.81 455 VAL A CA 1
ATOM 3249 C C . VAL A 1 455 ? 62.802 -1.039 -10.407 1.00 96.81 455 VAL A C 1
ATOM 3251 O O . VAL A 1 455 ? 61.946 -1.834 -10.774 1.00 96.81 455 VAL A O 1
ATOM 3254 N N . GLU A 1 456 ? 62.571 -0.096 -9.495 1.00 97.06 456 GLU A N 1
ATOM 3255 C CA . GLU A 1 456 ? 61.282 0.144 -8.836 1.00 97.06 456 GLU A CA 1
ATOM 3256 C C . GLU A 1 456 ? 60.174 0.433 -9.865 1.00 97.06 456 GLU A C 1
ATOM 3258 O O . GLU A 1 456 ? 59.214 -0.328 -9.967 1.00 97.06 456 GLU A O 1
ATOM 3263 N N . ALA A 1 457 ? 60.380 1.418 -10.747 1.00 95.69 457 ALA A N 1
ATOM 3264 C CA . ALA A 1 457 ? 59.448 1.743 -11.830 1.00 95.69 457 ALA A CA 1
ATOM 3265 C C . ALA A 1 457 ? 59.284 0.617 -12.875 1.00 95.69 457 ALA A C 1
ATOM 3267 O O . ALA A 1 457 ? 58.262 0.555 -13.557 1.00 95.69 457 ALA A O 1
ATOM 3268 N N . LEU A 1 458 ? 60.269 -0.280 -13.026 1.00 97.31 458 LEU A N 1
ATOM 3269 C CA . LEU A 1 458 ? 60.150 -1.465 -13.887 1.00 97.31 458 LEU A CA 1
ATOM 3270 C C . LEU A 1 458 ? 59.296 -2.565 -13.240 1.00 97.31 458 LEU A C 1
ATOM 3272 O O . LEU A 1 458 ? 58.626 -3.298 -13.963 1.00 97.31 458 LEU A O 1
ATOM 3276 N N . ASN A 1 459 ? 59.323 -2.695 -11.914 1.00 96.81 459 ASN A N 1
ATOM 3277 C CA . ASN A 1 459 ? 58.475 -3.639 -11.189 1.00 96.81 459 ASN A CA 1
ATOM 3278 C C . ASN A 1 459 ? 57.026 -3.139 -11.146 1.00 96.81 459 ASN A C 1
ATOM 3280 O O . ASN A 1 459 ? 56.138 -3.863 -11.577 1.00 96.81 459 ASN A O 1
ATOM 3284 N N . GLU A 1 460 ? 56.803 -1.866 -10.813 1.00 97.50 460 GLU A N 1
ATOM 3285 C CA . GLU A 1 460 ? 55.481 -1.221 -10.876 1.00 97.50 460 GLU A CA 1
ATOM 3286 C C . GLU A 1 460 ? 54.863 -1.317 -12.291 1.00 97.50 460 GLU A C 1
ATOM 3288 O O . GLU A 1 460 ? 53.676 -1.593 -12.465 1.00 97.50 460 GLU A O 1
ATOM 3293 N N . ALA A 1 461 ? 55.680 -1.163 -13.342 1.00 96.00 461 ALA A N 1
ATOM 3294 C CA . ALA A 1 461 ? 55.238 -1.337 -14.726 1.00 96.00 461 ALA A CA 1
ATOM 3295 C C . ALA A 1 461 ? 54.946 -2.796 -15.130 1.00 96.00 461 ALA A C 1
ATOM 3297 O O . ALA A 1 461 ? 54.263 -2.997 -16.133 1.00 96.00 461 ALA A O 1
ATOM 3298 N N . ARG A 1 462 ? 55.450 -3.792 -14.387 1.00 97.12 462 ARG A N 1
ATOM 3299 C CA . ARG A 1 462 ? 55.095 -5.213 -14.549 1.00 97.12 462 ARG A CA 1
ATOM 3300 C C . ARG A 1 462 ? 53.836 -5.553 -13.776 1.00 97.12 462 ARG A C 1
ATOM 3302 O O . ARG A 1 462 ? 52.925 -6.094 -14.370 1.00 97.12 462 ARG A O 1
ATOM 3309 N N . GLU A 1 463 ? 53.732 -5.136 -12.520 1.00 97.81 463 GLU A N 1
ATOM 3310 C CA . GLU A 1 463 ? 52.536 -5.334 -11.693 1.00 97.81 463 GLU A CA 1
ATOM 3311 C C . GLU A 1 463 ? 51.288 -4.745 -12.377 1.00 97.81 463 GLU A C 1
ATOM 3313 O O . GLU A 1 463 ? 50.249 -5.397 -12.454 1.00 97.81 463 GLU A O 1
ATOM 3318 N N . ARG A 1 464 ? 51.413 -3.563 -13.000 1.00 97.31 464 ARG A N 1
ATOM 3319 C CA . ARG A 1 464 ? 50.355 -2.973 -13.842 1.00 97.31 464 ARG A CA 1
ATOM 3320 C C . ARG A 1 464 ? 50.104 -3.694 -15.173 1.00 97.31 464 ARG A C 1
ATOM 3322 O O . ARG A 1 464 ? 49.025 -3.521 -15.731 1.00 97.31 464 ARG A O 1
ATOM 3329 N N . LEU A 1 465 ? 51.070 -4.440 -15.711 1.00 97.38 465 LEU A N 1
ATOM 3330 C CA . LEU A 1 465 ? 50.868 -5.278 -16.900 1.00 97.38 465 LEU A CA 1
ATOM 3331 C C . LEU A 1 465 ? 50.157 -6.578 -16.514 1.00 97.38 465 LEU A C 1
ATOM 3333 O O . LEU A 1 465 ? 49.139 -6.897 -17.112 1.00 97.38 465 LEU A O 1
ATOM 3337 N N . ASP A 1 466 ? 50.646 -7.266 -15.485 1.00 97.19 466 ASP A N 1
ATOM 3338 C CA . ASP A 1 466 ? 50.104 -8.529 -14.982 1.00 97.19 466 ASP A CA 1
ATOM 3339 C C . ASP A 1 466 ? 48.642 -8.352 -14.520 1.00 97.19 466 ASP A C 1
ATOM 3341 O O . ASP A 1 466 ? 47.780 -9.168 -14.848 1.00 97.19 466 ASP A O 1
ATOM 3345 N N . ALA A 1 467 ? 48.325 -7.234 -13.848 1.00 96.69 467 ALA A N 1
ATOM 3346 C CA . ALA A 1 467 ? 46.951 -6.862 -13.501 1.00 96.69 467 ALA A CA 1
ATOM 3347 C C . ALA A 1 467 ? 46.069 -6.637 -14.744 1.00 96.69 467 ALA A C 1
ATOM 3349 O O . ALA A 1 467 ? 44.981 -7.203 -14.840 1.00 96.69 467 ALA A O 1
ATOM 3350 N N . ALA A 1 468 ? 46.556 -5.872 -15.730 1.00 95.25 468 ALA A N 1
ATOM 3351 C CA . ALA A 1 468 ? 45.817 -5.609 -16.964 1.00 95.25 468 ALA A CA 1
ATOM 3352 C C . ALA A 1 468 ? 45.624 -6.874 -17.822 1.00 95.25 468 ALA A C 1
ATOM 3354 O O . ALA A 1 468 ? 44.586 -7.024 -18.461 1.00 95.25 468 ALA A O 1
ATOM 3355 N N . GLU A 1 469 ? 46.583 -7.806 -17.833 1.00 97.50 469 GLU A N 1
ATOM 3356 C CA . GLU A 1 469 ? 46.428 -9.113 -18.480 1.00 97.50 469 GLU A CA 1
ATOM 3357 C C . GLU A 1 469 ? 45.397 -9.989 -17.746 1.00 97.50 469 GLU A C 1
ATOM 3359 O O . GLU A 1 469 ? 44.614 -10.672 -18.407 1.00 97.50 469 GLU A O 1
ATOM 3364 N N . GLY A 1 470 ? 45.321 -9.906 -16.412 1.00 97.62 470 GLY A N 1
ATOM 3365 C CA . GLY A 1 470 ? 44.281 -10.546 -15.599 1.00 97.62 470 GLY A CA 1
ATOM 3366 C C . GLY A 1 470 ? 42.873 -9.991 -15.851 1.00 97.62 470 GLY A C 1
ATOM 3367 O O . GLY A 1 470 ? 41.937 -10.763 -16.061 1.00 97.62 470 GLY A O 1
ATOM 3368 N N . ASP A 1 471 ? 42.714 -8.667 -15.909 1.00 96.38 471 ASP A N 1
ATOM 3369 C CA . ASP A 1 471 ? 41.436 -8.022 -16.248 1.00 96.38 471 ASP A CA 1
ATOM 3370 C C . ASP A 1 471 ? 40.975 -8.383 -17.667 1.00 96.38 471 ASP A C 1
ATOM 3372 O O . ASP A 1 471 ? 39.806 -8.697 -17.895 1.00 96.38 471 ASP A O 1
ATOM 3376 N N . LEU A 1 472 ? 41.901 -8.407 -18.628 1.00 96.62 472 LEU A N 1
ATOM 3377 C CA . LEU A 1 472 ? 41.619 -8.755 -20.023 1.00 96.62 472 LEU A CA 1
ATOM 3378 C C . LEU A 1 472 ? 41.369 -10.271 -20.196 1.00 96.62 472 LEU A C 1
ATOM 3380 O O . LEU A 1 472 ? 40.677 -10.680 -21.126 1.00 96.62 472 LEU A O 1
ATOM 3384 N N . ALA A 1 473 ? 41.876 -11.123 -19.299 1.00 97.25 473 ALA A N 1
ATOM 3385 C CA . ALA A 1 473 ? 41.464 -12.525 -19.216 1.00 97.25 473 ALA A CA 1
ATOM 3386 C C . ALA A 1 473 ? 40.018 -12.653 -18.704 1.00 97.25 473 ALA A C 1
ATOM 3388 O O . ALA A 1 473 ? 39.206 -13.296 -19.369 1.00 97.25 473 ALA A O 1
ATOM 3389 N N . ARG A 1 474 ? 39.673 -11.968 -17.603 1.00 97.50 474 ARG A N 1
ATOM 3390 C CA . ARG A 1 474 ? 38.314 -11.949 -17.025 1.00 97.50 474 ARG A CA 1
ATOM 3391 C C . ARG A 1 474 ? 37.271 -11.466 -18.034 1.00 97.50 474 ARG A C 1
ATOM 3393 O O . ARG A 1 474 ? 36.278 -12.145 -18.261 1.00 97.50 474 ARG A O 1
ATOM 3400 N N . LEU A 1 475 ? 37.546 -10.354 -18.719 1.00 96.56 475 LEU A N 1
ATOM 3401 C CA . LEU A 1 475 ? 36.665 -9.805 -19.756 1.00 96.56 475 LEU A CA 1
ATOM 3402 C C . LEU A 1 475 ? 36.468 -10.763 -20.943 1.00 96.56 475 LEU A C 1
ATOM 3404 O O . LEU A 1 475 ? 35.408 -10.748 -21.561 1.00 96.56 475 LEU A O 1
ATOM 3408 N N . ARG A 1 476 ? 37.449 -11.612 -21.286 1.00 96.75 476 ARG A N 1
ATOM 3409 C CA . ARG A 1 476 ? 37.273 -12.640 -22.333 1.00 96.75 476 ARG A CA 1
ATOM 3410 C C . ARG A 1 476 ? 36.395 -13.798 -21.875 1.00 96.75 476 ARG A C 1
ATOM 3412 O O . ARG A 1 476 ? 35.622 -14.304 -22.679 1.00 96.75 476 ARG A O 1
ATOM 3419 N N . GLU A 1 477 ? 36.521 -14.218 -20.620 1.00 97.81 477 GLU A N 1
ATOM 3420 C CA . GLU A 1 477 ? 35.663 -15.249 -20.027 1.00 97.81 477 GLU A CA 1
ATOM 3421 C C . GLU A 1 477 ? 34.211 -14.760 -19.924 1.00 97.81 477 GLU A C 1
ATOM 3423 O O . GLU A 1 477 ? 33.288 -15.464 -20.326 1.00 97.81 477 GLU A O 1
ATOM 3428 N N . GLU A 1 478 ? 34.020 -13.509 -19.500 1.00 95.56 478 GLU A N 1
ATOM 3429 C CA . GLU A 1 478 ? 32.724 -12.829 -19.481 1.00 95.56 478 GLU A CA 1
ATOM 3430 C C . GLU A 1 478 ? 32.115 -12.703 -20.885 1.00 95.56 478 GLU A C 1
ATOM 3432 O O . GLU A 1 478 ? 30.971 -13.105 -21.085 1.00 95.56 478 GLU A O 1
ATOM 3437 N N . ASN A 1 479 ? 32.880 -12.240 -21.884 1.00 96.50 479 ASN A N 1
ATOM 3438 C CA . ASN A 1 479 ? 32.399 -12.192 -23.270 1.00 96.50 479 ASN A CA 1
ATOM 3439 C C . ASN A 1 479 ? 32.041 -13.592 -23.792 1.00 96.50 479 ASN A C 1
ATOM 3441 O O . ASN A 1 479 ? 30.972 -13.745 -24.365 1.00 96.50 479 ASN A O 1
ATOM 3445 N N . GLY A 1 480 ? 32.849 -14.626 -23.532 1.00 97.88 480 GLY A N 1
ATOM 3446 C CA . GLY A 1 480 ? 32.522 -16.000 -23.935 1.00 97.88 480 GLY A CA 1
ATOM 3447 C C . GLY A 1 480 ? 31.257 -16.551 -23.260 1.00 97.88 480 GLY A C 1
ATOM 3448 O O . GLY A 1 480 ? 30.481 -17.274 -23.887 1.00 97.88 480 GLY A O 1
ATOM 3449 N N . ARG A 1 481 ? 30.997 -16.173 -22.000 1.00 97.50 481 ARG A N 1
ATOM 3450 C CA . ARG A 1 481 ? 29.746 -16.489 -21.292 1.00 97.50 481 ARG A CA 1
ATOM 3451 C C . ARG A 1 481 ? 28.548 -15.748 -21.893 1.00 97.50 481 ARG A C 1
ATOM 3453 O O . ARG A 1 481 ? 27.488 -16.351 -22.038 1.00 97.50 481 ARG A O 1
ATOM 3460 N N . LEU A 1 482 ? 28.711 -14.475 -22.250 1.00 95.25 482 LEU A N 1
ATOM 3461 C CA . LEU A 1 482 ? 27.670 -13.669 -22.894 1.00 95.25 482 LEU A CA 1
ATOM 3462 C C . LEU A 1 482 ? 27.374 -14.159 -24.319 1.00 95.25 482 LEU A C 1
ATOM 3464 O O . LEU A 1 482 ? 26.208 -14.329 -24.652 1.00 95.25 482 LEU A O 1
ATOM 3468 N N . GLU A 1 483 ? 28.393 -14.476 -25.121 1.00 97.69 483 GLU A N 1
ATOM 3469 C CA . GLU A 1 483 ? 28.254 -15.111 -26.442 1.00 97.69 483 GLU A CA 1
ATOM 3470 C C . GLU A 1 483 ? 27.488 -16.440 -26.332 1.00 97.69 483 GLU A C 1
ATOM 3472 O O . GLU A 1 483 ? 26.517 -16.646 -27.057 1.00 97.69 483 GLU A O 1
ATOM 3477 N N . SER A 1 484 ? 27.842 -17.292 -25.360 1.00 97.81 484 SER A N 1
ATOM 3478 C CA . SER A 1 484 ? 27.130 -18.556 -25.101 1.00 97.81 484 SER A CA 1
ATOM 3479 C C . SER A 1 484 ? 25.662 -18.335 -24.710 1.00 97.81 484 SER A C 1
ATOM 3481 O O . SER A 1 484 ? 24.788 -19.076 -25.151 1.00 97.81 484 SER A O 1
ATOM 3483 N N . ARG A 1 485 ? 25.370 -17.307 -23.898 1.00 96.00 485 ARG A N 1
ATOM 3484 C CA . ARG A 1 485 ? 23.997 -16.957 -23.496 1.00 96.00 485 ARG A CA 1
ATOM 3485 C C . ARG A 1 485 ? 23.194 -16.341 -24.645 1.00 96.00 485 ARG A C 1
ATOM 3487 O O . ARG A 1 485 ? 21.986 -16.539 -24.697 1.00 96.00 485 ARG A O 1
ATOM 3494 N N . VAL A 1 486 ? 23.837 -15.624 -25.567 1.00 97.31 486 VAL A N 1
ATOM 3495 C CA . VAL A 1 486 ? 23.195 -15.144 -26.799 1.00 97.31 486 VAL A CA 1
ATOM 3496 C C . VAL A 1 486 ? 22.862 -16.319 -27.717 1.00 97.31 486 VAL A C 1
ATOM 3498 O O . VAL A 1 486 ? 21.728 -16.391 -28.165 1.00 97.31 486 VAL A O 1
ATOM 3501 N N . GLU A 1 487 ? 23.771 -17.278 -27.930 1.00 97.69 487 GLU A N 1
ATOM 3502 C CA . GLU A 1 487 ? 23.486 -18.487 -28.729 1.00 97.69 487 GLU A CA 1
ATOM 3503 C C . GLU A 1 487 ? 22.347 -19.328 -28.114 1.00 97.69 487 GLU A C 1
ATOM 3505 O O . GLU A 1 487 ? 21.448 -19.778 -28.825 1.00 97.69 487 GLU A O 1
ATOM 3510 N N . GLU A 1 488 ? 22.320 -19.472 -26.784 1.00 97.12 488 GLU A N 1
ATOM 3511 C CA . GLU A 1 488 ? 21.227 -20.125 -26.048 1.00 97.12 488 GLU A CA 1
ATOM 3512 C C . GLU A 1 488 ? 19.880 -19.403 -26.241 1.00 97.12 488 GLU A C 1
ATOM 3514 O O . GLU A 1 488 ? 18.872 -20.041 -26.550 1.00 97.12 488 GLU A O 1
ATOM 3519 N N . LEU A 1 489 ? 19.855 -18.072 -26.095 1.00 94.25 489 LEU A N 1
ATOM 3520 C CA . LEU A 1 489 ? 18.648 -17.261 -26.277 1.00 94.25 489 LEU A CA 1
ATOM 3521 C C . LEU A 1 489 ? 18.184 -17.230 -27.739 1.00 94.25 489 LEU A C 1
ATOM 3523 O O . LEU A 1 489 ? 16.984 -17.303 -27.987 1.00 94.25 489 LEU A O 1
ATOM 3527 N N . GLU A 1 490 ? 19.096 -17.163 -28.711 1.00 95.81 490 GLU A N 1
ATOM 3528 C CA . GLU A 1 490 ? 18.762 -17.246 -30.137 1.00 95.81 490 GLU A CA 1
ATOM 3529 C C . GLU A 1 490 ? 18.186 -18.621 -30.503 1.00 95.81 490 GLU A C 1
ATOM 3531 O O . GLU A 1 490 ? 17.227 -18.674 -31.277 1.00 95.81 490 GLU A O 1
ATOM 3536 N N . SER A 1 491 ? 18.690 -19.714 -29.909 1.00 97.75 491 SER A N 1
ATOM 3537 C CA . SER A 1 491 ? 18.095 -21.051 -30.056 1.00 97.75 491 SER A CA 1
ATOM 3538 C C . SER A 1 491 ? 16.697 -21.104 -29.448 1.00 97.75 491 SER A C 1
ATOM 3540 O O . SER A 1 491 ? 15.749 -21.415 -30.161 1.00 97.75 491 SER A O 1
ATOM 3542 N N . ALA A 1 492 ? 16.532 -20.719 -28.179 1.00 93.75 492 ALA A N 1
ATOM 3543 C CA . ALA A 1 492 ? 15.233 -20.754 -27.502 1.00 93.75 492 ALA A CA 1
ATOM 3544 C C . ALA A 1 492 ? 14.170 -19.894 -28.216 1.00 93.75 492 ALA A C 1
ATOM 3546 O O . ALA A 1 492 ? 12.999 -20.262 -28.282 1.00 93.75 492 ALA A O 1
ATOM 3547 N N . LEU A 1 493 ? 14.578 -18.764 -28.802 1.00 94.00 493 LEU A N 1
ATOM 3548 C CA . LEU A 1 493 ? 13.708 -17.872 -29.569 1.00 94.00 493 LEU A CA 1
ATOM 3549 C C . LEU A 1 493 ? 13.417 -18.430 -30.980 1.00 94.00 493 LEU A C 1
ATOM 3551 O O . LEU A 1 493 ? 12.346 -18.176 -31.533 1.00 94.00 493 LEU A O 1
ATOM 3555 N N . ALA A 1 494 ? 14.312 -19.232 -31.566 1.00 96.19 494 ALA A N 1
ATOM 3556 C CA . ALA A 1 494 ? 14.020 -20.012 -32.771 1.00 96.19 494 ALA A CA 1
ATOM 3557 C C . ALA A 1 494 ? 13.036 -21.162 -32.483 1.00 96.19 494 ALA A C 1
ATOM 3559 O O . ALA A 1 494 ? 12.048 -21.295 -33.205 1.00 96.19 494 ALA A O 1
ATOM 3560 N N . ASP A 1 495 ? 13.251 -21.917 -31.404 1.00 95.00 495 ASP A N 1
ATOM 3561 C CA . ASP A 1 495 ? 12.384 -23.015 -30.962 1.00 95.00 495 ASP A CA 1
ATOM 3562 C C . ASP A 1 495 ? 10.966 -22.501 -30.643 1.00 95.00 495 ASP A C 1
ATOM 3564 O O . ASP A 1 495 ? 9.980 -23.023 -31.164 1.00 95.00 495 ASP A O 1
ATOM 3568 N N . ALA A 1 496 ? 10.850 -21.399 -29.891 1.00 91.38 496 ALA A N 1
ATOM 3569 C CA . ALA A 1 496 ? 9.570 -20.753 -29.590 1.00 91.38 496 ALA A CA 1
ATOM 3570 C C . ALA A 1 496 ? 8.851 -20.219 -30.846 1.00 91.38 496 ALA A C 1
ATOM 3572 O O . ALA A 1 496 ? 7.622 -20.240 -30.913 1.00 91.38 496 ALA A O 1
ATOM 3573 N N . ARG A 1 497 ? 9.590 -19.771 -31.873 1.00 93.12 497 ARG A N 1
ATOM 3574 C CA . ARG A 1 497 ? 9.009 -19.389 -33.175 1.00 93.12 497 ARG A CA 1
ATOM 3575 C C . ARG A 1 497 ? 8.508 -20.595 -33.967 1.00 93.12 497 ARG A C 1
ATOM 3577 O O . ARG A 1 497 ? 7.483 -20.471 -34.635 1.00 93.12 497 ARG A O 1
ATOM 3584 N N . GLU A 1 498 ? 9.193 -21.739 -33.911 1.00 95.94 498 GLU A N 1
ATOM 3585 C CA . GLU A 1 498 ? 8.704 -22.974 -34.536 1.00 95.94 498 GLU A CA 1
ATOM 3586 C C . GLU A 1 498 ? 7.463 -23.505 -33.803 1.00 95.94 498 GLU A C 1
ATOM 3588 O O . GLU A 1 498 ? 6.483 -23.860 -34.460 1.00 95.94 498 GLU A O 1
ATOM 3593 N N . GLU A 1 499 ? 7.433 -23.468 -32.466 1.00 92.62 499 GLU A N 1
ATOM 3594 C CA . GLU A 1 499 ? 6.239 -23.831 -31.694 1.00 92.62 499 GLU A CA 1
ATOM 3595 C C . GLU A 1 499 ? 5.060 -22.886 -31.966 1.00 92.62 499 GLU A C 1
ATOM 3597 O O . GLU A 1 499 ? 3.948 -23.370 -32.195 1.00 92.62 499 GLU A O 1
ATOM 3602 N N . ALA A 1 500 ? 5.287 -21.569 -32.030 1.00 90.12 500 ALA A N 1
ATOM 3603 C CA . ALA A 1 500 ? 4.255 -20.593 -32.384 1.00 90.12 500 ALA A CA 1
ATOM 3604 C C . ALA A 1 500 ? 3.685 -20.849 -33.790 1.00 90.12 500 ALA A C 1
ATOM 3606 O O . ALA A 1 500 ? 2.471 -20.971 -33.942 1.00 90.12 500 ALA A O 1
ATOM 3607 N N . ALA A 1 501 ? 4.537 -21.043 -34.803 1.00 92.00 501 ALA A N 1
ATOM 3608 C CA . ALA A 1 501 ? 4.095 -21.376 -36.161 1.00 92.00 501 ALA A CA 1
ATOM 3609 C C . ALA A 1 501 ? 3.374 -22.740 -36.232 1.00 92.00 501 ALA A C 1
ATOM 3611 O O . ALA A 1 501 ? 2.441 -22.926 -37.018 1.00 92.00 501 ALA A O 1
ATOM 3612 N N . ALA A 1 502 ? 3.765 -23.705 -35.393 1.00 90.06 502 ALA A N 1
ATOM 3613 C CA . ALA A 1 502 ? 3.087 -24.991 -35.258 1.00 90.06 502 ALA A CA 1
ATOM 3614 C C . ALA A 1 502 ? 1.775 -24.899 -34.457 1.00 90.06 502 ALA A C 1
ATOM 3616 O O . ALA A 1 502 ? 0.906 -25.756 -34.621 1.00 90.06 502 ALA A O 1
ATOM 3617 N N . ALA A 1 503 ? 1.605 -23.905 -33.581 1.00 86.81 503 ALA A N 1
ATOM 3618 C CA . ALA A 1 503 ? 0.349 -23.584 -32.905 1.00 86.81 503 ALA A CA 1
ATOM 3619 C C . ALA A 1 503 ? -0.620 -22.869 -33.857 1.00 86.81 503 ALA A C 1
ATOM 3621 O O . ALA A 1 503 ? -1.747 -23.329 -34.010 1.00 86.81 503 ALA A O 1
ATOM 3622 N N . GLU A 1 504 ? -0.153 -21.853 -34.584 1.00 88.62 504 GLU A N 1
ATOM 3623 C CA . GLU A 1 504 ? -0.880 -21.163 -35.659 1.00 88.62 504 GLU A CA 1
ATOM 3624 C C . GLU A 1 504 ? -1.371 -22.165 -36.719 1.00 88.62 504 GLU A C 1
ATOM 3626 O O . GLU A 1 504 ? -2.568 -22.271 -36.970 1.00 88.62 504 GLU A O 1
ATOM 3631 N N . SER A 1 505 ? -0.487 -23.040 -37.216 1.00 88.31 505 SER A N 1
ATOM 3632 C CA . SER A 1 505 ? -0.851 -24.110 -38.165 1.00 88.31 505 SER A CA 1
ATOM 3633 C C . SER A 1 505 ? -1.865 -25.128 -37.611 1.00 88.31 505 SER A C 1
ATOM 3635 O O . SER A 1 505 ? -2.553 -25.795 -38.386 1.00 88.31 505 SER A O 1
ATOM 3637 N N . ARG A 1 506 ? -1.952 -25.297 -36.281 1.00 87.69 506 ARG A N 1
ATOM 3638 C CA . ARG A 1 506 ? -2.979 -26.128 -35.623 1.00 87.69 506 ARG A CA 1
ATOM 3639 C C . ARG A 1 506 ? -4.297 -25.372 -35.467 1.00 87.69 506 ARG A C 1
ATOM 3641 O O . ARG A 1 506 ? -5.343 -25.985 -35.658 1.00 87.69 506 ARG A O 1
ATOM 3648 N N . ALA A 1 507 ? -4.248 -24.078 -35.156 1.00 78.50 507 ALA A N 1
ATOM 3649 C CA . ALA A 1 507 ? -5.414 -23.206 -35.072 1.00 78.50 507 ALA A CA 1
ATOM 3650 C C . ALA A 1 507 ? -6.093 -23.064 -36.443 1.00 78.50 507 ALA A C 1
ATOM 3652 O O . ALA A 1 507 ? -7.284 -23.336 -36.547 1.00 78.50 507 ALA A O 1
ATOM 3653 N N . ASP A 1 508 ? -5.331 -22.796 -37.509 1.00 79.19 508 ASP A N 1
ATOM 3654 C CA . ASP A 1 508 ? -5.812 -22.797 -38.900 1.00 79.19 508 ASP A CA 1
ATOM 3655 C C . ASP A 1 508 ? -6.479 -24.130 -39.279 1.00 79.19 508 ASP A C 1
ATOM 3657 O O . ASP A 1 508 ? -7.537 -24.160 -39.910 1.00 79.19 508 ASP A O 1
ATOM 3661 N N . ALA A 1 509 ? -5.878 -25.257 -38.882 1.00 77.00 509 ALA A N 1
ATOM 3662 C CA . ALA A 1 509 ? -6.417 -26.585 -39.168 1.00 77.00 509 ALA A CA 1
ATOM 3663 C C . ALA A 1 509 ? -7.696 -26.914 -38.372 1.00 77.00 509 ALA A C 1
ATOM 3665 O O . ALA A 1 509 ? -8.500 -27.717 -38.845 1.00 77.00 509 ALA A O 1
ATOM 3666 N N . ALA A 1 510 ? -7.889 -26.307 -37.196 1.00 72.81 510 ALA A N 1
ATOM 3667 C CA . ALA A 1 510 ? -9.118 -26.404 -36.409 1.00 72.81 510 ALA A CA 1
ATOM 3668 C C . ALA A 1 510 ? -10.210 -25.462 -36.948 1.00 72.81 510 ALA A C 1
ATOM 3670 O O . ALA A 1 510 ? -11.331 -25.899 -37.188 1.00 72.81 510 ALA A O 1
ATOM 3671 N N . ALA A 1 511 ? -9.865 -24.209 -37.260 1.00 65.56 511 ALA A N 1
ATOM 3672 C CA . ALA A 1 511 ? -10.765 -23.229 -37.872 1.00 65.56 511 ALA A CA 1
ATOM 3673 C C . ALA A 1 511 ? -11.252 -23.655 -39.273 1.00 65.56 511 ALA A C 1
ATOM 3675 O O . ALA A 1 511 ? -12.361 -23.324 -39.678 1.00 65.56 511 ALA A O 1
ATOM 3676 N N . ALA A 1 512 ? -10.457 -24.442 -40.007 1.00 68.75 512 ALA A N 1
ATOM 3677 C CA . ALA A 1 512 ? -10.876 -25.098 -41.249 1.00 68.75 512 ALA A CA 1
ATOM 3678 C C . ALA A 1 512 ? -11.659 -26.418 -41.039 1.00 68.75 512 ALA A C 1
ATOM 3680 O O . ALA A 1 512 ? -12.032 -27.067 -42.022 1.00 68.75 512 ALA A O 1
ATOM 3681 N N . GLY A 1 513 ? -11.861 -26.845 -39.788 1.00 54.66 513 GLY A N 1
ATOM 3682 C CA . GLY A 1 513 ? -12.569 -28.065 -39.393 1.00 54.66 513 GLY A CA 1
ATOM 3683 C C . GLY A 1 513 ? -13.999 -27.833 -38.893 1.00 54.66 513 GLY A C 1
ATOM 3684 O O . GLY A 1 513 ? -14.869 -28.655 -39.189 1.00 54.66 513 GLY A O 1
ATOM 3685 N N . ASP A 1 514 ? -14.251 -26.725 -38.192 1.00 46.06 514 ASP A N 1
ATOM 3686 C CA . ASP A 1 514 ? -15.555 -26.392 -37.600 1.00 46.06 514 ASP A CA 1
ATOM 3687 C C . ASP A 1 514 ? -16.411 -25.479 -38.505 1.00 46.06 514 ASP A C 1
ATOM 3689 O O . ASP A 1 514 ? -16.480 -24.263 -38.343 1.00 46.06 514 ASP A O 1
ATOM 3693 N N . ASP A 1 515 ? -17.115 -26.101 -39.460 1.00 49.59 515 ASP A N 1
ATOM 3694 C CA . ASP A 1 515 ? -18.246 -25.512 -40.207 1.00 49.59 515 ASP A CA 1
ATOM 3695 C C . ASP A 1 515 ? -19.583 -25.799 -39.485 1.00 49.59 515 ASP A C 1
ATOM 3697 O O . ASP A 1 515 ? -20.497 -26.403 -40.047 1.00 49.59 515 ASP A O 1
ATOM 3701 N N . ASP A 1 516 ? -19.685 -25.410 -38.210 1.00 42.62 516 ASP A N 1
ATOM 3702 C CA . ASP A 1 516 ? -20.959 -25.217 -37.497 1.00 42.62 516 ASP A CA 1
ATOM 3703 C C . ASP A 1 516 ? -20.764 -24.066 -36.492 1.00 42.62 516 ASP A C 1
ATOM 3705 O O . ASP A 1 516 ? -19.865 -24.100 -35.654 1.00 42.62 516 ASP A O 1
ATOM 3709 N N . GLY A 1 517 ? -21.511 -22.975 -36.668 1.00 50.62 517 GLY A N 1
ATOM 3710 C CA . GLY A 1 517 ? -21.045 -21.656 -36.229 1.00 50.62 517 GLY A CA 1
ATOM 3711 C C . GLY A 1 517 ? -21.472 -21.212 -34.829 1.00 50.62 517 GLY A C 1
ATOM 3712 O O . GLY A 1 517 ? -22.654 -21.263 -34.492 1.00 50.62 517 GLY A O 1
ATOM 3713 N N . ASP A 1 518 ? -20.526 -20.603 -34.111 1.00 43.19 518 ASP A N 1
ATOM 3714 C CA . ASP A 1 518 ? -20.793 -19.473 -33.213 1.00 43.19 518 ASP A CA 1
ATOM 3715 C C . ASP A 1 518 ? -19.842 -18.306 -33.560 1.00 43.19 518 ASP A C 1
ATOM 3717 O O . ASP A 1 518 ? -18.860 -18.486 -34.287 1.00 43.19 518 ASP A O 1
ATOM 3721 N N . ALA A 1 519 ? -20.167 -17.087 -33.134 1.00 53.81 519 ALA A N 1
ATOM 3722 C CA . ALA A 1 519 ? -19.540 -15.865 -33.633 1.00 53.81 519 ALA A CA 1
ATOM 3723 C C . ALA A 1 519 ? -18.115 -15.657 -33.089 1.00 53.81 519 ALA A C 1
ATOM 3725 O O . ALA A 1 519 ? -17.925 -15.153 -31.984 1.00 53.81 519 ALA A O 1
ATOM 3726 N N . THR A 1 520 ? -17.097 -15.988 -33.889 1.00 50.88 520 THR A N 1
ATOM 3727 C CA . THR A 1 520 ? -15.705 -15.644 -33.564 1.00 50.88 520 THR A CA 1
ATOM 3728 C C . THR A 1 520 ? -15.507 -14.119 -33.644 1.00 50.88 520 THR A C 1
ATOM 3730 O O . THR A 1 520 ? -15.697 -13.560 -34.731 1.00 50.88 520 THR A O 1
ATOM 3733 N N . PRO A 1 521 ? -15.111 -13.430 -32.554 1.00 53.03 521 PRO A N 1
ATOM 3734 C CA . PRO A 1 521 ? -14.819 -11.995 -32.582 1.00 53.03 521 PRO A CA 1
ATOM 3735 C C . PRO A 1 521 ? -13.700 -11.706 -33.589 1.00 53.03 521 PRO A C 1
ATOM 3737 O O . PRO A 1 521 ? -12.606 -12.265 -33.518 1.00 53.03 521 PRO A O 1
ATOM 3740 N N . SER A 1 522 ? -13.996 -10.867 -34.583 1.00 59.53 522 SER A N 1
ATOM 3741 C CA . SER A 1 522 ? -13.193 -10.783 -35.812 1.00 59.53 522 SER A CA 1
ATOM 3742 C C . SER A 1 522 ? -11.932 -9.916 -35.702 1.00 59.53 522 SER A C 1
ATOM 3744 O O . SER A 1 522 ? -11.213 -9.762 -36.694 1.00 59.53 522 SER A O 1
ATOM 3746 N N . ARG A 1 523 ? -11.664 -9.321 -34.529 1.00 78.19 523 ARG A N 1
ATOM 3747 C CA . ARG A 1 523 ? -10.542 -8.393 -34.311 1.00 78.19 523 ARG A CA 1
ATOM 3748 C C . ARG A 1 523 ? -9.882 -8.605 -32.951 1.00 78.19 523 ARG A C 1
ATOM 3750 O O . ARG A 1 523 ? -10.470 -8.306 -31.914 1.00 78.19 523 ARG A O 1
ATOM 3757 N N . THR A 1 524 ? -8.630 -9.048 -32.973 1.00 89.19 524 THR A N 1
ATOM 3758 C CA . THR A 1 524 ? -7.763 -9.059 -31.791 1.00 89.19 524 THR A CA 1
ATOM 3759 C C . THR A 1 524 ? -7.286 -7.641 -31.465 1.00 89.19 524 THR A C 1
ATOM 3761 O O . THR A 1 524 ? -6.841 -6.916 -32.358 1.00 89.19 524 THR A O 1
ATOM 3764 N N . VAL A 1 525 ? -7.340 -7.266 -30.190 1.00 93.06 525 VAL A N 1
ATOM 3765 C CA . VAL A 1 525 ? -6.775 -6.039 -29.614 1.00 93.06 525 VAL A CA 1
ATOM 3766 C C . VAL A 1 525 ? -5.769 -6.464 -28.529 1.00 93.06 525 VAL A C 1
ATOM 3768 O O . VAL A 1 525 ? -6.122 -7.315 -27.717 1.00 93.06 525 VAL A O 1
ATOM 3771 N N . PRO A 1 526 ? -4.526 -5.941 -28.502 1.00 93.44 526 PRO A N 1
ATOM 3772 C CA . PRO A 1 526 ? -3.574 -6.216 -27.416 1.00 93.44 526 PRO A CA 1
ATOM 3773 C C . PRO A 1 526 ? -4.077 -5.702 -26.059 1.00 93.44 526 PRO A C 1
ATOM 3775 O O . PRO A 1 526 ? -4.739 -4.666 -26.035 1.00 93.44 526 PRO A O 1
ATOM 3778 N N . ALA A 1 527 ? -3.720 -6.364 -24.953 1.00 92.69 527 ALA A N 1
ATOM 3779 C CA . ALA A 1 527 ? -4.166 -6.018 -23.597 1.00 92.69 527 ALA A CA 1
ATOM 3780 C C . ALA A 1 527 ? -3.914 -4.543 -23.229 1.00 92.69 527 ALA A C 1
ATOM 3782 O O . ALA A 1 527 ? -4.870 -3.793 -23.036 1.00 92.69 527 ALA A O 1
ATOM 3783 N N . ASP A 1 528 ? -2.662 -4.081 -23.282 1.00 92.50 528 ASP A N 1
ATOM 3784 C CA . ASP A 1 528 ? -2.274 -2.688 -22.997 1.00 92.50 528 ASP A CA 1
ATOM 3785 C C . ASP A 1 528 ? -3.023 -1.674 -23.881 1.00 92.50 528 ASP A C 1
ATOM 3787 O O . ASP A 1 528 ? -3.293 -0.544 -23.470 1.00 92.50 528 ASP A O 1
ATOM 3791 N N . ARG A 1 529 ? -3.416 -2.071 -25.101 1.00 94.19 529 ARG A N 1
ATOM 3792 C CA . ARG A 1 529 ? -4.201 -1.228 -26.015 1.00 94.19 529 ARG A CA 1
ATOM 3793 C C . ARG A 1 529 ? -5.707 -1.288 -25.750 1.00 94.19 529 ARG A C 1
ATOM 3795 O O . ARG A 1 529 ? -6.405 -0.318 -26.042 1.00 94.19 529 ARG A O 1
ATOM 3802 N N . ALA A 1 530 ? -6.211 -2.392 -25.210 1.00 94.69 530 ALA A N 1
ATOM 3803 C CA . ALA A 1 530 ? -7.584 -2.501 -24.744 1.00 94.69 530 ALA A CA 1
ATOM 3804 C C . ALA A 1 530 ? -7.795 -1.646 -23.488 1.00 94.69 530 ALA A C 1
ATOM 3806 O O . ALA A 1 530 ? -8.808 -0.953 -23.414 1.00 94.69 530 ALA A O 1
ATOM 3807 N N . LEU A 1 531 ? -6.828 -1.626 -22.564 1.00 95.50 531 LEU A N 1
ATOM 3808 C CA . LEU A 1 531 ? -6.861 -0.780 -21.370 1.00 95.50 531 LEU A CA 1
ATOM 3809 C C . LEU A 1 531 ? -6.669 0.705 -21.722 1.00 95.50 531 LEU A C 1
ATOM 3811 O O . LEU A 1 531 ? -7.627 1.461 -21.599 1.00 95.50 531 LEU A O 1
ATOM 3815 N N . SER A 1 532 ? -5.532 1.109 -22.310 1.00 95.44 532 SER A N 1
ATOM 3816 C CA . SER A 1 532 ? -5.275 2.517 -22.712 1.00 95.44 532 SER A CA 1
ATOM 3817 C C . SER A 1 532 ? -6.266 3.092 -23.737 1.00 95.44 532 SER A C 1
ATOM 3819 O O . SER A 1 532 ? -6.384 4.306 -23.904 1.00 95.44 532 SER A O 1
ATOM 3821 N N . GLY A 1 533 ? -6.992 2.232 -24.459 1.00 94.38 533 GLY A N 1
ATOM 3822 C CA . GLY A 1 533 ? -8.089 2.622 -25.346 1.00 94.38 533 GLY A CA 1
ATOM 3823 C C . GLY A 1 533 ? -9.454 2.752 -24.656 1.00 94.38 533 GLY A C 1
ATOM 3824 O O . GLY A 1 533 ? -10.408 3.151 -25.326 1.00 94.38 533 GLY A O 1
ATOM 3825 N N . THR A 1 534 ? -9.577 2.414 -23.366 1.00 96.88 534 THR A N 1
ATOM 3826 C CA . THR A 1 534 ? -10.827 2.374 -22.584 1.00 96.88 534 THR A CA 1
ATOM 3827 C C . THR A 1 534 ? -10.902 3.513 -21.571 1.00 96.88 534 THR A C 1
ATOM 3829 O O . THR A 1 534 ? -10.006 3.743 -20.767 1.00 96.88 534 THR A O 1
ATOM 3832 N N . ASN A 1 535 ? -12.029 4.220 -21.581 1.00 96.69 535 ASN A N 1
ATOM 3833 C CA . ASN A 1 535 ? -12.405 5.206 -20.573 1.00 96.69 535 ASN A CA 1
ATOM 3834 C C . ASN A 1 535 ? -13.730 4.765 -19.936 1.00 96.69 535 ASN A C 1
ATOM 3836 O O . ASN A 1 535 ? -14.667 4.394 -20.648 1.00 96.69 535 ASN A O 1
ATOM 3840 N N . LEU A 1 536 ? -13.831 4.829 -18.610 1.00 97.94 536 LEU A N 1
ATOM 3841 C CA . LEU A 1 536 ? -15.050 4.521 -17.858 1.00 97.94 536 LEU A CA 1
ATOM 3842 C C . LEU A 1 536 ? -15.681 5.829 -17.377 1.00 97.94 536 LEU A C 1
ATOM 3844 O O . LEU A 1 536 ? -14.994 6.677 -16.817 1.00 97.94 536 LEU A O 1
ATOM 3848 N N . PHE A 1 537 ? -16.983 6.016 -17.577 1.00 97.94 537 PHE A N 1
ATOM 3849 C CA . PHE A 1 537 ? -17.683 7.234 -17.160 1.00 97.94 537 PHE A CA 1
ATOM 3850 C C . PHE A 1 537 ? -18.720 6.957 -16.072 1.00 97.94 537 PHE A C 1
ATOM 3852 O O . PHE A 1 537 ? -19.600 6.115 -16.251 1.00 97.94 537 PHE A O 1
ATOM 3859 N N . VAL A 1 538 ? -18.672 7.723 -14.978 1.00 96.75 538 VAL A N 1
ATOM 3860 C CA . VAL A 1 538 ? -19.626 7.607 -13.863 1.00 96.75 538 VAL A CA 1
ATOM 3861 C C . VAL A 1 538 ? -20.931 8.304 -14.235 1.00 96.75 538 VAL A C 1
ATOM 3863 O O . VAL A 1 538 ? -20.985 9.518 -14.466 1.00 96.75 538 VAL A O 1
ATOM 3866 N N . ARG A 1 539 ? -22.011 7.530 -14.339 1.00 96.50 539 ARG A N 1
ATOM 3867 C CA . ARG A 1 539 ? -23.327 7.975 -14.816 1.00 96.50 539 ARG A CA 1
ATOM 3868 C C . ARG A 1 539 ? -24.436 7.450 -13.907 1.00 96.50 539 ARG A C 1
ATOM 3870 O O . ARG A 1 539 ? -24.220 6.576 -13.074 1.00 96.50 539 ARG A O 1
ATOM 3877 N N . TYR A 1 540 ? -25.632 8.016 -14.050 1.00 92.62 540 TYR A N 1
ATOM 3878 C CA . TYR A 1 540 ? -26.787 7.681 -13.215 1.00 92.62 540 TYR A CA 1
ATOM 3879 C C . TYR A 1 540 ? -28.060 7.595 -14.058 1.00 92.62 540 TYR A C 1
ATOM 3881 O O . TYR A 1 540 ? -28.379 8.556 -14.766 1.00 92.62 540 TYR A O 1
ATOM 3889 N N . ASP A 1 541 ? -28.827 6.507 -13.917 1.00 88.56 541 ASP A N 1
ATOM 3890 C CA . ASP A 1 541 ? -30.122 6.308 -14.597 1.00 88.56 541 ASP A CA 1
ATOM 3891 C C . ASP A 1 541 ? -31.096 7.467 -14.308 1.00 88.56 541 ASP A C 1
ATOM 3893 O O . ASP A 1 541 ? -31.883 7.885 -15.162 1.00 88.56 541 ASP A O 1
ATOM 3897 N N . SER A 1 542 ? -31.041 8.017 -13.091 1.00 87.88 542 SER A N 1
ATOM 3898 C CA . SER A 1 542 ? -31.823 9.175 -12.675 1.00 87.88 542 SER A CA 1
ATOM 3899 C C . SER A 1 542 ? -31.017 10.133 -11.804 1.00 87.88 542 SER A C 1
ATOM 3901 O O . SER A 1 542 ? -30.662 9.821 -10.669 1.00 87.88 542 SER A O 1
ATOM 3903 N N . LYS A 1 543 ? -30.876 11.384 -12.262 1.00 81.31 543 LYS A N 1
ATOM 3904 C CA . LYS A 1 543 ? -30.372 12.508 -11.441 1.00 81.31 543 LYS A CA 1
ATOM 3905 C C . LYS A 1 543 ? -31.259 12.802 -10.213 1.00 81.31 543 LYS A C 1
ATOM 3907 O O . LYS A 1 543 ? -30.838 13.468 -9.267 1.00 81.31 543 LYS A O 1
ATOM 3912 N N . GLY A 1 544 ? -32.500 12.307 -10.215 1.00 81.56 544 GLY A N 1
ATOM 3913 C CA . GLY A 1 544 ? -33.401 12.361 -9.063 1.00 81.56 544 GLY A CA 1
ATOM 3914 C C . GLY A 1 544 ? -33.136 11.274 -8.013 1.00 81.56 544 GLY A C 1
ATOM 3915 O O . GLY A 1 544 ? -33.417 11.519 -6.842 1.00 81.56 544 GLY A O 1
ATOM 3916 N N . GLY A 1 545 ? -32.585 10.120 -8.413 1.00 87.25 545 GLY A N 1
ATOM 3917 C CA . GLY A 1 545 ? -32.272 8.977 -7.541 1.00 87.25 545 GLY A CA 1
ATOM 3918 C C . GLY A 1 545 ? -31.104 9.236 -6.584 1.00 87.25 545 GLY A C 1
ATOM 3919 O O . GLY A 1 545 ? -30.590 10.354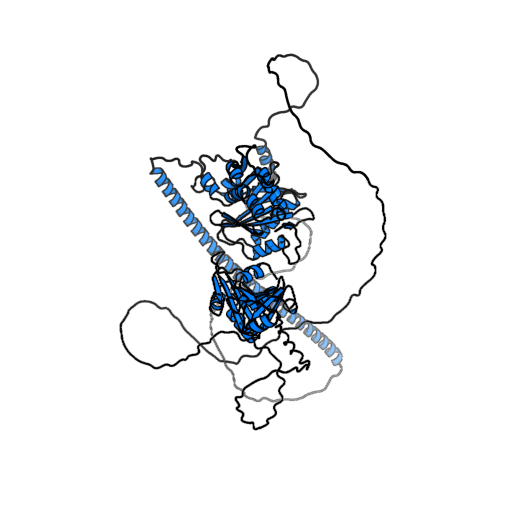 -6.524 1.00 87.25 545 GLY A O 1
ATOM 3920 N N . ALA A 1 546 ? -30.684 8.229 -5.819 1.00 92.69 546 ALA A N 1
ATOM 3921 C CA . ALA A 1 546 ? -29.511 8.359 -4.955 1.00 92.69 546 ALA A CA 1
ATOM 3922 C C . ALA A 1 546 ? -28.223 8.485 -5.796 1.00 92.69 546 ALA A C 1
ATOM 3924 O O . ALA A 1 546 ? -28.116 7.907 -6.876 1.00 92.69 546 ALA A O 1
ATOM 3925 N N . THR A 1 547 ? -27.271 9.285 -5.328 1.00 94.31 547 THR A N 1
ATOM 3926 C CA . THR A 1 547 ? -26.002 9.597 -6.009 1.00 94.31 547 THR A CA 1
ATOM 3927 C C . THR A 1 547 ? -24.887 9.683 -4.968 1.00 94.31 547 THR A C 1
ATOM 3929 O O . THR A 1 547 ? -25.187 9.906 -3.794 1.00 94.31 547 THR A O 1
ATOM 3932 N N . LEU A 1 548 ? -23.617 9.573 -5.375 1.00 95.94 548 LEU A N 1
ATOM 3933 C CA . LEU A 1 548 ? -22.476 9.742 -4.461 1.00 95.94 548 LEU A CA 1
ATOM 3934 C C . LEU A 1 548 ? -22.502 11.110 -3.753 1.00 95.94 548 LEU A C 1
ATOM 3936 O O . LEU A 1 548 ? -22.306 11.169 -2.548 1.00 95.94 548 LEU A O 1
ATOM 3940 N N . GLU A 1 549 ? -22.888 12.181 -4.457 1.00 95.81 549 GLU A N 1
ATOM 3941 C CA . GLU A 1 549 ? -23.149 13.523 -3.892 1.00 95.81 549 GLU A CA 1
ATOM 3942 C C . GLU A 1 549 ? -24.144 13.493 -2.711 1.00 95.81 549 GLU A C 1
ATOM 3944 O O . GLU A 1 549 ? -23.966 14.182 -1.707 1.00 95.81 549 GLU A O 1
ATOM 3949 N N . LYS A 1 550 ? -25.199 12.671 -2.799 1.00 94.94 550 LYS A N 1
ATOM 3950 C CA . LYS A 1 550 ? -26.203 12.536 -1.730 1.00 94.94 550 LYS A CA 1
ATOM 3951 C C . LYS A 1 550 ? -25.697 11.646 -0.596 1.00 94.94 550 LYS A C 1
ATOM 3953 O O . LYS A 1 550 ? -25.939 11.972 0.562 1.00 94.94 550 LYS A O 1
ATOM 3958 N N . ALA A 1 551 ? -24.971 10.574 -0.916 1.00 95.19 551 ALA A N 1
ATOM 3959 C CA . ALA A 1 551 ? -24.378 9.674 0.071 1.00 95.19 551 ALA A CA 1
ATOM 3960 C C . ALA A 1 551 ? -23.289 10.366 0.908 1.00 95.19 551 ALA A C 1
ATOM 3962 O O . ALA A 1 551 ? -23.279 10.218 2.128 1.00 95.19 551 ALA A O 1
ATOM 3963 N N . HIS A 1 552 ? -22.446 11.190 0.277 1.00 96.25 552 HIS A N 1
ATOM 3964 C CA . HIS A 1 552 ? -21.497 12.104 0.927 1.00 96.25 552 HIS A CA 1
ATOM 3965 C C . HIS A 1 552 ? -22.208 13.062 1.890 1.00 96.25 552 HIS A C 1
ATOM 3967 O O . HIS A 1 552 ? -21.838 13.166 3.057 1.00 96.25 552 HIS A O 1
ATOM 3973 N N . ALA A 1 553 ? -23.326 13.652 1.454 1.00 93.19 553 ALA A N 1
ATOM 3974 C CA . ALA A 1 553 ? -24.206 14.468 2.293 1.00 93.19 553 ALA A CA 1
ATOM 3975 C C . ALA A 1 553 ? -25.045 13.670 3.328 1.00 93.19 553 ALA A C 1
ATOM 3977 O O . ALA A 1 553 ? -25.976 14.224 3.920 1.00 93.19 553 ALA A O 1
ATOM 3978 N N . GLY A 1 554 ? -24.746 12.384 3.556 1.00 88.31 554 GLY A N 1
ATOM 3979 C CA . GLY A 1 554 ? -25.384 11.531 4.566 1.00 88.31 554 GLY A CA 1
ATOM 3980 C C . GLY A 1 554 ? -26.769 10.985 4.190 1.00 88.31 554 GLY A C 1
ATOM 3981 O O . GLY A 1 554 ? -27.574 10.700 5.079 1.00 88.31 554 GLY A O 1
ATOM 3982 N N . GLY A 1 555 ? -27.093 10.871 2.896 1.00 85.94 555 GLY A N 1
ATOM 3983 C CA . GLY A 1 555 ? -28.418 10.469 2.411 1.00 85.94 555 GLY A CA 1
ATOM 3984 C C . GLY A 1 555 ? -28.411 9.491 1.230 1.00 85.94 555 GLY A C 1
ATOM 3985 O O . GLY A 1 555 ? -28.034 9.841 0.116 1.00 85.94 555 GLY A O 1
ATOM 3986 N N . GLY A 1 556 ? -28.965 8.297 1.447 1.00 87.62 556 GLY A N 1
ATOM 3987 C CA . GLY A 1 556 ? -29.075 7.232 0.442 1.00 87.62 556 GLY A CA 1
ATOM 3988 C C . GLY A 1 556 ? -28.071 6.107 0.692 1.00 87.62 556 GLY A C 1
ATOM 3989 O O . GLY A 1 556 ? -26.874 6.340 0.853 1.00 87.62 556 GLY A O 1
ATOM 3990 N N . SER A 1 557 ? -28.573 4.877 0.760 1.00 91.56 557 SER A N 1
ATOM 3991 C CA . SER A 1 557 ? -27.770 3.687 1.061 1.00 91.56 557 SER A CA 1
ATOM 3992 C C . SER A 1 557 ? -26.920 3.220 -0.127 1.00 91.56 557 SER A C 1
ATOM 3994 O O . SER A 1 557 ? -27.246 3.505 -1.280 1.00 91.56 557 SER A O 1
ATOM 3996 N N . ARG A 1 558 ? -25.874 2.425 0.156 1.00 94.62 558 ARG A N 1
ATOM 3997 C CA . ARG A 1 558 ? -25.008 1.785 -0.855 1.00 94.62 558 ARG A CA 1
ATOM 3998 C C . ARG A 1 558 ? -25.806 1.031 -1.923 1.00 94.62 558 ARG A C 1
ATOM 4000 O O . ARG A 1 558 ? -25.503 1.162 -3.103 1.00 94.62 558 ARG A O 1
ATOM 4007 N N . SER A 1 559 ? -26.884 0.335 -1.538 1.00 94.00 559 SER A N 1
ATOM 4008 C CA . SER A 1 559 ? -27.806 -0.289 -2.503 1.00 94.00 559 SER A CA 1
ATOM 4009 C C . SER A 1 559 ? -28.465 0.752 -3.406 1.00 94.00 559 SER A C 1
ATOM 4011 O O . SER A 1 559 ? -28.349 0.650 -4.617 1.00 94.00 559 SER A O 1
ATOM 4013 N N . GLU A 1 560 ? -29.100 1.787 -2.847 1.00 94.06 560 GLU A N 1
ATOM 4014 C CA . GLU A 1 560 ? -29.844 2.783 -3.635 1.00 94.06 560 GLU A CA 1
ATOM 4015 C C . GLU A 1 560 ? -28.953 3.585 -4.597 1.00 94.06 560 GLU A C 1
ATOM 4017 O O . GLU A 1 560 ? -29.417 3.979 -5.671 1.00 94.06 560 GLU A O 1
ATOM 4022 N N . VAL A 1 561 ? -27.691 3.845 -4.228 1.00 94.50 561 VAL A N 1
ATOM 4023 C CA . VAL A 1 561 ? -26.711 4.473 -5.128 1.00 94.50 561 VAL A CA 1
ATOM 4024 C C . VAL A 1 561 ? -26.267 3.488 -6.203 1.00 94.50 561 VAL A C 1
ATOM 4026 O O . VAL A 1 561 ? -26.346 3.832 -7.380 1.00 94.50 561 VAL A O 1
ATOM 4029 N N . ASN A 1 562 ? -25.885 2.259 -5.850 1.00 94.56 562 ASN A N 1
ATOM 4030 C CA . ASN A 1 562 ? -25.396 1.271 -6.820 1.00 94.56 562 ASN A CA 1
ATOM 4031 C C . ASN A 1 562 ? -26.494 0.801 -7.792 1.00 94.56 562 ASN A C 1
ATOM 4033 O O . ASN A 1 562 ? -26.222 0.619 -8.980 1.00 94.56 562 ASN A O 1
ATOM 4037 N N . ASP A 1 563 ? -27.746 0.730 -7.331 1.00 93.88 563 ASP A N 1
ATOM 4038 C CA . ASP A 1 563 ? -28.943 0.505 -8.148 1.00 93.88 563 ASP A CA 1
ATOM 4039 C C . ASP A 1 563 ? -29.137 1.606 -9.207 1.00 93.88 563 ASP A C 1
ATOM 4041 O O . ASP A 1 563 ? -29.667 1.325 -10.281 1.00 93.88 563 ASP A O 1
ATOM 4045 N N . ASN A 1 564 ? -28.697 2.844 -8.946 1.00 94.69 564 ASN A N 1
ATOM 4046 C CA . ASN A 1 564 ? -28.826 3.996 -9.851 1.00 94.69 564 ASN A CA 1
ATOM 4047 C C . ASN A 1 564 ? -27.548 4.279 -10.671 1.00 94.69 564 ASN A C 1
ATOM 4049 O O . ASN A 1 564 ? -27.650 4.859 -11.751 1.00 94.69 564 ASN A O 1
ATOM 4053 N N . LEU A 1 565 ? -26.366 3.896 -10.172 1.00 96.56 565 LEU A N 1
ATOM 4054 C CA . LEU A 1 565 ? -25.048 4.181 -10.752 1.00 96.56 565 LEU A CA 1
ATOM 4055 C C . LEU A 1 565 ? -24.693 3.213 -11.889 1.00 96.56 565 LEU A C 1
ATOM 4057 O O . LEU A 1 565 ? -24.884 1.996 -11.795 1.00 96.56 565 LEU A O 1
ATOM 4061 N N . ARG A 1 566 ? -24.135 3.766 -12.966 1.00 93.81 566 ARG A N 1
ATOM 4062 C CA . ARG A 1 566 ? -23.654 3.060 -14.158 1.00 93.81 566 ARG A CA 1
ATOM 4063 C C . ARG A 1 566 ? -22.226 3.491 -14.466 1.00 93.81 566 ARG A C 1
ATOM 4065 O O . ARG A 1 566 ? -21.930 4.683 -14.414 1.00 93.81 566 ARG A O 1
ATOM 4072 N N . LEU A 1 567 ? -21.388 2.532 -14.846 1.00 95.75 567 LEU A N 1
ATOM 4073 C CA . LEU A 1 567 ? -20.129 2.793 -15.535 1.00 95.75 567 LEU A CA 1
ATOM 4074 C C . LEU A 1 567 ? -20.385 2.641 -17.039 1.00 95.75 567 LEU A C 1
ATOM 4076 O O . LEU A 1 567 ? -20.654 1.545 -17.529 1.00 95.75 567 LEU A O 1
ATOM 4080 N N . GLU A 1 568 ? -20.381 3.755 -17.770 1.00 95.62 568 GLU A N 1
ATOM 4081 C CA . GLU A 1 568 ? -20.487 3.754 -19.232 1.00 95.62 568 GLU A CA 1
ATOM 4082 C C . GLU A 1 568 ? -19.088 3.599 -19.843 1.00 95.62 568 GLU A C 1
ATOM 4084 O O . GLU A 1 568 ? -18.233 4.467 -19.673 1.00 95.62 568 GLU A O 1
ATOM 4089 N N . LEU A 1 569 ? -18.858 2.492 -20.556 1.00 94.69 569 LEU A N 1
ATOM 4090 C CA . LEU A 1 569 ? -17.607 2.233 -21.272 1.00 94.69 569 LEU A CA 1
ATOM 4091 C C . LEU A 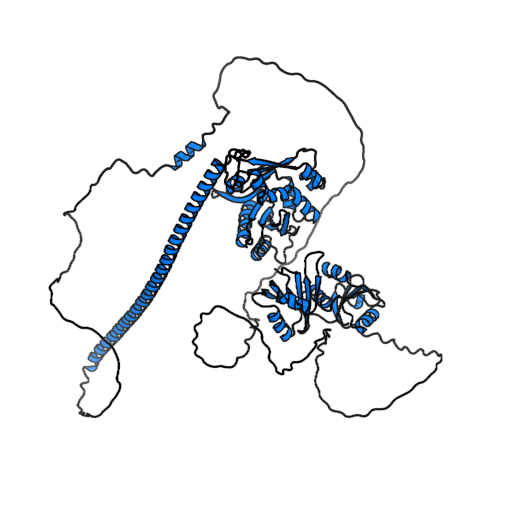1 569 ? -17.543 3.090 -22.544 1.00 94.69 569 LEU A C 1
ATOM 4093 O O . LEU A 1 569 ? -18.483 3.098 -23.343 1.00 94.69 569 LEU A O 1
ATOM 4097 N N . HIS A 1 570 ? -16.405 3.737 -22.779 1.00 95.88 570 HIS A N 1
ATOM 4098 C CA . HIS A 1 570 ? -16.092 4.431 -24.021 1.00 95.88 570 HIS A CA 1
ATOM 4099 C C . HIS A 1 570 ? -14.732 3.968 -24.547 1.00 95.88 570 HIS A C 1
ATOM 4101 O O . HIS A 1 570 ? -13.719 4.136 -23.872 1.00 95.88 570 HIS A O 1
ATOM 4107 N N . THR A 1 571 ? -14.713 3.390 -25.748 1.00 95.25 571 THR A N 1
ATOM 4108 C CA . THR A 1 571 ? -13.500 2.852 -26.376 1.00 95.25 571 THR A CA 1
ATOM 4109 C C . THR A 1 571 ? -13.117 3.647 -27.617 1.00 95.25 571 THR A C 1
ATOM 4111 O O . THR A 1 571 ? -13.981 3.982 -28.428 1.00 95.25 571 THR A O 1
ATOM 4114 N N . ASP A 1 572 ? -11.821 3.901 -27.815 1.00 92.44 572 ASP A N 1
ATOM 4115 C CA . ASP A 1 572 ? -11.315 4.496 -29.065 1.00 92.44 572 ASP A CA 1
ATOM 4116 C C . ASP A 1 572 ? -11.231 3.484 -30.235 1.00 92.44 572 ASP A C 1
ATOM 4118 O O . ASP A 1 572 ? -11.029 3.860 -31.393 1.00 92.44 572 ASP A O 1
ATOM 4122 N N . PHE A 1 573 ? -11.466 2.204 -29.930 1.00 92.12 573 PHE A N 1
ATOM 4123 C CA . PHE A 1 573 ? -11.596 1.083 -30.856 1.00 92.12 573 PHE A CA 1
ATOM 4124 C C . PHE A 1 573 ? -13.029 0.520 -30.896 1.00 92.12 573 PHE A C 1
ATOM 4126 O O . PHE A 1 573 ? -13.870 0.794 -30.039 1.00 92.12 573 PHE A O 1
ATOM 4133 N N . GLU A 1 574 ? -13.315 -0.291 -31.915 1.00 89.62 574 GLU A N 1
ATOM 4134 C CA . GLU A 1 574 ? -14.621 -0.925 -32.132 1.00 89.62 574 GLU A CA 1
ATOM 4135 C C . GLU A 1 574 ? -14.759 -2.174 -31.246 1.00 89.62 574 GLU A C 1
ATOM 4137 O O . GLU A 1 574 ? -14.160 -3.208 -31.532 1.00 89.62 574 GLU A O 1
ATOM 4142 N N . SER A 1 575 ? -15.508 -2.054 -30.147 1.00 88.50 575 SER A N 1
ATOM 4143 C CA . SER A 1 575 ? -15.488 -2.987 -29.009 1.00 88.50 575 SER A CA 1
ATOM 4144 C C . SER A 1 575 ? -16.585 -4.063 -28.995 1.00 88.50 575 SER A C 1
ATOM 4146 O O . SER A 1 575 ? -16.584 -4.905 -28.099 1.00 88.50 575 SER A O 1
ATOM 4148 N N . GLU A 1 576 ? -17.509 -4.073 -29.965 1.00 85.00 576 GLU A N 1
ATOM 4149 C CA . GLU A 1 576 ? -18.591 -5.076 -30.038 1.00 85.00 576 GLU A CA 1
ATOM 4150 C C . GLU A 1 576 ? -18.071 -6.476 -30.427 1.00 85.00 576 GLU A C 1
ATOM 4152 O O . GLU A 1 576 ? -18.394 -7.448 -29.750 1.00 85.00 576 GLU A O 1
ATOM 4157 N N . ASP A 1 577 ? -17.208 -6.558 -31.450 1.00 86.12 577 ASP A N 1
ATOM 4158 C CA . ASP A 1 577 ? -16.588 -7.799 -31.963 1.00 86.12 577 ASP A CA 1
ATOM 4159 C C . ASP A 1 577 ? -15.089 -7.921 -31.581 1.00 86.12 577 ASP A C 1
ATOM 4161 O O . ASP A 1 577 ? -14.309 -8.581 -32.279 1.00 86.12 577 ASP A O 1
ATOM 4165 N N . ALA A 1 578 ? -14.652 -7.235 -30.519 1.00 91.12 578 ALA A N 1
ATOM 4166 C CA . ALA A 1 578 ? -13.253 -7.215 -30.084 1.00 91.12 578 ALA A CA 1
ATOM 4167 C C . ALA A 1 578 ? -12.912 -8.384 -29.147 1.00 91.12 578 ALA A C 1
ATOM 4169 O O . ALA A 1 578 ? -13.690 -8.729 -28.253 1.00 91.12 578 ALA A O 1
ATOM 4170 N N . ALA A 1 579 ? -11.709 -8.939 -29.303 1.00 92.12 579 ALA A N 1
ATOM 4171 C CA . ALA A 1 579 ? -11.140 -9.931 -28.396 1.00 92.12 579 ALA A CA 1
ATOM 4172 C C . ALA A 1 579 ? -9.738 -9.546 -27.921 1.00 92.12 579 ALA A C 1
ATOM 4174 O O . ALA A 1 579 ? -8.942 -9.020 -28.697 1.00 92.12 579 ALA A O 1
ATOM 4175 N N . VAL A 1 580 ? -9.428 -9.878 -26.671 1.00 93.69 580 VAL A N 1
ATOM 4176 C CA . VAL A 1 580 ? -8.111 -9.716 -26.045 1.00 93.69 580 VAL A CA 1
ATOM 4177 C C . VAL A 1 580 ? -7.656 -11.101 -25.600 1.00 93.69 580 VAL A C 1
ATOM 4179 O O . VAL A 1 580 ? -8.393 -11.801 -24.908 1.00 93.69 580 VAL A O 1
ATOM 4182 N N . ASP A 1 581 ? -6.504 -11.549 -26.099 1.00 89.62 581 ASP A N 1
ATOM 4183 C CA . ASP A 1 581 ? -5.931 -12.885 -25.848 1.00 89.62 581 ASP A CA 1
ATOM 4184 C C . ASP A 1 581 ? -6.911 -14.063 -26.041 1.00 89.62 581 ASP A C 1
ATOM 4186 O O . ASP A 1 581 ? -6.843 -15.101 -25.386 1.00 89.62 581 ASP A O 1
ATOM 4190 N N . GLY A 1 582 ? -7.845 -13.898 -26.984 1.00 87.62 582 GLY A N 1
ATOM 4191 C CA . GLY A 1 582 ? -8.882 -14.878 -27.322 1.00 87.62 582 GLY A CA 1
ATOM 4192 C C . GLY A 1 582 ? -10.158 -14.800 -26.475 1.00 87.62 582 GLY A C 1
ATOM 4193 O O . GLY A 1 582 ? -11.154 -15.411 -26.862 1.00 87.62 582 GLY A O 1
ATOM 4194 N N . ARG A 1 583 ? -10.177 -14.024 -25.382 1.00 92.69 583 ARG A N 1
ATOM 4195 C CA . ARG A 1 583 ? -11.390 -13.708 -24.606 1.00 92.69 583 ARG A CA 1
ATOM 4196 C C . ARG A 1 583 ? -12.152 -12.531 -25.233 1.00 92.69 583 ARG A C 1
ATOM 4198 O O . ARG A 1 583 ? -11.516 -11.648 -25.812 1.00 92.69 583 ARG A O 1
ATOM 4205 N N . PRO A 1 584 ? -13.491 -12.452 -25.118 1.00 94.31 584 PRO A N 1
ATOM 4206 C CA . PRO A 1 584 ? -14.243 -11.248 -25.478 1.00 94.31 584 PRO A CA 1
ATOM 4207 C C . PRO A 1 584 ? -13.729 -10.025 -24.705 1.00 94.31 584 PRO A C 1
ATOM 4209 O O . PRO A 1 584 ? -13.516 -10.113 -23.500 1.00 94.31 584 PRO A O 1
ATOM 4212 N N . TYR A 1 585 ? -13.584 -8.864 -25.355 1.00 94.12 585 TYR A N 1
ATOM 4213 C CA . TYR A 1 585 ? -13.016 -7.657 -24.723 1.00 94.12 585 TYR A CA 1
ATOM 4214 C C . TYR A 1 585 ? -13.688 -7.281 -23.390 1.00 94.12 585 TYR A C 1
ATOM 4216 O O . TYR A 1 585 ? -13.001 -6.915 -22.443 1.00 94.12 585 TYR A O 1
ATOM 4224 N N . ARG A 1 586 ? -15.020 -7.398 -23.290 1.00 92.50 586 ARG A N 1
ATOM 4225 C CA . ARG A 1 586 ? -15.740 -7.079 -22.047 1.00 92.50 586 ARG A CA 1
ATOM 4226 C C . ARG A 1 586 ? -15.455 -8.069 -20.915 1.00 92.50 586 ARG A C 1
ATOM 4228 O O . ARG A 1 586 ? -15.446 -7.637 -19.776 1.00 92.50 586 ARG A O 1
ATOM 4235 N N . GLU A 1 587 ? -15.242 -9.344 -21.233 1.00 94.44 587 GLU A N 1
ATOM 4236 C CA . GLU A 1 587 ? -14.870 -10.382 -20.259 1.00 94.44 587 GLU A CA 1
ATOM 4237 C C . GLU A 1 587 ? -13.436 -10.155 -19.777 1.00 94.44 587 GLU A C 1
ATOM 4239 O O . GLU A 1 587 ? -13.206 -10.085 -18.579 1.00 94.44 587 GLU A O 1
ATOM 4244 N N . PHE A 1 588 ? -12.502 -9.908 -20.707 1.00 95.31 588 PHE A N 1
ATOM 4245 C CA . PHE A 1 588 ? -11.149 -9.460 -20.371 1.00 95.31 588 PHE A CA 1
ATOM 4246 C C . PHE A 1 588 ? -11.177 -8.261 -19.415 1.00 95.31 588 PHE A C 1
ATOM 4248 O O . PHE A 1 588 ? -10.570 -8.340 -18.358 1.00 95.31 588 PHE A O 1
ATOM 4255 N N . LEU A 1 589 ? -11.912 -7.195 -19.761 1.00 95.44 589 LEU A N 1
ATOM 4256 C CA . LEU A 1 589 ? -11.938 -5.951 -18.991 1.00 95.44 589 LEU A CA 1
ATOM 4257 C C . LEU A 1 589 ? -12.516 -6.129 -17.582 1.00 95.44 589 LEU A C 1
ATOM 4259 O O . LEU A 1 589 ? -11.984 -5.553 -16.647 1.00 95.44 589 LEU A O 1
ATOM 4263 N N . THR A 1 590 ? -13.607 -6.883 -17.412 1.00 94.38 590 THR A N 1
ATOM 4264 C CA . THR A 1 590 ? -14.211 -7.067 -16.078 1.00 94.38 590 THR A CA 1
ATOM 4265 C C . THR A 1 590 ? -13.393 -7.966 -15.157 1.00 94.38 590 THR A C 1
ATOM 4267 O O . THR A 1 590 ? -13.659 -7.981 -13.959 1.00 94.38 590 THR A O 1
ATOM 4270 N N . ASP A 1 591 ? -12.428 -8.701 -15.710 1.00 93.62 591 ASP A N 1
ATOM 4271 C CA . ASP A 1 591 ? -11.538 -9.591 -14.969 1.00 93.62 591 ASP A CA 1
ATOM 4272 C C . ASP A 1 591 ? -10.224 -8.900 -14.531 1.00 93.62 591 ASP A C 1
ATOM 4274 O O . ASP A 1 591 ? -9.439 -9.542 -13.836 1.00 93.62 591 ASP A O 1
ATOM 4278 N N . THR A 1 592 ? -9.951 -7.645 -14.932 1.00 94.94 592 THR A N 1
ATOM 4279 C CA . THR A 1 592 ? -8.702 -6.934 -14.575 1.00 94.94 592 THR A CA 1
ATOM 4280 C C . THR A 1 592 ? -8.829 -6.101 -13.298 1.00 94.94 592 THR A C 1
ATOM 4282 O O . THR A 1 592 ? -9.911 -5.610 -12.942 1.00 94.94 592 THR A O 1
ATOM 4285 N N . ILE A 1 593 ? -7.708 -5.907 -12.598 1.00 95.69 593 ILE A N 1
ATOM 4286 C CA . ILE A 1 593 ? -7.699 -5.197 -11.312 1.00 95.69 593 ILE A CA 1
ATOM 4287 C C . ILE A 1 593 ? -7.979 -3.695 -11.481 1.00 95.69 593 ILE A C 1
ATOM 4289 O O . ILE A 1 593 ? -8.626 -3.111 -10.611 1.00 95.69 593 ILE A O 1
ATOM 4293 N N . GLU A 1 594 ? -7.607 -3.063 -12.601 1.00 96.75 594 GLU A N 1
ATOM 4294 C CA . GLU A 1 594 ? -7.880 -1.637 -12.848 1.00 96.75 594 GLU A CA 1
ATOM 4295 C C . GLU A 1 594 ? -9.389 -1.359 -12.961 1.00 96.75 594 GLU A C 1
ATOM 4297 O O . GLU A 1 594 ? -9.894 -0.389 -12.389 1.00 96.75 594 GLU A O 1
ATOM 4302 N N . TYR A 1 595 ? -10.138 -2.228 -13.656 1.00 97.00 595 TYR A N 1
ATOM 4303 C CA . TYR A 1 595 ? -11.598 -2.121 -13.733 1.00 97.00 595 TYR A CA 1
ATOM 4304 C C . TYR A 1 595 ? -12.241 -2.362 -12.359 1.00 97.00 595 TYR A C 1
ATOM 4306 O O . TYR A 1 595 ? -13.095 -1.577 -11.934 1.00 97.00 595 TYR A O 1
ATOM 4314 N N . GLY A 1 596 ? -11.810 -3.413 -11.649 1.00 96.94 596 GLY A N 1
ATOM 4315 C CA . GLY A 1 596 ? -12.305 -3.738 -10.308 1.00 96.94 596 GLY A CA 1
ATOM 4316 C C . GLY A 1 596 ? -12.079 -2.601 -9.309 1.00 96.94 596 GLY A C 1
ATOM 4317 O O . GLY A 1 596 ? -12.999 -2.231 -8.581 1.00 96.94 596 GLY A O 1
ATOM 4318 N N . PHE A 1 597 ? -10.898 -1.981 -9.338 1.00 97.94 597 PHE A N 1
ATOM 4319 C CA . PHE A 1 597 ? -10.542 -0.836 -8.503 1.00 97.94 597 PHE A CA 1
ATOM 4320 C C . PHE A 1 597 ? -11.429 0.382 -8.793 1.00 97.94 597 PHE A C 1
ATOM 4322 O O . PHE A 1 597 ? -11.971 0.980 -7.862 1.00 97.94 597 PHE A O 1
ATOM 4329 N N . VAL A 1 598 ? -11.654 0.728 -10.069 1.00 98.31 598 VAL A N 1
ATOM 4330 C CA . VAL A 1 598 ? -12.572 1.823 -10.438 1.00 98.31 598 VAL A CA 1
ATOM 4331 C C . VAL A 1 598 ? -13.997 1.534 -9.963 1.00 98.31 598 VAL A C 1
ATOM 4333 O O . VAL A 1 598 ? -14.657 2.437 -9.445 1.00 98.31 598 VAL A O 1
ATOM 4336 N N . GLU A 1 599 ? -14.484 0.298 -10.111 1.00 97.62 599 GLU A N 1
ATOM 4337 C CA . GLU A 1 599 ? -15.813 -0.094 -9.634 1.00 97.62 599 GLU A CA 1
ATOM 4338 C C . GLU A 1 599 ? -15.908 -0.027 -8.097 1.00 97.62 599 GLU A C 1
ATOM 4340 O O . GLU A 1 599 ? -16.883 0.525 -7.585 1.00 97.62 599 GLU A O 1
ATOM 4345 N N . TRP A 1 600 ? -14.881 -0.463 -7.361 1.00 98.12 600 TRP A N 1
ATOM 4346 C CA . TRP A 1 600 ? -14.805 -0.359 -5.898 1.00 98.12 600 TRP A CA 1
ATOM 4347 C C . TRP A 1 600 ? -14.796 1.101 -5.402 1.00 98.12 600 TRP A C 1
ATOM 4349 O O . TRP A 1 600 ? -15.647 1.477 -4.586 1.00 98.12 600 TRP A O 1
ATOM 4359 N N . VAL A 1 601 ? -13.932 1.965 -5.955 1.00 98.31 601 VAL A N 1
ATOM 4360 C CA . VAL A 1 601 ? -13.830 3.393 -5.578 1.00 98.31 601 VAL A CA 1
ATOM 4361 C C . VAL A 1 601 ? -15.184 4.107 -5.676 1.00 98.31 601 VAL A C 1
ATOM 4363 O O . VAL A 1 601 ? -15.552 4.865 -4.776 1.00 98.31 601 VAL A O 1
ATOM 4366 N N . VAL A 1 602 ? -15.955 3.869 -6.747 1.00 97.69 602 VAL A N 1
ATOM 4367 C CA . VAL A 1 602 ? -17.221 4.589 -6.998 1.00 97.69 602 VAL A CA 1
ATOM 4368 C C . VAL A 1 602 ? -18.465 3.912 -6.411 1.00 97.69 602 VAL A C 1
ATOM 4370 O O . VAL A 1 602 ? -19.560 4.465 -6.525 1.00 97.69 602 VAL A O 1
ATOM 4373 N N . ARG A 1 603 ? -18.339 2.729 -5.797 1.00 96.81 603 ARG A N 1
ATOM 4374 C CA . ARG A 1 603 ? -19.471 1.984 -5.210 1.00 96.81 603 ARG A CA 1
ATOM 4375 C C . ARG A 1 603 ? -19.356 1.717 -3.718 1.00 96.81 603 ARG A C 1
ATOM 4377 O O . ARG A 1 603 ? -20.386 1.482 -3.078 1.00 96.81 603 ARG A O 1
ATOM 4384 N N . GLU A 1 604 ? -18.139 1.669 -3.185 1.00 96.69 604 GLU A N 1
ATOM 4385 C CA . GLU A 1 604 ? -17.852 0.988 -1.918 1.00 96.69 604 GLU A CA 1
ATOM 4386 C C . GLU A 1 604 ? -17.024 1.869 -0.974 1.00 96.69 604 GLU A C 1
ATOM 4388 O O . GLU A 1 604 ? -17.517 2.187 0.111 1.00 96.69 604 GLU A O 1
ATOM 4393 N N . LEU A 1 605 ? -15.875 2.386 -1.430 1.00 97.31 605 LEU A N 1
ATOM 4394 C CA . LEU A 1 605 ? -14.927 3.187 -0.635 1.00 97.31 605 LEU A CA 1
ATOM 4395 C C . LEU A 1 605 ? -15.571 4.365 0.124 1.00 97.31 605 LEU A C 1
ATOM 4397 O O . LEU A 1 605 ? -15.275 4.605 1.295 1.00 97.31 605 LEU A O 1
ATOM 4401 N N . LEU A 1 606 ? -16.508 5.090 -0.502 1.00 96.94 606 LEU A N 1
ATOM 4402 C CA . LEU A 1 606 ? -17.233 6.192 0.155 1.00 96.94 606 LEU A CA 1
ATOM 4403 C C . LEU A 1 606 ? -18.011 5.729 1.402 1.00 96.94 606 LEU A C 1
ATOM 4405 O O . LEU A 1 606 ? -18.160 6.495 2.353 1.00 96.94 606 LEU A O 1
ATOM 4409 N N . TYR A 1 607 ? -18.500 4.489 1.408 1.00 96.19 607 TYR A N 1
ATOM 4410 C CA . TYR A 1 607 ? -19.215 3.892 2.536 1.00 96.19 607 TYR A CA 1
ATOM 4411 C C . TYR A 1 607 ? -18.277 3.236 3.551 1.00 96.19 607 TYR A C 1
ATOM 4413 O O . TYR A 1 607 ? -18.596 3.247 4.736 1.00 96.19 607 TYR A O 1
ATOM 4421 N N . GLU A 1 608 ? -17.126 2.720 3.122 1.00 96.19 608 GLU A N 1
ATOM 4422 C CA . GLU A 1 608 ? -16.079 2.197 4.013 1.00 96.19 608 GLU A CA 1
ATOM 4423 C C . GLU A 1 608 ? -15.533 3.317 4.909 1.00 96.19 608 GLU A C 1
ATOM 4425 O O . GLU A 1 608 ? -15.621 3.214 6.135 1.00 96.19 608 GLU A O 1
ATOM 4430 N N . ILE A 1 609 ? -15.142 4.453 4.312 1.00 96.31 609 ILE A N 1
ATOM 4431 C CA . ILE A 1 609 ? -14.684 5.662 5.023 1.00 96.31 609 ILE A CA 1
ATOM 4432 C C . ILE A 1 609 ? -15.739 6.172 6.028 1.00 96.31 609 ILE A C 1
ATOM 4434 O O . ILE A 1 609 ? -15.380 6.598 7.128 1.00 96.31 609 ILE A O 1
ATOM 4438 N N . GLN A 1 610 ? -17.034 6.106 5.684 1.00 94.88 610 GLN A N 1
ATOM 4439 C CA . GLN A 1 610 ? -18.134 6.429 6.610 1.00 94.88 610 GLN A CA 1
ATOM 4440 C C . GLN A 1 610 ? -18.276 5.394 7.731 1.00 94.88 610 GLN A C 1
ATOM 4442 O O . GLN A 1 610 ? -18.478 5.756 8.889 1.00 94.88 610 GLN A O 1
ATOM 4447 N N . SER A 1 611 ? -18.186 4.102 7.408 1.00 93.88 611 SER A N 1
ATOM 4448 C CA . SER A 1 611 ? -18.407 3.015 8.368 1.00 93.88 611 SER A CA 1
ATOM 4449 C C . SER A 1 611 ? -17.357 2.977 9.479 1.00 93.88 611 SER A C 1
ATOM 4451 O O . SER A 1 611 ? -17.688 2.642 10.616 1.00 93.88 611 SER A O 1
ATOM 4453 N N . THR A 1 612 ? -16.129 3.407 9.176 1.00 94.44 612 THR A N 1
ATOM 4454 C CA . THR A 1 612 ? -15.018 3.522 10.129 1.00 94.44 612 THR A CA 1
ATOM 4455 C C . THR A 1 612 ? -14.831 4.929 10.711 1.00 94.44 612 THR A C 1
ATOM 4457 O O . THR A 1 612 ? -13.903 5.150 11.488 1.00 94.44 612 THR A O 1
ATOM 4460 N N . GLY A 1 613 ? -15.711 5.889 10.389 1.00 93.38 613 GLY A N 1
ATOM 4461 C CA . GLY A 1 613 ? -15.673 7.254 10.939 1.00 93.38 613 GLY A CA 1
ATOM 4462 C C . GLY A 1 613 ? -14.441 8.069 10.522 1.00 93.38 613 GLY A C 1
ATOM 4463 O O . GLY A 1 613 ? -13.988 8.954 11.256 1.00 93.38 613 GLY A O 1
ATOM 4464 N N . ASN A 1 614 ? -13.852 7.743 9.368 1.00 93.62 614 ASN A N 1
ATOM 4465 C CA . ASN A 1 614 ? -12.623 8.353 8.869 1.00 93.62 614 ASN A CA 1
ATOM 4466 C C . ASN A 1 614 ? -12.878 9.562 7.948 1.00 93.62 614 ASN A C 1
ATOM 4468 O O . ASN A 1 614 ? -11.917 10.131 7.434 1.00 93.62 614 ASN A O 1
ATOM 4472 N N . GLU A 1 615 ? -14.118 10.035 7.770 1.00 94.94 615 GLU A N 1
ATOM 4473 C CA . GLU A 1 615 ? -14.469 11.105 6.812 1.00 94.94 615 GLU A CA 1
ATOM 4474 C C . GLU A 1 615 ? -13.751 12.429 7.119 1.00 94.94 615 GLU A C 1
ATOM 4476 O O . GLU A 1 615 ? -13.419 13.200 6.224 1.00 94.94 615 GLU A O 1
ATOM 4481 N N . SER A 1 616 ? -13.471 12.700 8.398 1.00 94.06 616 SER A N 1
ATOM 4482 C CA . SER A 1 616 ? -12.686 13.874 8.814 1.00 94.06 616 SER A CA 1
ATOM 4483 C C . SER A 1 616 ? -11.169 13.680 8.686 1.00 94.06 616 SER A C 1
ATOM 4485 O O . SER A 1 616 ? -10.441 14.671 8.602 1.00 94.06 616 SER A O 1
ATOM 4487 N N . ALA A 1 617 ? -10.692 12.431 8.690 1.00 92.69 617 ALA A N 1
ATOM 4488 C CA . ALA A 1 617 ? -9.275 12.069 8.609 1.00 92.69 617 ALA A CA 1
ATOM 4489 C C . ALA A 1 617 ? -8.807 11.837 7.163 1.00 92.69 617 ALA A C 1
ATOM 4491 O O . ALA A 1 617 ? -7.647 12.092 6.855 1.00 92.69 617 ALA A O 1
ATOM 4492 N N . LEU A 1 618 ? -9.707 11.410 6.278 1.00 95.38 618 LEU A N 1
ATOM 4493 C CA . LEU A 1 618 ? -9.498 11.208 4.840 1.00 95.38 618 LEU A CA 1
ATOM 4494 C C . LEU A 1 618 ? -10.296 12.210 4.014 1.00 95.38 618 LEU A C 1
ATOM 4496 O O . LEU A 1 618 ? -10.772 11.904 2.925 1.00 95.38 618 LEU A O 1
ATOM 4500 N N . ARG A 1 619 ? -10.478 13.412 4.566 1.00 95.25 619 ARG A N 1
ATOM 4501 C CA . ARG A 1 619 ? -11.416 14.395 4.038 1.00 95.25 619 ARG A CA 1
ATOM 4502 C C . ARG A 1 619 ? -11.193 14.718 2.564 1.00 95.25 619 ARG A C 1
ATOM 4504 O O . ARG A 1 619 ? -12.170 14.853 1.842 1.00 95.25 619 ARG A O 1
ATOM 4511 N N . ASP A 1 620 ? -9.949 14.873 2.132 1.00 9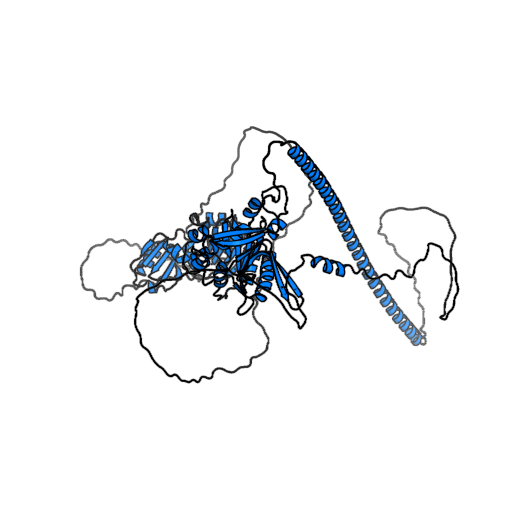5.62 620 ASP A N 1
ATOM 4512 C CA . ASP A 1 620 ? -9.670 15.352 0.779 1.00 95.62 620 ASP A CA 1
ATOM 4513 C C . ASP A 1 620 ? -10.030 14.257 -0.245 1.00 95.62 620 ASP A C 1
ATOM 4515 O O . ASP A 1 620 ? -10.658 14.551 -1.256 1.00 95.62 620 ASP A O 1
ATOM 4519 N N . LEU A 1 621 ? -9.764 12.985 0.087 1.00 97.38 621 LEU A N 1
ATOM 4520 C CA . LEU A 1 621 ? -10.239 11.803 -0.647 1.00 97.38 621 LEU A CA 1
ATOM 4521 C C . LEU A 1 621 ? -11.774 11.682 -0.606 1.00 97.38 621 LEU A C 1
ATOM 4523 O O . LEU A 1 621 ? -12.419 11.504 -1.637 1.00 97.38 621 LEU A O 1
ATOM 4527 N N . PHE A 1 622 ? -12.374 11.809 0.578 1.00 97.56 622 PHE A N 1
ATOM 4528 C CA . PHE A 1 622 ? -13.817 11.667 0.786 1.00 97.56 622 PHE A CA 1
ATOM 4529 C C . PHE A 1 622 ? -14.634 12.743 0.051 1.00 97.56 622 PHE A C 1
ATOM 4531 O O . PHE A 1 622 ? -15.651 12.424 -0.563 1.00 97.56 622 PHE A O 1
ATOM 4538 N N . ASP A 1 623 ? -14.171 13.997 0.062 1.00 97.81 623 ASP A N 1
ATOM 4539 C CA . ASP A 1 623 ? -14.762 15.113 -0.687 1.00 97.81 623 ASP A CA 1
ATOM 4540 C C . ASP A 1 623 ? -14.548 14.965 -2.216 1.00 97.81 623 ASP A C 1
ATOM 4542 O O . ASP A 1 623 ? -15.311 15.554 -2.980 1.00 97.81 623 ASP A O 1
ATOM 4546 N N . ALA A 1 624 ? -13.576 14.161 -2.679 1.00 98.12 624 ALA A N 1
ATOM 4547 C CA . ALA A 1 624 ? -13.284 13.951 -4.104 1.00 98.12 624 ALA A CA 1
ATOM 4548 C C . ALA A 1 624 ? -14.108 12.832 -4.775 1.00 98.12 624 ALA A C 1
ATOM 4550 O O . ALA A 1 624 ? -14.488 12.982 -5.937 1.00 98.12 624 ALA A O 1
ATOM 4551 N N . ILE A 1 625 ? -14.425 11.731 -4.075 1.00 98.19 625 ILE A N 1
ATOM 4552 C CA . ILE A 1 625 ? -15.150 10.576 -4.661 1.00 98.19 625 ILE A CA 1
ATOM 4553 C C . ILE A 1 625 ? -16.464 10.973 -5.386 1.00 98.19 625 ILE A C 1
ATOM 4555 O O . ILE A 1 625 ? -16.724 10.444 -6.469 1.00 98.19 625 ILE A O 1
ATOM 4559 N N . PRO A 1 626 ? -17.293 11.914 -4.882 1.00 97.62 626 PRO A N 1
ATOM 4560 C CA . PRO A 1 626 ? -18.512 12.344 -5.578 1.00 97.62 626 PRO A CA 1
ATOM 4561 C C . PRO A 1 626 ? -18.308 13.101 -6.900 1.00 97.62 626 PRO A C 1
ATOM 4563 O O . PRO A 1 626 ? -19.245 13.152 -7.700 1.00 97.62 626 PRO A O 1
ATOM 4566 N N . GLU A 1 627 ? -17.136 13.704 -7.125 1.00 98.12 627 GLU A N 1
ATOM 4567 C CA . GLU A 1 627 ? -16.847 14.547 -8.299 1.00 98.12 627 GLU A CA 1
ATOM 4568 C C . GLU A 1 627 ? -16.239 13.769 -9.479 1.00 98.12 627 GLU A C 1
ATOM 4570 O O . GLU A 1 627 ? -16.142 14.309 -10.586 1.00 98.12 627 GLU A O 1
ATOM 4575 N N . ILE A 1 628 ? -15.887 12.492 -9.275 1.00 98.38 628 ILE A N 1
ATOM 4576 C CA . ILE A 1 628 ? -15.378 11.588 -10.314 1.00 98.38 628 ILE A CA 1
ATOM 4577 C C . ILE A 1 628 ? -16.395 11.497 -11.465 1.00 98.38 628 ILE A C 1
ATOM 4579 O O . ILE A 1 628 ? -17.523 11.030 -11.297 1.00 98.38 628 ILE A O 1
ATOM 4583 N N . ASP A 1 629 ? -15.985 11.929 -12.660 1.00 97.94 629 ASP A N 1
ATOM 4584 C CA . ASP A 1 629 ? -16.791 11.865 -13.886 1.00 97.94 629 ASP A CA 1
ATOM 4585 C C . ASP A 1 629 ? -16.238 10.818 -14.868 1.00 97.94 629 ASP A C 1
ATOM 4587 O O . ASP A 1 629 ? -17.023 10.146 -15.544 1.00 97.94 629 ASP A O 1
ATOM 4591 N N . ARG A 1 630 ? -14.905 10.650 -14.908 1.00 97.38 630 ARG A N 1
ATOM 4592 C CA . ARG A 1 630 ? -14.162 9.740 -15.797 1.00 97.38 630 ARG A CA 1
ATOM 4593 C C . ARG A 1 630 ? -13.069 8.982 -15.035 1.00 97.38 630 ARG A C 1
ATOM 4595 O O . ARG A 1 630 ? -12.386 9.584 -14.217 1.00 97.38 630 ARG A O 1
ATOM 4602 N N . ALA A 1 631 ? -12.853 7.716 -15.374 1.00 98.38 631 ALA A N 1
ATOM 4603 C CA . ALA A 1 631 ? -11.609 6.995 -15.129 1.00 98.38 631 ALA A CA 1
ATOM 4604 C C . ALA A 1 631 ? -10.948 6.636 -16.467 1.00 98.38 631 ALA A C 1
ATOM 4606 O O . ALA A 1 631 ? -11.628 6.265 -17.430 1.00 98.38 631 ALA A O 1
ATOM 4607 N N . GLU A 1 632 ? -9.632 6.766 -16.519 1.00 97.94 632 GLU A N 1
ATOM 4608 C CA . GLU A 1 632 ? -8.765 6.397 -17.636 1.00 97.94 632 GLU A CA 1
ATOM 4609 C C . GLU A 1 632 ? -7.929 5.204 -17.180 1.00 97.94 632 GLU A C 1
ATOM 4611 O O . GLU A 1 632 ? -7.292 5.298 -16.132 1.00 97.94 632 GLU A O 1
ATOM 4616 N N . LEU A 1 633 ? -7.963 4.097 -17.923 1.00 97.25 633 LEU A N 1
ATOM 4617 C CA . LEU A 1 633 ? -7.131 2.925 -17.636 1.00 97.25 633 LEU A CA 1
ATOM 4618 C C . LEU A 1 633 ? -5.823 3.059 -18.427 1.00 97.25 633 LEU A C 1
ATOM 4620 O O . LEU A 1 633 ? -5.865 3.488 -19.580 1.00 97.25 633 LEU A O 1
ATOM 4624 N N . ASN A 1 634 ? -4.684 2.751 -17.805 1.00 96.12 634 ASN A N 1
ATOM 4625 C CA . ASN A 1 634 ? -3.325 3.012 -18.304 1.00 96.12 634 ASN A CA 1
ATOM 4626 C C . ASN A 1 634 ? -3.210 4.445 -18.863 1.00 96.12 634 ASN A C 1
ATOM 4628 O O . ASN A 1 634 ? -2.859 4.670 -20.027 1.00 96.12 634 ASN A O 1
ATOM 4632 N N . GLY A 1 635 ? -3.621 5.405 -18.031 1.00 94.38 635 GLY A N 1
ATOM 4633 C CA . GLY A 1 635 ? -3.705 6.826 -18.349 1.00 94.38 635 GLY A CA 1
ATOM 4634 C C . GLY A 1 635 ? -2.414 7.586 -18.042 1.00 94.38 635 GLY A C 1
ATOM 4635 O O . GLY A 1 635 ? -1.463 7.052 -17.473 1.00 94.38 635 GLY A O 1
ATOM 4636 N N . SER A 1 636 ? -2.385 8.872 -18.395 1.00 94.62 636 SER A N 1
ATOM 4637 C CA . SER A 1 636 ? -1.251 9.745 -18.083 1.00 94.62 636 SER A CA 1
ATOM 4638 C C . SER A 1 636 ? -1.679 11.144 -17.642 1.00 94.62 636 SER A C 1
ATOM 4640 O O . SER A 1 636 ? -2.726 11.673 -18.029 1.00 94.62 636 SER A O 1
ATOM 4642 N N . VAL A 1 637 ? -0.863 11.775 -16.801 1.00 96.12 637 VAL A N 1
ATOM 4643 C CA . VAL A 1 637 ? -1.033 13.162 -16.366 1.00 96.12 637 VAL A CA 1
ATOM 4644 C C . VAL A 1 637 ? 0.095 14.002 -16.956 1.00 96.12 637 VAL A C 1
ATOM 4646 O O . VAL A 1 637 ? 1.255 13.895 -16.561 1.00 96.12 637 VAL A O 1
ATOM 4649 N N . THR A 1 638 ? -0.253 14.856 -17.921 1.00 94.06 638 THR A N 1
ATOM 4650 C CA . THR A 1 638 ? 0.677 15.823 -18.513 1.00 94.06 638 THR A CA 1
ATOM 4651 C C . THR A 1 638 ? 0.724 17.106 -17.679 1.00 94.06 638 THR A C 1
ATOM 4653 O O . THR A 1 638 ? -0.311 17.735 -17.462 1.00 94.06 638 THR A O 1
ATOM 4656 N N . LEU A 1 639 ? 1.917 17.531 -17.259 1.00 90.00 639 LEU A N 1
ATOM 4657 C CA . LEU A 1 639 ? 2.150 18.739 -16.459 1.00 90.00 639 LEU A CA 1
ATOM 4658 C C . LEU A 1 639 ? 2.955 19.768 -17.270 1.00 90.00 639 LEU A C 1
ATOM 4660 O O . LEU A 1 639 ? 4.018 19.444 -17.798 1.00 90.00 639 LEU A O 1
ATOM 4664 N N . GLU A 1 640 ? 2.489 21.018 -17.366 1.00 86.56 640 GLU A N 1
ATOM 4665 C CA . GLU A 1 640 ? 3.215 22.095 -18.065 1.00 86.56 640 GLU A CA 1
ATOM 4666 C C . GLU A 1 640 ? 4.246 22.780 -17.141 1.00 86.56 640 GLU A C 1
ATOM 4668 O O . GLU A 1 640 ? 3.895 23.627 -16.319 1.00 86.56 640 GLU A O 1
ATOM 4673 N N . GLY A 1 641 ? 5.533 22.441 -17.289 1.00 77.56 641 GLY A N 1
ATOM 4674 C CA . GLY A 1 641 ? 6.650 23.043 -16.548 1.00 77.56 641 GLY A CA 1
ATOM 4675 C C . GLY A 1 641 ? 7.444 24.098 -17.337 1.00 77.56 641 GLY A C 1
ATOM 4676 O O . GLY A 1 641 ? 7.310 24.236 -18.553 1.00 77.56 641 GLY A O 1
ATOM 4677 N N . GLU A 1 642 ? 8.339 24.831 -16.656 1.00 74.75 642 GLU A N 1
ATOM 4678 C CA . GLU A 1 642 ? 9.190 25.858 -17.298 1.00 74.75 642 GLU A CA 1
ATOM 4679 C C . GLU A 1 642 ? 10.172 25.284 -18.343 1.00 74.75 642 GLU A C 1
ATOM 4681 O O . GLU A 1 642 ? 10.570 25.998 -19.266 1.00 74.75 642 GLU A O 1
ATOM 4686 N N . GLU A 1 643 ? 10.549 24.005 -18.226 1.00 77.81 643 GLU A N 1
ATOM 4687 C CA . GLU A 1 643 ? 11.437 23.315 -19.178 1.00 77.81 643 GLU A CA 1
ATOM 4688 C C . GLU A 1 643 ? 10.681 22.585 -20.309 1.00 77.81 643 GLU A C 1
ATOM 4690 O O . GLU A 1 643 ? 11.299 22.133 -21.275 1.00 77.81 643 GLU A O 1
ATOM 4695 N N . GLY A 1 644 ? 9.347 22.510 -20.232 1.00 82.81 644 GLY A N 1
ATOM 4696 C CA . GLY A 1 644 ? 8.483 21.785 -21.164 1.00 82.81 644 GLY A CA 1
ATOM 4697 C C . GLY A 1 644 ? 7.373 21.013 -20.448 1.00 82.81 644 GLY A C 1
ATOM 4698 O O . GLY A 1 644 ? 7.228 21.097 -19.230 1.00 82.81 644 GLY A O 1
ATOM 4699 N N . ALA A 1 645 ? 6.594 20.248 -21.213 1.00 87.94 645 ALA A N 1
ATOM 4700 C CA . ALA A 1 645 ? 5.627 19.316 -20.644 1.00 87.94 645 ALA A CA 1
ATOM 4701 C C . ALA A 1 645 ? 6.333 18.040 -20.154 1.00 87.94 645 ALA A C 1
ATOM 4703 O O . ALA A 1 645 ? 7.112 17.452 -20.909 1.00 87.94 645 ALA A O 1
ATOM 4704 N N . SER A 1 646 ? 6.049 17.611 -18.924 1.00 88.88 646 SER A N 1
ATOM 4705 C CA . SER A 1 646 ? 6.343 16.258 -18.435 1.00 88.88 646 SER A CA 1
ATOM 4706 C C . SER A 1 646 ? 5.073 15.408 -18.455 1.00 88.88 646 SER A C 1
ATOM 4708 O O . SER A 1 646 ? 3.964 15.939 -18.440 1.00 88.88 646 SER A O 1
ATOM 4710 N N . GLU A 1 647 ? 5.233 14.092 -18.531 1.00 93.81 647 GLU A N 1
ATOM 4711 C CA . GLU A 1 647 ? 4.142 13.121 -18.563 1.00 93.81 647 GLU A CA 1
ATOM 4712 C C . GLU A 1 647 ? 4.453 12.033 -17.533 1.00 93.81 647 GLU A C 1
ATOM 4714 O O . GLU A 1 647 ? 5.547 11.472 -17.557 1.00 93.81 647 GLU A O 1
ATOM 4719 N N . HIS A 1 648 ? 3.505 11.809 -16.624 1.00 95.56 648 HIS A N 1
ATOM 4720 C CA . HIS A 1 648 ? 3.533 10.801 -15.556 1.00 95.56 648 HIS A CA 1
ATOM 4721 C C . HIS A 1 648 ? 2.455 9.767 -15.875 1.00 95.56 648 HIS A C 1
ATOM 4723 O O . HIS A 1 648 ? 1.391 10.160 -16.368 1.00 95.56 648 HIS A O 1
ATOM 4729 N N . ALA A 1 649 ? 2.714 8.481 -15.667 1.00 96.25 649 ALA A N 1
ATOM 4730 C CA . ALA A 1 649 ? 1.851 7.399 -16.151 1.00 96.25 649 ALA A CA 1
ATOM 4731 C C . ALA A 1 649 ? 1.351 6.536 -14.992 1.00 96.25 649 ALA A C 1
ATOM 4733 O O . ALA A 1 649 ? 2.125 6.197 -14.110 1.00 96.25 649 ALA A O 1
ATOM 4734 N N . PHE A 1 650 ? 0.065 6.182 -15.021 1.00 98.31 650 PHE A N 1
ATOM 4735 C CA . PHE A 1 650 ? -0.596 5.437 -13.948 1.00 98.31 650 PHE A CA 1
ATOM 4736 C C . PHE A 1 650 ? -1.575 4.425 -14.547 1.00 98.31 650 PHE A C 1
ATOM 4738 O O . PHE A 1 650 ? -2.266 4.723 -15.530 1.00 98.31 650 PHE A O 1
ATOM 4745 N N . ASP A 1 651 ? -1.698 3.252 -13.935 1.00 97.88 651 ASP A N 1
ATOM 4746 C CA . ASP A 1 651 ? -2.620 2.204 -14.392 1.00 97.88 651 ASP A CA 1
ATOM 4747 C C . ASP A 1 651 ? -4.093 2.633 -14.267 1.00 97.88 651 ASP A C 1
ATOM 4749 O O . ASP A 1 651 ? -4.931 2.228 -15.074 1.00 97.88 651 ASP A O 1
ATOM 4753 N N . VAL A 1 652 ? -4.411 3.551 -13.343 1.00 98.56 652 VAL A N 1
ATOM 4754 C CA . VAL A 1 652 ? -5.688 4.283 -13.318 1.00 98.56 652 VAL A CA 1
ATOM 4755 C C . VAL A 1 652 ? -5.486 5.773 -13.041 1.00 98.56 652 VAL A C 1
ATOM 4757 O O . VAL A 1 652 ? -4.840 6.159 -12.070 1.00 98.56 652 VAL A O 1
ATOM 4760 N N . VAL A 1 653 ? -6.153 6.631 -13.822 1.00 98.69 653 VAL A N 1
ATOM 4761 C CA . VAL A 1 653 ? -6.344 8.058 -13.499 1.00 98.69 653 VAL A CA 1
ATOM 4762 C C . VAL A 1 653 ? -7.837 8.381 -13.417 1.00 98.69 653 VAL A C 1
ATOM 4764 O O . VAL A 1 653 ? -8.547 8.380 -14.424 1.00 98.69 653 VAL A O 1
ATOM 4767 N N . LEU A 1 654 ? -8.330 8.701 -12.218 1.00 98.69 654 LEU A N 1
ATOM 4768 C CA . LEU A 1 654 ? -9.705 9.152 -11.986 1.00 98.69 654 LEU A CA 1
ATOM 4769 C C . LEU A 1 654 ? -9.759 10.683 -11.981 1.00 98.69 654 LEU A C 1
ATOM 4771 O O . LEU A 1 654 ? -8.986 11.347 -11.290 1.00 98.69 654 LEU A O 1
ATOM 4775 N N . ARG A 1 655 ? -10.683 11.253 -12.758 1.00 98.31 655 ARG A N 1
ATOM 4776 C CA . ARG A 1 655 ? -10.777 12.689 -13.047 1.00 98.31 655 ARG A CA 1
ATOM 4777 C C . ARG A 1 655 ? -12.162 13.260 -12.803 1.00 98.31 655 ARG A C 1
ATOM 4779 O O . ARG A 1 655 ? -13.184 12.585 -12.969 1.00 98.31 655 ARG A O 1
ATOM 4786 N N . ASP A 1 656 ? -12.180 14.554 -12.514 1.00 97.56 656 ASP A N 1
ATOM 4787 C CA . ASP A 1 656 ? -13.403 15.347 -12.479 1.00 97.56 656 ASP A CA 1
ATOM 4788 C C . ASP A 1 656 ? -13.965 15.629 -13.891 1.00 97.56 656 ASP A C 1
ATOM 4790 O O . ASP A 1 656 ? -13.430 15.229 -14.932 1.00 97.56 656 ASP A O 1
ATOM 4794 N N . ARG A 1 657 ? -15.073 16.374 -13.940 1.00 95.00 657 ARG A N 1
ATOM 4795 C CA . ARG A 1 657 ? -15.733 16.786 -15.192 1.00 95.00 657 ARG A CA 1
ATOM 4796 C C . ARG A 1 657 ? -14.945 17.809 -16.021 1.00 95.00 657 ARG A C 1
ATOM 4798 O O . ARG A 1 657 ? -15.275 18.016 -17.189 1.00 95.00 657 ARG A O 1
ATOM 4805 N N . MET A 1 658 ? -13.959 18.481 -15.435 1.00 94.44 658 MET A N 1
ATOM 4806 C CA . MET A 1 658 ? -13.090 19.446 -16.112 1.00 94.44 658 MET A CA 1
ATOM 4807 C C . MET A 1 658 ? -11.825 18.785 -16.686 1.00 94.44 658 MET A C 1
ATOM 4809 O O . MET A 1 658 ? -11.253 19.322 -17.632 1.00 94.44 658 MET A O 1
ATOM 4813 N N . GLY A 1 659 ? -11.459 17.596 -16.198 1.00 93.88 659 GLY A N 1
ATOM 4814 C CA . GLY A 1 659 ? -10.274 16.830 -16.589 1.00 93.88 659 GLY A CA 1
ATOM 4815 C C . GLY A 1 659 ? -9.137 16.869 -15.563 1.00 93.88 659 GLY A C 1
ATOM 4816 O O . GLY A 1 659 ? -8.080 16.292 -15.828 1.00 93.88 659 GLY A O 1
ATOM 4817 N N . ASN A 1 660 ? -9.347 17.504 -14.407 1.00 96.44 660 ASN A N 1
ATOM 4818 C CA . ASN A 1 660 ? -8.363 17.553 -13.329 1.00 96.44 660 ASN A CA 1
ATOM 4819 C C . ASN A 1 660 ? -8.217 16.140 -12.718 1.00 96.44 660 ASN A C 1
ATOM 4821 O O . ASN A 1 660 ? -9.243 15.477 -12.513 1.00 96.44 660 ASN A O 1
ATOM 4825 N N . PRO A 1 661 ? -6.995 15.644 -12.450 1.00 97.50 661 PRO A N 1
ATOM 4826 C CA . PRO A 1 661 ? -6.792 14.377 -11.756 1.00 97.50 661 PRO A CA 1
ATOM 4827 C C . PRO A 1 661 ? -7.232 14.509 -10.293 1.00 97.50 661 PRO A C 1
ATOM 4829 O O . PRO A 1 661 ? -6.763 15.382 -9.569 1.00 97.50 661 PRO A O 1
ATOM 4832 N N . LEU A 1 662 ? -8.141 13.634 -9.867 1.00 98.38 662 LEU A N 1
ATOM 4833 C CA . LEU A 1 662 ? -8.594 13.526 -8.479 1.00 98.38 662 LEU A CA 1
ATOM 4834 C C . LEU A 1 662 ? -7.832 12.423 -7.748 1.00 98.38 662 LEU A C 1
ATOM 4836 O O . LEU A 1 662 ? -7.379 12.633 -6.627 1.00 98.38 662 LEU A O 1
ATOM 4840 N N . LEU A 1 663 ? -7.690 11.258 -8.386 1.00 98.62 663 LEU A N 1
ATOM 4841 C CA . LEU A 1 663 ? -7.019 10.082 -7.833 1.00 98.62 663 LEU A CA 1
ATOM 4842 C C . LEU A 1 663 ? -6.147 9.447 -8.924 1.00 98.62 663 LEU A C 1
ATOM 4844 O O . LEU A 1 663 ? -6.567 9.381 -10.082 1.00 98.62 663 LEU A O 1
ATOM 4848 N N . VAL A 1 664 ? -4.974 8.947 -8.549 1.00 98.69 664 VAL A N 1
ATOM 4849 C CA . VAL A 1 664 ? -4.107 8.113 -9.404 1.00 98.69 664 VAL A CA 1
ATOM 4850 C C . VAL A 1 664 ? -3.872 6.759 -8.740 1.00 98.69 664 VAL A C 1
ATOM 4852 O O . VAL A 1 664 ? -3.922 6.681 -7.509 1.00 98.69 664 VAL A O 1
ATOM 4855 N N . ALA A 1 665 ? -3.640 5.703 -9.519 1.00 98.50 665 ALA A N 1
ATOM 4856 C CA . ALA A 1 665 ? -3.295 4.392 -8.980 1.00 98.50 665 ALA A CA 1
ATOM 4857 C C . ALA A 1 665 ? -2.349 3.586 -9.875 1.00 98.50 665 ALA A C 1
ATOM 4859 O O . ALA A 1 665 ? -2.538 3.566 -11.092 1.00 98.50 665 ALA A O 1
ATOM 4860 N N . ASP A 1 666 ? -1.433 2.861 -9.234 1.00 98.19 666 ASP A N 1
ATOM 4861 C CA . ASP A 1 666 ? -0.562 1.850 -9.848 1.00 98.19 666 ASP A CA 1
ATOM 4862 C C . ASP A 1 666 ? -0.971 0.451 -9.369 1.00 98.19 666 ASP A C 1
ATOM 4864 O O . ASP A 1 666 ? -1.426 0.280 -8.230 1.00 98.19 666 ASP A O 1
ATOM 4868 N N . VAL A 1 667 ? -0.829 -0.554 -10.238 1.00 95.81 667 VAL A N 1
ATOM 4869 C CA . VAL A 1 667 ? -1.412 -1.889 -10.048 1.00 95.81 667 VAL A CA 1
ATOM 4870 C C . VAL A 1 667 ? -0.382 -2.998 -10.283 1.00 95.81 667 VAL A C 1
ATOM 4872 O O . VAL A 1 667 ? 0.234 -3.113 -11.336 1.00 95.81 667 VAL A O 1
ATOM 4875 N N . THR A 1 668 ? -0.233 -3.895 -9.306 1.00 93.25 668 THR A N 1
ATOM 4876 C CA . THR A 1 668 ? 0.551 -5.135 -9.435 1.00 93.25 668 THR A CA 1
ATOM 4877 C C . THR A 1 668 ? -0.375 -6.353 -9.436 1.00 93.25 668 THR A C 1
ATOM 4879 O O . THR A 1 668 ? -0.765 -6.845 -8.381 1.00 93.25 668 THR A O 1
ATOM 4882 N N . GLU A 1 669 ? -0.686 -6.897 -10.620 1.00 84.88 669 GLU A N 1
ATOM 4883 C CA . GLU A 1 669 ? -1.404 -8.185 -10.765 1.00 84.88 669 GLU A CA 1
ATOM 4884 C C . GLU A 1 669 ? -0.510 -9.422 -10.493 1.00 84.88 669 GLU A C 1
ATOM 4886 O O . GLU A 1 669 ? -0.951 -10.571 -10.569 1.00 84.88 669 GLU A O 1
ATOM 4891 N N . GLY A 1 670 ? 0.780 -9.201 -10.219 1.00 82.94 670 GLY A N 1
ATOM 4892 C CA . GLY A 1 670 ? 1.775 -10.249 -10.002 1.00 82.94 670 GLY A CA 1
ATOM 4893 C C . GLY A 1 670 ? 1.595 -11.024 -8.692 1.00 82.94 670 GLY A C 1
ATOM 4894 O O . GLY A 1 670 ? 0.896 -10.609 -7.774 1.00 82.94 670 GLY A O 1
ATOM 4895 N N . ARG A 1 671 ? 2.285 -12.169 -8.591 1.00 84.06 671 ARG A N 1
ATOM 4896 C CA . ARG A 1 671 ? 2.401 -12.930 -7.329 1.00 84.06 671 ARG A CA 1
ATOM 4897 C C . ARG A 1 671 ? 3.562 -12.455 -6.455 1.00 84.06 671 ARG A C 1
ATOM 4899 O O . ARG A 1 671 ? 3.620 -12.812 -5.281 1.00 84.06 671 ARG A O 1
ATOM 4906 N N . ASP A 1 672 ? 4.489 -11.710 -7.039 1.00 87.50 672 ASP A N 1
ATOM 4907 C CA . ASP A 1 672 ? 5.605 -11.081 -6.343 1.00 87.50 672 ASP A CA 1
ATOM 4908 C C . ASP A 1 672 ? 5.094 -9.937 -5.445 1.00 87.50 672 ASP A C 1
ATOM 4910 O O . ASP A 1 672 ? 4.002 -9.412 -5.663 1.00 87.50 672 ASP A O 1
ATOM 4914 N N . ALA A 1 673 ? 5.851 -9.587 -4.405 1.00 91.69 673 ALA A N 1
ATOM 4915 C CA . ALA A 1 673 ? 5.459 -8.533 -3.471 1.00 91.69 673 ALA A CA 1
ATOM 4916 C C . ALA A 1 673 ? 5.595 -7.138 -4.103 1.00 91.69 673 ALA A C 1
ATOM 4918 O O . ALA A 1 673 ? 6.494 -6.901 -4.914 1.00 91.69 673 ALA A O 1
ATOM 4919 N N . THR A 1 674 ? 4.759 -6.190 -3.678 1.00 95.44 674 THR A N 1
ATOM 4920 C CA . THR A 1 674 ? 4.999 -4.771 -3.963 1.00 95.44 674 THR A CA 1
ATOM 4921 C C . THR A 1 674 ? 6.202 -4.297 -3.155 1.00 95.44 674 THR A C 1
ATOM 4923 O O . THR A 1 674 ? 6.215 -4.425 -1.930 1.00 95.44 674 THR A O 1
ATOM 4926 N N . THR A 1 675 ? 7.203 -3.756 -3.852 1.00 95.94 675 THR A N 1
ATOM 4927 C CA . THR A 1 675 ? 8.506 -3.398 -3.271 1.00 95.94 675 THR A CA 1
ATOM 4928 C C . THR A 1 675 ? 8.616 -1.933 -2.850 1.00 95.94 675 THR A C 1
ATOM 4930 O O . THR A 1 675 ? 7.877 -1.083 -3.350 1.00 95.94 675 THR A O 1
ATOM 4933 N N . GLU A 1 676 ? 9.589 -1.625 -1.987 1.00 95.94 676 GLU A N 1
ATOM 4934 C CA . GLU A 1 676 ? 9.986 -0.252 -1.612 1.00 95.94 676 GLU A CA 1
ATOM 4935 C C . GLU A 1 676 ? 10.106 0.652 -2.854 1.00 95.94 676 GLU A C 1
ATOM 4937 O O . GLU A 1 676 ? 9.399 1.649 -2.991 1.00 95.94 676 GLU A O 1
ATOM 4942 N N . SER A 1 677 ? 10.914 0.225 -3.832 1.00 96.56 677 SER A N 1
ATOM 4943 C CA . SER A 1 677 ? 11.174 0.975 -5.069 1.00 96.56 677 SER A CA 1
ATOM 4944 C C . SER A 1 677 ? 9.965 1.099 -6.006 1.00 96.56 677 SER A C 1
ATOM 4946 O O . SER A 1 677 ? 10.000 1.947 -6.899 1.00 96.56 677 SER A O 1
ATOM 4948 N N . MET A 1 678 ? 8.935 0.259 -5.865 1.00 96.12 678 MET A N 1
ATOM 4949 C CA . MET A 1 678 ? 7.678 0.411 -6.610 1.00 96.12 678 MET A CA 1
ATOM 4950 C C . MET A 1 678 ? 6.817 1.506 -5.985 1.00 96.12 678 MET A C 1
ATOM 4952 O O . MET A 1 678 ? 6.289 2.354 -6.703 1.00 96.12 678 MET A O 1
ATOM 4956 N N . LEU A 1 679 ? 6.713 1.521 -4.653 1.00 96.69 679 LEU A N 1
ATOM 4957 C CA . LEU A 1 679 ? 5.928 2.531 -3.955 1.00 96.69 679 LEU A CA 1
ATOM 4958 C C . LEU A 1 679 ? 6.571 3.920 -4.032 1.00 96.69 679 LEU A C 1
ATOM 4960 O O . LEU A 1 679 ? 5.862 4.898 -4.256 1.00 96.69 679 LEU A O 1
ATOM 4964 N N . ASP A 1 680 ? 7.898 4.010 -3.917 1.00 96.81 680 ASP A N 1
ATOM 4965 C CA . ASP A 1 680 ? 8.650 5.257 -4.120 1.00 96.81 680 ASP A CA 1
ATOM 4966 C C . ASP A 1 680 ? 8.412 5.860 -5.517 1.00 96.81 680 ASP A C 1
ATOM 4968 O O . ASP A 1 680 ? 8.384 7.084 -5.670 1.00 96.81 680 ASP A O 1
ATOM 4972 N N . GLY A 1 681 ? 8.179 5.009 -6.527 1.00 96.81 681 GLY A N 1
ATOM 4973 C CA . GLY A 1 681 ? 7.749 5.414 -7.867 1.00 96.81 681 GLY A CA 1
ATOM 4974 C C . GLY A 1 681 ? 6.407 6.147 -7.836 1.00 96.81 681 GLY A C 1
ATOM 4975 O O . GLY A 1 681 ? 6.359 7.342 -8.142 1.00 96.81 681 GLY A O 1
ATOM 4976 N N . LEU A 1 682 ? 5.348 5.469 -7.373 1.00 97.31 682 LEU A N 1
ATOM 4977 C CA . LEU A 1 682 ? 4.011 6.060 -7.215 1.00 97.31 682 LEU A CA 1
ATOM 4978 C C . LEU A 1 682 ? 4.061 7.349 -6.385 1.00 97.31 682 LEU A C 1
ATOM 4980 O O . LEU A 1 682 ? 3.476 8.361 -6.766 1.00 97.31 682 LEU A O 1
ATOM 4984 N N . VAL A 1 683 ? 4.750 7.330 -5.241 1.00 97.12 683 VAL A N 1
ATOM 4985 C CA . VAL A 1 683 ? 4.858 8.486 -4.341 1.00 97.12 683 VAL A CA 1
ATOM 4986 C C . VAL A 1 683 ? 5.561 9.649 -5.042 1.00 97.12 683 VAL A C 1
ATOM 4988 O O . VAL A 1 683 ? 5.113 10.787 -4.894 1.00 97.12 683 VAL A O 1
ATOM 4991 N N . GLY A 1 684 ? 6.607 9.399 -5.833 1.00 96.44 684 GLY A N 1
ATOM 4992 C CA . GLY A 1 684 ? 7.315 10.416 -6.612 1.00 96.44 684 GLY A CA 1
ATOM 4993 C C . GLY A 1 684 ? 6.479 11.028 -7.742 1.00 96.44 684 GLY A C 1
ATOM 4994 O O . GLY A 1 684 ? 6.438 12.258 -7.882 1.00 96.44 684 GLY A O 1
ATOM 4995 N N . GLU A 1 685 ? 5.773 10.207 -8.522 1.00 97.19 685 GLU A N 1
ATOM 4996 C CA . GLU A 1 685 ? 4.923 10.675 -9.628 1.00 97.19 685 GLU A CA 1
ATOM 4997 C C . GLU A 1 685 ? 3.648 11.362 -9.105 1.00 97.19 685 GLU A C 1
ATOM 4999 O O . GLU A 1 685 ? 3.351 12.493 -9.499 1.00 97.19 685 GLU A O 1
ATOM 5004 N N . ALA A 1 686 ? 2.958 10.789 -8.112 1.00 97.12 686 ALA A N 1
ATOM 5005 C CA . ALA A 1 686 ? 1.811 11.424 -7.454 1.00 97.12 686 ALA A CA 1
ATOM 5006 C C . ALA A 1 686 ? 2.193 12.735 -6.739 1.00 97.12 686 ALA A C 1
ATOM 5008 O O . ALA A 1 686 ? 1.441 13.711 -6.797 1.00 97.12 686 ALA A O 1
ATOM 5009 N N . SER A 1 687 ? 3.384 12.814 -6.128 1.00 95.62 687 SER A N 1
ATOM 5010 C CA . SER A 1 687 ? 3.905 14.075 -5.572 1.00 95.62 687 SER A CA 1
ATOM 5011 C C . SER A 1 687 ? 4.145 15.122 -6.655 1.00 95.62 687 SER A C 1
ATOM 5013 O O . SER A 1 687 ? 3.785 16.283 -6.470 1.00 95.62 687 SER A O 1
ATOM 5015 N N . SER A 1 688 ? 4.700 14.717 -7.800 1.00 94.81 688 SER A N 1
ATOM 5016 C CA . SER A 1 688 ? 4.918 15.610 -8.944 1.00 94.81 688 SER A CA 1
ATOM 5017 C C . SER A 1 688 ? 3.599 16.169 -9.486 1.00 94.81 688 SER A C 1
ATOM 5019 O O . SER A 1 688 ? 3.523 17.355 -9.810 1.00 94.81 688 SER A O 1
ATOM 5021 N N . VAL A 1 689 ? 2.543 15.347 -9.526 1.00 95.31 689 VAL A N 1
ATOM 5022 C CA . VAL A 1 689 ? 1.188 15.775 -9.901 1.00 95.31 689 VAL A CA 1
ATOM 5023 C C . VAL A 1 689 ? 0.583 16.722 -8.855 1.00 95.31 689 VAL A C 1
ATOM 5025 O O . VAL A 1 689 ? 0.125 17.797 -9.230 1.00 95.31 689 VAL A O 1
ATOM 5028 N N . ALA A 1 690 ? 0.625 16.399 -7.557 1.00 94.75 690 ALA A N 1
ATOM 5029 C CA . ALA A 1 690 ? 0.011 17.216 -6.496 1.00 94.75 690 ALA A CA 1
ATOM 5030 C C . ALA A 1 690 ? 0.724 18.559 -6.204 1.00 94.75 690 ALA A C 1
ATOM 5032 O O . ALA A 1 690 ? 0.114 19.489 -5.662 1.00 94.75 690 ALA A O 1
ATOM 5033 N N . ASP A 1 691 ? 2.008 18.699 -6.552 1.00 92.75 691 ASP A N 1
ATOM 5034 C CA . ASP A 1 691 ? 2.697 19.997 -6.498 1.00 92.75 691 ASP A CA 1
ATOM 5035 C C . ASP A 1 691 ? 2.278 20.920 -7.662 1.00 92.75 691 ASP A C 1
ATOM 5037 O O . ASP A 1 691 ? 2.310 22.147 -7.515 1.00 92.75 691 ASP A O 1
ATOM 5041 N N . ALA A 1 692 ? 1.846 20.345 -8.792 1.00 91.06 692 ALA A N 1
ATOM 5042 C CA . ALA A 1 692 ? 1.410 21.062 -9.991 1.00 91.06 692 ALA A CA 1
ATOM 5043 C C . ALA A 1 692 ? -0.111 21.320 -10.049 1.00 91.06 692 ALA A C 1
ATOM 5045 O O . ALA A 1 692 ? -0.524 22.375 -10.534 1.00 91.06 692 ALA A O 1
ATOM 5046 N N . ASP A 1 693 ? -0.933 20.397 -9.540 1.00 90.62 693 ASP A N 1
ATOM 5047 C CA . ASP A 1 693 ? -2.397 20.484 -9.515 1.00 90.62 693 ASP A CA 1
ATOM 5048 C C . ASP A 1 693 ? -2.947 20.255 -8.092 1.00 90.62 693 ASP A C 1
ATOM 5050 O O . ASP A 1 693 ? -2.745 19.205 -7.484 1.00 90.62 693 ASP A O 1
ATOM 5054 N N . GLU A 1 694 ? -3.670 21.245 -7.551 1.00 91.62 694 GLU A N 1
ATOM 5055 C CA . GLU A 1 694 ? -4.231 21.190 -6.191 1.00 91.62 694 GLU A CA 1
ATOM 5056 C C . GLU A 1 694 ? -5.498 20.318 -6.058 1.00 91.62 694 GLU A C 1
ATOM 5058 O O . GLU A 1 694 ? -6.052 20.232 -4.962 1.00 91.62 694 GLU A O 1
ATOM 5063 N N . HIS A 1 695 ? -5.953 19.664 -7.138 1.00 95.44 695 HIS A N 1
ATOM 5064 C CA . HIS A 1 695 ? -7.100 18.744 -7.118 1.00 95.44 695 HIS A CA 1
ATOM 5065 C C . HIS A 1 695 ? -6.742 17.281 -6.791 1.00 95.44 695 HIS A C 1
ATOM 5067 O O . HIS A 1 695 ? -7.659 16.516 -6.485 1.00 95.44 695 HIS A O 1
ATOM 5073 N N . LEU A 1 696 ? -5.459 16.878 -6.818 1.00 97.44 696 LEU A N 1
ATOM 5074 C CA . LEU A 1 696 ? -5.087 15.490 -6.511 1.00 97.44 696 LEU A CA 1
ATOM 5075 C C . LEU A 1 696 ? -5.289 15.192 -5.018 1.00 97.44 696 LEU A C 1
ATOM 5077 O O . LEU A 1 696 ? -4.538 15.650 -4.157 1.00 97.44 696 LEU A O 1
ATOM 5081 N N . ALA A 1 697 ? -6.303 14.386 -4.723 1.00 97.56 697 ALA A N 1
ATOM 5082 C CA . ALA A 1 697 ? -6.729 14.043 -3.376 1.00 97.56 697 ALA A CA 1
ATOM 5083 C C . ALA A 1 697 ? -6.030 12.794 -2.820 1.00 97.56 697 ALA A C 1
ATOM 5085 O O . ALA A 1 697 ? -5.798 12.718 -1.609 1.00 97.56 697 ALA A O 1
ATOM 5086 N N . ALA A 1 698 ? -5.699 11.818 -3.674 1.00 98.19 698 ALA A N 1
ATOM 5087 C CA . ALA A 1 698 ? -5.047 10.575 -3.263 1.00 98.19 698 ALA A CA 1
ATOM 5088 C C . ALA A 1 698 ? -4.224 9.904 -4.376 1.00 98.19 698 ALA A C 1
ATOM 5090 O O . ALA A 1 698 ? -4.499 10.075 -5.564 1.00 98.19 698 ALA A O 1
ATOM 5091 N N . GLY A 1 699 ? -3.255 9.092 -3.956 1.00 98.31 699 GLY A N 1
ATOM 5092 C CA . GLY A 1 699 ? -2.545 8.115 -4.780 1.00 98.31 699 GLY A CA 1
ATOM 5093 C C . GLY A 1 699 ? -2.711 6.727 -4.163 1.00 98.31 699 GLY A C 1
ATOM 5094 O O . GLY A 1 699 ? -2.571 6.582 -2.947 1.00 98.31 699 GLY A O 1
ATOM 5095 N N . PHE A 1 700 ? -3.038 5.725 -4.975 1.00 98.62 700 PHE A N 1
ATOM 5096 C CA . PHE A 1 700 ? -3.283 4.351 -4.535 1.00 98.62 700 PHE A CA 1
ATOM 5097 C C . PHE A 1 700 ? -2.229 3.398 -5.096 1.00 98.62 700 PHE A C 1
ATOM 5099 O O . PHE A 1 700 ? -1.964 3.416 -6.292 1.00 98.62 700 PHE A O 1
ATOM 5106 N N . TYR A 1 701 ? -1.677 2.522 -4.262 1.00 98.25 701 TYR A N 1
ATOM 5107 C CA . TYR A 1 701 ? -0.976 1.337 -4.746 1.00 98.25 701 TYR A CA 1
ATOM 5108 C C . TYR A 1 701 ? -1.876 0.125 -4.531 1.00 98.25 701 TYR A C 1
ATOM 5110 O O . TYR A 1 701 ? -2.346 -0.095 -3.413 1.00 98.25 701 TYR A O 1
ATOM 5118 N N . VAL A 1 702 ? -2.126 -0.649 -5.585 1.00 97.62 702 VAL A N 1
ATOM 5119 C CA . VAL A 1 702 ? -2.994 -1.832 -5.553 1.00 97.62 702 VAL A CA 1
ATOM 5120 C C . VAL A 1 702 ? -2.170 -3.076 -5.873 1.00 97.62 702 VAL A C 1
ATOM 5122 O O . VAL A 1 702 ? -1.407 -3.084 -6.837 1.00 97.62 702 VAL A O 1
ATOM 5125 N N . THR A 1 703 ? -2.316 -4.148 -5.095 1.00 95.88 703 THR A N 1
ATOM 5126 C CA . THR A 1 703 ? -1.584 -5.405 -5.328 1.00 95.88 703 THR A CA 1
ATOM 5127 C C . THR A 1 703 ? -2.476 -6.635 -5.205 1.00 95.88 703 THR A C 1
ATOM 5129 O O . THR A 1 703 ? -3.322 -6.711 -4.318 1.00 95.88 703 THR A O 1
ATOM 5132 N N . ALA A 1 704 ? -2.279 -7.616 -6.087 1.00 93.44 704 ALA A N 1
ATOM 5133 C CA . ALA A 1 704 ? -2.895 -8.946 -6.021 1.00 93.44 704 ALA A CA 1
ATOM 5134 C C . ALA A 1 704 ? -2.198 -9.887 -5.018 1.00 93.44 704 ALA A C 1
ATOM 5136 O O . ALA A 1 704 ? -2.610 -11.037 -4.844 1.00 93.44 704 ALA A O 1
ATOM 5137 N N . SER A 1 705 ? -1.093 -9.427 -4.424 1.00 92.88 705 SER A N 1
ATOM 5138 C CA . SER A 1 705 ? -0.230 -10.198 -3.536 1.00 92.88 705 SER A CA 1
ATOM 5139 C C . SER A 1 705 ? -0.184 -9.542 -2.151 1.00 92.88 705 SER A C 1
ATOM 5141 O O . SER A 1 705 ? -1.191 -9.547 -1.448 1.00 92.88 705 SER A O 1
ATOM 5143 N N . PHE A 1 706 ? 0.955 -8.981 -1.749 1.00 92.69 706 PHE A N 1
ATOM 5144 C CA . PHE A 1 706 ? 1.149 -8.276 -0.482 1.00 92.69 706 PHE A CA 1
ATOM 5145 C C . PHE A 1 706 ? 2.218 -7.184 -0.640 1.00 92.69 706 PHE A C 1
ATOM 5147 O O . PHE A 1 706 ? 2.982 -7.179 -1.611 1.00 92.69 706 PHE A O 1
ATOM 5154 N N . PHE A 1 707 ? 2.289 -6.271 0.325 1.00 95.06 707 PHE A N 1
ATOM 5155 C CA . PHE A 1 707 ? 3.345 -5.259 0.418 1.00 95.06 707 PHE A CA 1
ATOM 5156 C C . PHE A 1 707 ? 4.530 -5.804 1.220 1.00 95.06 707 PHE A C 1
ATOM 5158 O O . PHE A 1 707 ? 4.335 -6.341 2.310 1.00 95.06 707 PHE A O 1
ATOM 5165 N N . GLU A 1 708 ? 5.759 -5.674 0.712 1.00 95.06 708 GLU A N 1
ATOM 5166 C CA . GLU A 1 708 ? 6.946 -6.033 1.499 1.00 95.06 708 GLU A CA 1
ATOM 5167 C C . GLU A 1 708 ? 7.211 -4.990 2.610 1.00 95.06 708 GLU A C 1
ATOM 5169 O O . GLU A 1 708 ? 6.786 -3.837 2.474 1.00 95.06 708 GLU A O 1
ATOM 5174 N N . PRO A 1 709 ? 7.950 -5.328 3.686 1.00 92.56 709 PRO A N 1
ATOM 5175 C CA . PRO A 1 709 ? 8.201 -4.397 4.790 1.00 92.56 709 PRO A CA 1
ATOM 5176 C C . PRO A 1 709 ? 8.800 -3.048 4.362 1.00 92.56 709 PRO A C 1
ATOM 5178 O O . PRO A 1 709 ? 8.393 -2.019 4.891 1.00 92.56 709 PRO A O 1
ATOM 5181 N N . GLY A 1 710 ? 9.684 -3.026 3.356 1.00 92.19 710 GLY A N 1
ATOM 5182 C CA . GLY A 1 710 ? 10.245 -1.787 2.801 1.00 92.19 710 GLY A CA 1
ATOM 5183 C C . GLY A 1 710 ? 9.207 -0.890 2.111 1.00 92.19 710 GLY A C 1
ATOM 5184 O O . GLY A 1 710 ? 9.288 0.330 2.208 1.00 92.19 710 GLY A O 1
ATOM 5185 N N . ALA A 1 711 ? 8.168 -1.461 1.489 1.00 93.62 711 ALA A N 1
ATOM 5186 C CA . ALA A 1 711 ? 7.046 -0.678 0.965 1.00 93.62 711 ALA A CA 1
ATOM 5187 C C . ALA A 1 711 ? 6.194 -0.081 2.100 1.00 93.62 711 ALA A C 1
ATOM 5189 O O . ALA A 1 711 ? 5.736 1.056 2.002 1.00 93.62 711 ALA A O 1
ATOM 5190 N N . LEU A 1 712 ? 6.011 -0.805 3.208 1.00 92.56 712 LEU A N 1
ATOM 5191 C CA . LEU A 1 712 ? 5.313 -0.276 4.386 1.00 92.56 712 LEU A CA 1
ATOM 5192 C C . LEU A 1 712 ? 6.135 0.818 5.097 1.00 92.56 712 LEU A C 1
ATOM 5194 O O . LEU A 1 712 ? 5.568 1.821 5.533 1.00 92.56 712 LEU A O 1
ATOM 5198 N N . GLU A 1 713 ? 7.462 0.676 5.151 1.00 89.81 713 GLU A N 1
ATOM 5199 C CA . GLU A 1 713 ? 8.388 1.688 5.676 1.00 89.81 713 GLU A CA 1
ATOM 5200 C C . GLU A 1 713 ? 8.390 2.955 4.801 1.00 89.81 713 GLU A C 1
ATOM 5202 O O . GLU A 1 713 ? 8.172 4.050 5.321 1.00 89.81 713 GLU A O 1
ATOM 5207 N N . ALA A 1 714 ? 8.482 2.822 3.472 1.00 91.50 714 ALA A N 1
ATOM 5208 C CA . ALA A 1 714 ? 8.354 3.944 2.536 1.00 91.50 714 ALA A CA 1
ATOM 5209 C C . ALA A 1 714 ? 6.988 4.654 2.646 1.00 91.50 714 ALA A C 1
ATOM 5211 O O . ALA A 1 714 ? 6.920 5.886 2.626 1.00 91.50 714 ALA A O 1
ATOM 5212 N N . ALA A 1 715 ? 5.890 3.911 2.842 1.00 92.38 715 ALA A N 1
ATOM 5213 C CA . ALA A 1 715 ? 4.569 4.495 3.089 1.00 92.38 715 ALA A CA 1
ATOM 5214 C C . ALA A 1 715 ? 4.521 5.301 4.397 1.00 92.38 715 ALA A C 1
ATOM 5216 O O . ALA A 1 715 ? 3.938 6.393 4.444 1.00 92.38 715 ALA A O 1
ATOM 5217 N N . ALA A 1 716 ? 5.136 4.780 5.462 1.00 89.00 716 ALA A N 1
ATOM 5218 C CA . ALA A 1 716 ? 5.243 5.470 6.739 1.00 89.00 716 ALA A CA 1
ATOM 5219 C C . ALA A 1 716 ? 6.080 6.750 6.600 1.00 89.00 716 ALA A C 1
ATOM 5221 O O . ALA A 1 716 ? 5.611 7.820 6.989 1.00 89.00 716 ALA A O 1
ATOM 5222 N N . ASP A 1 717 ? 7.260 6.692 5.984 1.00 89.31 717 ASP A N 1
ATOM 5223 C CA . ASP A 1 717 ? 8.135 7.857 5.813 1.00 89.31 717 ASP A CA 1
ATOM 5224 C C . ASP A 1 717 ? 7.506 8.935 4.913 1.00 89.31 717 ASP A C 1
ATOM 5226 O O . ASP A 1 717 ? 7.444 10.107 5.305 1.00 89.31 717 ASP A O 1
ATOM 5230 N N . ALA A 1 718 ? 6.926 8.556 3.768 1.00 89.19 718 ALA A N 1
ATOM 5231 C CA . ALA A 1 718 ? 6.249 9.480 2.852 1.00 89.19 718 ALA A CA 1
ATOM 5232 C C . ALA A 1 718 ? 5.064 10.213 3.507 1.00 89.19 718 ALA A C 1
ATOM 5234 O O . ALA A 1 718 ? 4.832 11.401 3.257 1.00 89.19 718 ALA A O 1
ATOM 5235 N N . THR A 1 719 ? 4.316 9.525 4.376 1.00 87.44 719 THR A N 1
ATOM 5236 C CA . THR A 1 719 ? 3.180 10.102 5.119 1.00 87.44 719 THR A CA 1
ATOM 5237 C C . THR A 1 719 ? 3.588 10.754 6.448 1.00 87.44 719 THR A C 1
ATOM 5239 O O . THR A 1 719 ? 2.755 11.355 7.134 1.00 87.44 719 THR A O 1
ATOM 5242 N N . GLY A 1 720 ? 4.879 10.713 6.797 1.00 68.06 720 GLY A N 1
ATOM 5243 C CA . GLY A 1 720 ? 5.443 11.311 8.005 1.00 68.06 720 GLY A CA 1
ATOM 5244 C C . GLY A 1 720 ? 5.050 10.582 9.292 1.00 68.06 720 GLY A C 1
ATOM 5245 O O . GLY A 1 720 ? 4.808 11.241 10.303 1.00 68.06 720 GLY A O 1
ATOM 5246 N N . GLY A 1 721 ? 4.959 9.253 9.250 1.00 50.91 721 GLY A N 1
ATOM 5247 C CA . GLY A 1 721 ? 4.499 8.336 10.301 1.00 50.91 721 GLY A CA 1
ATOM 5248 C C . GLY A 1 721 ? 5.411 8.180 11.524 1.00 50.91 721 GLY A C 1
ATOM 5249 O O . GLY A 1 721 ? 5.089 7.411 12.425 1.00 50.91 721 GLY A O 1
ATOM 5250 N N . GLY A 1 722 ? 6.514 8.928 11.614 1.00 42.97 722 GLY A N 1
ATOM 5251 C CA . GLY A 1 722 ? 7.358 8.947 12.811 1.00 42.97 722 GLY A CA 1
ATOM 5252 C C . GLY A 1 722 ? 6.593 9.353 14.085 1.00 42.97 722 GLY A C 1
ATOM 5253 O O . GLY A 1 722 ? 5.631 10.124 14.038 1.00 42.97 722 GLY A O 1
ATOM 5254 N N . LEU A 1 723 ? 7.089 8.891 15.240 1.00 39.94 723 LEU A N 1
ATOM 5255 C CA . LEU A 1 723 ? 6.480 8.874 16.593 1.00 39.94 723 LEU A CA 1
ATOM 5256 C C . LEU A 1 723 ? 5.936 10.206 17.180 1.00 39.94 723 LEU A C 1
ATOM 5258 O O . LEU A 1 723 ? 5.497 10.262 18.327 1.00 39.94 723 LEU A O 1
ATOM 5262 N N . LEU A 1 724 ? 5.972 11.304 16.422 1.00 42.00 724 LEU A N 1
ATOM 5263 C CA . LEU A 1 724 ? 5.505 12.644 16.795 1.00 42.00 724 LEU A CA 1
ATOM 5264 C C . LEU A 1 724 ? 4.438 13.207 15.831 1.00 42.00 724 LEU A C 1
ATOM 5266 O O . LEU A 1 724 ? 4.074 14.386 15.933 1.00 42.00 724 LEU A O 1
ATOM 5270 N N . SER A 1 725 ? 3.929 12.394 14.898 1.00 45.44 725 SER A N 1
ATOM 5271 C CA . SER A 1 725 ? 3.015 12.820 13.833 1.00 45.44 725 SER A CA 1
ATOM 5272 C C . SER A 1 725 ? 1.613 13.179 14.336 1.00 45.44 725 SER A C 1
ATOM 5274 O O . SER A 1 725 ? 0.652 12.421 14.253 1.00 45.44 725 SER A O 1
ATOM 5276 N N . ARG A 1 726 ? 1.452 14.414 14.824 1.00 53.22 726 ARG A N 1
ATOM 5277 C CA . ARG A 1 726 ? 0.142 15.016 15.151 1.00 53.22 726 ARG A CA 1
ATOM 5278 C C . ARG A 1 726 ? -0.630 15.464 13.900 1.00 53.22 726 ARG A C 1
ATOM 5280 O O . ARG A 1 726 ? -1.218 16.550 13.872 1.00 53.22 726 ARG A O 1
ATOM 5287 N N . GLY A 1 727 ? -0.608 14.639 12.855 1.00 60.62 727 GLY A N 1
ATOM 5288 C CA . GLY A 1 727 ? -1.449 14.789 11.677 1.00 60.62 727 GLY A CA 1
ATOM 5289 C C . GLY A 1 727 ? -2.923 14.635 12.050 1.00 60.62 727 GLY A C 1
ATOM 5290 O O . GLY A 1 727 ? -3.303 13.725 12.775 1.00 60.62 727 GLY A O 1
ATOM 5291 N N . LYS A 1 728 ? -3.778 15.536 11.554 1.00 78.94 728 LYS A N 1
ATOM 5292 C CA . LYS A 1 728 ? -5.243 15.350 11.601 1.00 78.94 728 LYS A CA 1
ATOM 5293 C C . LYS A 1 728 ? -5.777 14.544 10.416 1.00 78.94 728 LYS A C 1
ATOM 5295 O O . LYS A 1 728 ? -6.979 14.328 10.327 1.00 78.94 728 LYS A O 1
ATOM 5300 N N . ARG A 1 729 ? -4.891 14.191 9.487 1.00 84.81 729 ARG A N 1
ATOM 5301 C CA . ARG A 1 729 ? -5.181 13.448 8.271 1.00 84.81 729 ARG A CA 1
ATOM 5302 C C . ARG A 1 729 ? -4.437 12.122 8.340 1.00 84.81 729 ARG A C 1
ATOM 5304 O O . ARG A 1 729 ? -3.250 12.138 8.659 1.00 84.81 729 ARG A O 1
ATOM 5311 N N . LYS A 1 730 ? -5.132 11.018 8.074 1.00 88.75 730 LYS A N 1
ATOM 5312 C CA . LYS A 1 730 ? -4.534 9.679 7.972 1.00 88.75 730 LYS A CA 1
ATOM 5313 C C . LYS A 1 730 ? -3.748 9.576 6.658 1.00 88.75 730 LYS A C 1
ATOM 5315 O O . LYS A 1 730 ? -4.177 10.154 5.657 1.00 88.75 730 LYS A O 1
ATOM 5320 N N . SER A 1 731 ? -2.609 8.882 6.695 1.00 92.06 731 SER A N 1
ATOM 5321 C CA . SER A 1 731 ? -1.746 8.557 5.544 1.00 92.06 731 SER A CA 1
ATOM 5322 C C . SER A 1 731 ? -1.536 9.713 4.554 1.00 92.06 731 SER A C 1
ATOM 5324 O O . SER A 1 731 ? -1.718 9.555 3.353 1.00 92.06 731 SER A O 1
ATOM 5326 N N . PHE A 1 732 ? -1.219 10.916 5.044 1.00 93.12 732 PHE A N 1
ATOM 5327 C CA . PHE A 1 732 ? -1.209 12.127 4.215 1.00 93.12 732 PHE A CA 1
ATOM 5328 C C . PHE A 1 732 ? 0.213 12.565 3.838 1.00 93.12 732 PHE A C 1
ATOM 5330 O O . PHE A 1 732 ? 0.910 13.187 4.644 1.00 93.12 732 PHE A O 1
ATOM 5337 N N . VAL A 1 733 ? 0.614 12.287 2.595 1.00 93.88 733 VAL A N 1
ATOM 5338 C CA . VAL A 1 733 ? 1.879 12.746 2.002 1.00 93.88 733 VAL A CA 1
ATOM 5339 C C . VAL A 1 733 ? 1.827 14.260 1.858 1.00 93.88 733 VAL A C 1
ATOM 5341 O O . VAL A 1 733 ? 0.900 14.813 1.266 1.00 93.88 733 VAL A O 1
ATOM 5344 N N . LYS A 1 734 ? 2.802 14.962 2.438 1.00 90.88 734 LYS A N 1
ATOM 5345 C CA . LYS A 1 734 ? 2.690 16.403 2.693 1.00 90.88 734 LYS A CA 1
ATOM 5346 C C . LYS A 1 734 ? 3.787 17.215 2.011 1.00 90.88 734 LYS A C 1
ATOM 5348 O O . LYS A 1 734 ? 4.841 17.474 2.591 1.00 90.88 734 LYS A O 1
ATOM 5353 N N . LEU A 1 735 ? 3.456 17.734 0.835 1.00 87.69 735 LEU A N 1
ATOM 5354 C CA . LEU A 1 735 ? 4.348 18.559 0.018 1.00 87.69 735 LEU A CA 1
ATOM 5355 C C . LEU A 1 735 ? 4.494 19.983 0.574 1.00 87.69 735 LEU A C 1
ATOM 5357 O O . LEU A 1 735 ? 5.596 20.519 0.690 1.00 87.69 735 LEU A O 1
ATOM 5361 N N . SER A 1 736 ? 3.383 20.616 0.977 1.00 84.25 736 SER A N 1
ATOM 5362 C CA . SER A 1 736 ? 3.392 22.029 1.376 1.00 84.25 736 SER A CA 1
ATOM 5363 C C . SER A 1 736 ? 2.578 22.314 2.651 1.00 84.25 736 SER A C 1
ATOM 5365 O O . SER A 1 736 ? 2.296 21.444 3.477 1.00 84.25 736 SER A O 1
ATOM 5367 N N . ARG A 1 737 ? 2.236 23.588 2.892 1.00 76.69 737 ARG A N 1
ATOM 5368 C CA . ARG A 1 737 ? 1.291 23.973 3.964 1.00 76.69 737 ARG A CA 1
ATOM 5369 C C . ARG A 1 737 ? -0.177 23.806 3.555 1.00 76.69 737 ARG A C 1
ATOM 5371 O O . ARG A 1 737 ? -1.049 24.079 4.378 1.00 76.69 737 ARG A O 1
ATOM 5378 N N . LYS A 1 738 ? -0.429 23.455 2.292 1.00 77.62 738 LYS A N 1
ATOM 5379 C CA . LYS A 1 738 ? -1.760 23.341 1.685 1.00 77.62 738 LYS A CA 1
ATOM 5380 C C . LYS A 1 738 ? -1.903 22.152 0.734 1.00 77.62 738 LYS A C 1
ATOM 5382 O O . LYS A 1 738 ? -3.003 21.634 0.647 1.00 77.62 738 LYS A O 1
ATOM 5387 N N . GLN A 1 739 ? -0.825 21.764 0.052 1.00 86.31 739 GLN A N 1
ATOM 5388 C CA . GLN A 1 739 ? -0.788 20.657 -0.905 1.00 86.31 739 GLN A CA 1
ATOM 5389 C C . GLN A 1 739 ? -0.204 19.395 -0.273 1.00 86.31 739 GLN A C 1
ATOM 5391 O O . GLN A 1 739 ? 0.560 19.461 0.702 1.00 86.31 739 GLN A O 1
ATOM 5396 N N . GLY A 1 740 ? -0.571 18.269 -0.866 1.00 92.94 740 GLY A N 1
ATOM 5397 C CA . GLY A 1 740 ? -0.370 16.922 -0.362 1.00 92.94 740 GLY A CA 1
ATOM 5398 C C . GLY A 1 740 ? -1.623 16.090 -0.618 1.00 92.94 740 GLY A C 1
ATOM 5399 O O . GLY A 1 740 ? -2.697 16.652 -0.832 1.00 92.94 740 GLY A O 1
ATOM 5400 N N . PHE A 1 741 ? -1.482 14.774 -0.574 1.00 96.62 741 PHE A N 1
ATOM 5401 C CA . PHE A 1 741 ? -2.509 13.806 -0.956 1.00 96.62 741 PHE A CA 1
ATOM 5402 C C . PHE A 1 741 ? -2.535 12.643 0.045 1.00 96.62 741 PHE A C 1
ATOM 5404 O O . PHE A 1 741 ? -1.593 12.446 0.814 1.00 96.62 741 PHE A O 1
ATOM 5411 N N . HIS A 1 742 ? -3.616 11.868 0.060 1.00 97.31 742 HIS A N 1
ATOM 5412 C CA . HIS A 1 742 ? -3.682 10.630 0.835 1.00 97.31 742 HIS A CA 1
ATOM 5413 C C . HIS A 1 742 ? -3.006 9.486 0.067 1.00 97.31 742 HIS A C 1
ATOM 5415 O O . HIS A 1 742 ? -3.429 9.157 -1.037 1.00 97.31 742 HIS A O 1
ATOM 5421 N N . LEU A 1 743 ? -1.974 8.871 0.639 1.00 97.50 743 LEU A N 1
ATOM 5422 C CA . LEU A 1 743 ? -1.420 7.618 0.134 1.00 97.50 743 LEU A CA 1
ATOM 5423 C C . LEU A 1 743 ? -2.262 6.458 0.666 1.00 97.50 743 LEU A C 1
ATOM 5425 O O . LEU A 1 743 ? -2.505 6.379 1.872 1.00 97.50 743 LEU A O 1
ATOM 5429 N N . CYS A 1 744 ? -2.704 5.583 -0.231 1.00 97.81 744 CYS A N 1
ATOM 5430 C CA . CYS A 1 744 ? -3.531 4.430 0.103 1.00 97.81 744 CYS A CA 1
ATOM 5431 C C . CYS A 1 744 ? -2.888 3.139 -0.432 1.00 97.81 744 CYS A C 1
ATOM 5433 O O . CYS A 1 744 ? -2.616 3.042 -1.624 1.00 97.81 744 CYS A O 1
ATOM 5435 N N . LEU A 1 745 ? -2.653 2.147 0.426 1.00 97.44 745 LEU A N 1
ATOM 5436 C CA . LEU A 1 745 ? -2.182 0.813 0.047 1.00 97.44 745 LEU A CA 1
ATOM 5437 C C . LEU A 1 745 ? -3.346 -0.171 0.126 1.00 97.44 745 LEU A C 1
ATOM 5439 O O . LEU A 1 745 ? -3.982 -0.289 1.176 1.00 97.44 745 LEU A O 1
ATOM 5443 N N . VAL A 1 746 ? -3.619 -0.858 -0.981 1.00 97.56 746 VAL A N 1
ATOM 5444 C CA . VAL A 1 746 ? -4.787 -1.723 -1.156 1.00 97.56 746 VAL A CA 1
ATOM 5445 C C . VAL A 1 746 ? -4.355 -3.105 -1.631 1.00 97.56 746 VAL A C 1
ATOM 5447 O O . VAL A 1 746 ? -3.624 -3.234 -2.611 1.00 97.56 746 VAL A O 1
ATOM 5450 N N . GLU A 1 747 ? -4.848 -4.148 -0.977 1.00 95.81 747 GLU A N 1
ATOM 5451 C CA . GLU A 1 747 ? -4.748 -5.518 -1.479 1.00 95.81 747 GLU A CA 1
ATOM 5452 C C . GLU A 1 747 ? -6.055 -5.933 -2.156 1.00 95.81 747 GLU A C 1
ATOM 5454 O O . GLU A 1 747 ? -7.143 -5.701 -1.625 1.00 95.81 747 GLU A O 1
ATOM 5459 N N . SER A 1 748 ? -5.947 -6.563 -3.325 1.00 93.31 748 SER A N 1
ATOM 5460 C CA . SER A 1 748 ? -7.059 -7.189 -4.036 1.00 93.31 748 SER A CA 1
ATOM 5461 C C . SER A 1 748 ? -7.000 -8.700 -3.815 1.00 93.31 748 SER A C 1
ATOM 5463 O O . SER A 1 748 ? -6.049 -9.363 -4.230 1.00 93.31 748 SER A O 1
ATOM 5465 N N . ARG A 1 749 ? -8.002 -9.256 -3.128 1.00 85.81 749 ARG A N 1
ATOM 5466 C CA . ARG A 1 749 ? -8.067 -10.672 -2.732 1.00 85.81 749 ARG A CA 1
ATOM 5467 C C . ARG A 1 749 ? -9.412 -11.256 -3.163 1.00 85.81 749 ARG A C 1
ATOM 5469 O O . ARG A 1 749 ? -10.457 -10.760 -2.760 1.00 85.81 749 ARG A O 1
ATOM 5476 N N . ASP A 1 750 ? -9.389 -12.285 -4.013 1.00 79.62 750 ASP A N 1
ATOM 5477 C CA . ASP A 1 750 ? -10.582 -12.936 -4.596 1.00 79.62 750 ASP A CA 1
ATOM 5478 C C . ASP A 1 750 ? -11.601 -11.975 -5.276 1.00 79.62 750 ASP A C 1
ATOM 5480 O O . ASP A 1 750 ? -12.761 -12.332 -5.491 1.00 79.62 750 ASP A O 1
ATOM 5484 N N . GLY A 1 751 ? -11.163 -10.768 -5.663 1.00 73.38 751 GLY A N 1
ATOM 5485 C CA . GLY A 1 751 ? -11.992 -9.713 -6.265 1.00 73.38 751 GLY A CA 1
ATOM 5486 C C . GLY A 1 751 ? -12.583 -8.700 -5.273 1.00 73.38 751 GLY A C 1
ATOM 5487 O O . GLY A 1 751 ? -13.231 -7.746 -5.701 1.00 73.38 751 GLY A O 1
ATOM 5488 N N . GLU A 1 752 ? -12.348 -8.868 -3.970 1.00 88.94 752 GLU A N 1
ATOM 5489 C CA . GLU A 1 752 ? -12.608 -7.853 -2.942 1.00 88.94 752 GLU A CA 1
ATOM 5490 C C . GLU A 1 752 ? -11.345 -6.994 -2.720 1.00 88.94 752 GLU A C 1
ATOM 5492 O O . GLU A 1 752 ? -10.224 -7.454 -2.946 1.00 88.94 752 GLU A O 1
ATOM 5497 N N . PHE A 1 753 ? -11.516 -5.741 -2.290 1.00 95.06 753 PHE A N 1
ATOM 5498 C CA . PHE A 1 753 ? -10.422 -4.794 -2.039 1.00 95.06 753 PHE A CA 1
ATOM 5499 C C . PHE A 1 753 ? -10.360 -4.445 -0.549 1.00 95.06 753 PHE A C 1
ATOM 5501 O O . PHE A 1 753 ? -11.386 -4.140 0.057 1.00 95.06 753 PHE A O 1
ATOM 5508 N N . HIS A 1 754 ? -9.165 -4.474 0.042 1.00 92.69 754 HIS A N 1
ATOM 5509 C CA . HIS A 1 754 ? -8.935 -4.128 1.446 1.00 92.69 754 HIS A CA 1
ATOM 5510 C C . HIS A 1 754 ? -7.826 -3.081 1.572 1.00 92.69 754 HIS A C 1
ATOM 5512 O O . HIS A 1 754 ? -6.751 -3.245 0.998 1.00 92.69 754 HIS A O 1
ATOM 5518 N N . VAL A 1 755 ? -8.086 -1.997 2.309 1.00 93.81 755 VAL A N 1
ATOM 5519 C CA . VAL A 1 755 ? -7.136 -0.890 2.482 1.00 93.81 755 VAL A CA 1
ATOM 5520 C C . VAL A 1 755 ? -6.324 -1.114 3.758 1.00 93.81 755 VAL A C 1
ATOM 5522 O O . VAL A 1 755 ? -6.806 -0.877 4.863 1.00 93.81 755 VAL A O 1
ATOM 5525 N N . ASN A 1 756 ? -5.080 -1.568 3.595 1.00 88.31 756 ASN A N 1
ATOM 5526 C CA . ASN A 1 756 ? -4.151 -1.804 4.704 1.00 88.31 756 ASN A CA 1
ATOM 5527 C C . ASN A 1 756 ? -3.666 -0.481 5.317 1.00 88.31 756 ASN A C 1
ATOM 5529 O O . ASN A 1 756 ? -3.535 -0.342 6.530 1.00 88.31 756 ASN A O 1
ATOM 5533 N N . VAL A 1 757 ? -3.357 0.501 4.465 1.00 88.75 757 VAL A N 1
ATOM 5534 C CA . VAL A 1 757 ? -2.831 1.808 4.876 1.00 88.75 757 VAL A CA 1
ATOM 5535 C C . VAL A 1 757 ? -3.621 2.886 4.147 1.00 88.75 757 VAL A C 1
ATOM 5537 O O . VAL A 1 757 ? -3.547 2.934 2.928 1.00 88.75 757 VAL A O 1
ATOM 5540 N N . PRO A 1 758 ? -4.333 3.788 4.839 1.00 87.19 758 PRO A N 1
ATOM 5541 C CA . PRO A 1 758 ? -4.751 3.642 6.230 1.00 87.19 758 PRO A CA 1
ATOM 5542 C C . PRO A 1 758 ? -5.717 2.464 6.393 1.00 87.19 758 PRO A C 1
ATOM 5544 O O . PRO A 1 758 ? -6.524 2.221 5.506 1.00 87.19 758 PRO A O 1
ATOM 5547 N N . GLU A 1 759 ? -5.719 1.840 7.567 1.00 82.25 759 GLU A N 1
ATOM 5548 C CA . GLU A 1 759 ? -6.745 0.862 7.947 1.00 82.25 759 GLU A CA 1
ATOM 5549 C C . GLU A 1 759 ? -8.161 1.469 7.830 1.00 82.25 759 GLU A C 1
ATOM 5551 O O . GLU A 1 759 ? -8.432 2.544 8.411 1.00 82.25 759 GLU A O 1
ATOM 5556 N N . LEU A 1 760 ? -9.032 0.767 7.086 1.00 81.94 760 LEU A N 1
ATOM 5557 C CA . LEU A 1 760 ? -10.449 1.054 6.795 1.00 81.94 760 LEU A CA 1
ATOM 5558 C C . LEU A 1 760 ? -11.314 -0.222 6.798 1.00 81.94 760 LEU A C 1
ATOM 5560 O O . LEU A 1 760 ? -10.755 -1.333 6.671 1.00 81.94 760 LEU A O 1
#